Protein 8WKC (pdb70)

Solvent-accessible surface area: 21113 Å² total; per-residue (Å²): 97,186,12,74,53,53,146,8,37,0,0,0,10,10,0,11,17,5,2,0,5,0,1,12,30,0,64,63,82,39,64,26,80,2,34,1,1,12,68,0,58,20,1,0,13,66,16,17,70,11,62,17,22,34,10,45,8,14,6,22,2,6,0,28,4,3,3,41,13,53,77,11,10,35,74,76,155,17,80,27,21,0,1,105,12,124,40,1,14,37,4,3,41,27,0,0,90,110,39,37,0,75,153,4,15,27,48,105,18,95,5,34,81,0,57,14,56,58,169,54,72,64,0,100,0,36,4,112,89,52,29,38,0,25,0,52,1,0,0,0,12,21,31,6,62,30,4,32,50,30,38,175,37,76,47,108,130,110,10,85,18,94,47,16,49,0,7,74,11,37,162,116,118,23,98,19,69,59,66,131,0,0,0,13,14,8,23,40,26,0,1,18,0,0,46,33,4,4,99,136,8,37,48,0,26,0,1,3,149,29,22,39,19,3,2,30,4,22,66,22,116,36,34,59,142,39,32,102,126,2,100,197,78,23,99,26,20,63,71,77,0,9,65,7,39,3,0,7,24,14,87,39,21,128,61,28,0,73,119,35,71,96,75,54,38,80,130,16,0,55,104,14,29,136,124,1,2,2,9,6,0,4,41,80,10,2,52,18,0,12,63,50,56,114,0,2,100,29,0,12,87,14,0,53,62,45,0,74,90,39,6,86,73,87,98,22,4,146,64,2,28,10,197,61,72,6,1,28,56,4,5,3,9,29,138,9,7,81,10,16,72,96,144,17,16,48,11,20,41,10,121,74,62,65,22,80,93,6,14,115,70,0,0,24,2,34,58,99,76,8,92,9,56,3,0,0,6,9,29,28,25,40,0,1,9,6,33,1,38,99,10,48,1,17,2,65,157,43,38,87,0,71,87,58,7,84,97,5,5,53,0,7,0,0,0,1,1,0,50,2,2,1,2,1,0,4,3,0,0,1,0,0,41,13,5,49,2,1,0,14,9,45,0,0,101,10,0,0,47,0,0,85,58,3,67,146,61,116,7,19,3,52,10,30,132,94,15,16,101,95,12,8,118,46,0,74,94,30,6,62,50,24,12,17,68,99,6,82,17,55,2,5,0,39,33,26,110,86,32,49,96,34,12,1,9,10,58,46,7,0,22,26,0,29,109,83,0,72,85,11,84,88,82,131,26,119,15,18,72,60

Structure (mmCIF, N/CA/C/O backbone):
data_8WKC
#
_entry.id   8WKC
#
_cell.length_a   125.640
_cell.length_b   47.450
_cell.length_c   98.550
_cell.angle_alpha   90.000
_cell.angle_beta   99.340
_cell.angle_gamma   90.000
#
_symmetry.space_group_name_H-M   'C 1 2 1'
#
loop_
_entity.id
_entity.type
_entity.pdbx_description
1 polymer 'Putative monooxygenase'
2 non-polymer GLYCEROL
3 non-polymer 'FLAVIN-ADENINE DINUCLEOTIDE'
4 non-polymer 'NADP NICOTINAMIDE-ADENINE-DINUCLEOTIDE PHOSPHATE'
5 water water
#
loop_
_atom_site.group_PDB
_atom_site.id
_atom_site.type_symbol
_atom_site.label_atom_id
_atom_site.label_alt_id
_atom_site.label_comp_id
_atom_site.label_asym_id
_atom_site.label_entity_id
_atom_site.label_seq_id
_atom_site.pdbx_PDB_ins_code
_atom_site.Cartn_x
_atom_site.Cartn_y
_atom_site.Cartn_z
_atom_site.occupancy
_atom_site.B_iso_or_equiv
_atom_site.auth_seq_id
_atom_site.auth_comp_id
_atom_site.auth_asym_id
_atom_site.auth_atom_id
_atom_site.pdbx_PDB_model_num
ATOM 1 N N . SER A 1 7 ? -26.00001 24.22744 23.05390 1.000 40.75237 7 SER A N 1
ATOM 2 C CA . SER A 1 7 ? -24.81545 23.63817 22.44640 1.000 34.75668 7 SER A CA 1
ATOM 3 C C . SER A 1 7 ? -25.07749 23.24313 20.98960 1.000 35.00801 7 SER A C 1
ATOM 4 O O . SER A 1 7 ? -26.10408 22.63586 20.68490 1.000 35.05298 7 SER A O 1
ATOM 7 N N . LYS A 1 8 ? -24.15573 23.59431 20.08406 1.000 33.45769 8 LYS A N 1
ATOM 8 C CA . LYS A 1 8 ? -24.31715 23.17334 18.69474 1.000 35.07100 8 LYS A CA 1
ATOM 9 C C . LYS A 1 8 ? -24.09335 21.67198 18.54832 1.000 30.32954 8 LYS A C 1
ATOM 10 O O . LYS A 1 8 ? -24.66109 21.04636 17.64585 1.000 30.30671 8 LYS A O 1
ATOM 16 N N . LEU A 1 9 ? -23.30096 21.07918 19.44455 1.000 27.12375 9 LEU A N 1
ATOM 17 C CA . LEU A 1 9 ? -23.15292 19.62828 19.47453 1.000 24.15250 9 LEU A CA 1
ATOM 18 C C . LEU A 1 9 ? -24.43916 18.94227 19.92819 1.000 21.98054 9 LEU A C 1
ATOM 19 O O . LEU A 1 9 ? -24.77878 17.86202 19.43300 1.000 23.20161 9 LEU A O 1
ATOM 24 N N . ASP A 1 10 ? -25.15363 19.53379 20.88427 1.000 24.52192 10 ASP A N 1
ATOM 25 C CA . ASP A 1 10 ? -26.35803 18.89775 21.40574 1.000 24.67906 10 ASP A CA 1
ATOM 26 C C . ASP A 1 10 ? -27.35866 18.68218 20.28010 1.000 26.79509 10 ASP A C 1
ATOM 27 O O . ASP A 1 10 ? -27.69940 19.61793 19.55153 1.000 28.86014 10 ASP A O 1
ATOM 32 N N . GLY A 1 11 ? -27.81049 17.43510 20.12912 1.000 23.73702 11 GLY A N 1
ATOM 33 C CA . GLY A 1 11 ? -28.74354 17.06678 19.08833 1.000 24.22382 11 GLY A CA 1
ATOM 34 C C . GLY A 1 11 ? -28.10532 16.55306 17.81640 1.000 23.14192 11 GLY A C 1
ATOM 35 O O . GLY A 1 11 ? -28.83195 16.18863 16.88362 1.000 23.01935 11 GLY A O 1
ATOM 36 N N . ARG A 1 12 ? -26.77901 16.50711 17.75004 1.000 19.40189 12 ARG A N 1
ATOM 37 C CA . ARG A 1 12 ? -26.10465 16.09664 16.52982 1.000 20.04425 12 ARG A CA 1
ATOM 38 C C . ARG A 1 12 ? -26.37147 14.62780 16.24684 1.000 21.37613 12 ARG A C 1
ATOM 39 O O . ARG A 1 12 ? -26.43793 13.80276 17.16340 1.000 19.71628 12 ARG A O 1
ATOM 47 N N . LYS A 1 13 ? -26.52381 14.30829 14.96547 1.000 21.11045 13 LYS A N 1
ATOM 48 C CA . LYS A 1 13 ? -26.77253 12.95106 14.50740 1.000 18.38830 13 LYS A CA 1
ATOM 49 C C . LYS A 1 13 ? -25.63901 12.55257 13.57694 1.000 20.64323 13 LYS A C 1
ATOM 50 O O . LYS A 1 13 ? -25.39737 13.22016 12.56416 1.000 22.35722 13 LYS A O 1
ATOM 56 N N . LEU A 1 14 ? -24.94124 11.48190 13.92711 1.000 17.90446 14 LEU A N 1
ATOM 57 C CA . LEU A 1 14 ? -23.77619 11.03811 13.18338 1.000 19.10598 14 LEU A CA 1
ATOM 58 C C . LEU A 1 14 ? -24.00242 9.64092 12.62903 1.000 20.32349 14 LEU A C 1
ATOM 59 O O . LEU A 1 14 ? -24.82956 8.87799 13.13065 1.000 18.42029 14 LEU A O 1
ATOM 64 N N . ASP A 1 15 ? -23.23996 9.30358 11.58962 1.000 16.99018 15 ASP A N 1
ATOM 65 C CA . ASP A 1 15 ? -23.11903 7.89995 11.21116 1.000 18.00822 15 ASP A CA 1
ATOM 66 C C . ASP A 1 15 ? -22.25145 7.15128 12.21605 1.000 16.21195 15 ASP A C 1
ATOM 67 O O . ASP A 1 15 ? -22.60418 6.05680 12.67169 1.000 16.06466 15 ASP A O 1
ATOM 72 N N . VAL A 1 16 ? -21.09792 7.72342 12.55926 1.000 14.60562 16 VAL A N 1
ATOM 73 C CA . VAL A 1 16 ? -20.12486 7.07985 13.43329 1.000 13.39639 16 VAL A CA 1
ATOM 74 C C . VAL A 1 16 ? -19.62691 8.10357 14.43673 1.000 13.16418 16 VAL A C 1
ATOM 75 O O . VAL A 1 16 ? -19.25102 9.21889 14.05764 1.000 14.97033 16 VAL A O 1
ATOM 79 N N . ALA A 1 17 ? -19.60247 7.71943 15.71107 1.000 13.22524 17 ALA A N 1
ATOM 80 C CA . ALA A 1 17 ? -18.90048 8.46030 16.74859 1.000 12.27072 17 ALA A CA 1
ATOM 81 C C . ALA A 1 17 ? -17.63898 7.69974 17.12881 1.000 13.28345 17 ALA A C 1
ATOM 82 O O . ALA A 1 17 ? -17.70049 6.50721 17.44912 1.000 14.62081 17 ALA A O 1
ATOM 84 N N . VAL A 1 18 ? -16.50101 8.38360 17.08474 1.000 12.34750 18 VAL A N 1
ATOM 85 C CA . VAL A 1 18 ? -15.22142 7.81583 17.50395 1.000 11.35967 18 VAL A CA 1
ATOM 86 C C . VAL A 1 18 ? -14.88949 8.41170 18.85602 1.000 12.93392 18 VAL A C 1
ATOM 87 O O . VAL A 1 18 ? -14.79109 9.63355 18.98816 1.000 12.94316 18 VAL A O 1
ATOM 91 N N . ILE A 1 19 ? -14.73517 7.56678 19.86411 1.000 11.63000 19 ILE A N 1
ATOM 92 C CA . ILE A 1 19 ? -14.39229 8.02746 21.20714 1.000 10.97859 19 ILE A CA 1
ATOM 93 C C . ILE A 1 19 ? -12.88865 7.87641 21.38931 1.000 14.01734 19 ILE A C 1
ATOM 94 O O . ILE A 1 19 ? -12.38196 6.75337 21.46082 1.000 14.23405 19 ILE A O 1
ATOM 99 N N . GLY A 1 20 ? -12.18368 8.99485 21.49290 1.000 11.47372 20 GLY A N 1
ATOM 100 C CA . GLY A 1 20 ? -10.73267 9.02348 21.65794 1.000 10.72063 20 GLY A CA 1
ATOM 101 C C . GLY A 1 20 ? -10.07906 9.62351 20.42407 1.000 13.06223 20 GLY A C 1
ATOM 102 O O . GLY A 1 20 ? -10.49297 9.35893 19.29214 1.000 13.47533 20 GLY A O 1
ATOM 103 N N . ALA A 1 21 ? -9.04816 10.44519 20.64444 1.000 13.24759 21 ALA A N 1
ATOM 104 C CA . ALA A 1 21 ? -8.25067 11.03356 19.57132 1.000 12.42874 21 ALA A CA 1
ATOM 105 C C . ALA A 1 21 ? -6.77203 10.74596 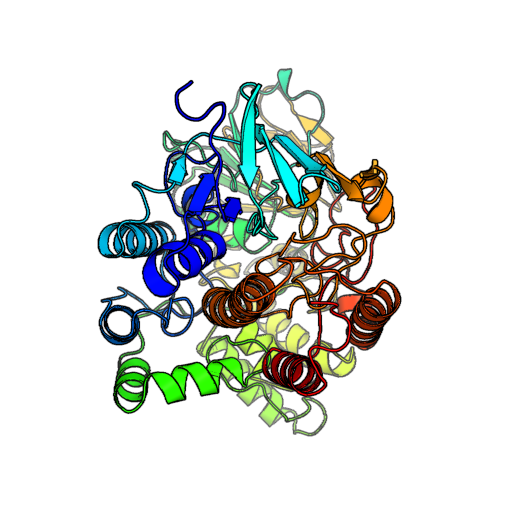19.80348 1.000 13.42338 21 ALA A C 1
ATOM 106 O O . ALA A 1 21 ? -5.90442 11.56650 19.47232 1.000 14.05928 21 ALA A O 1
ATOM 108 N N . GLY A 1 22 ? -6.47672 9.58021 20.37825 1.000 11.77565 22 GLY A N 1
ATOM 109 C CA . GLY A 1 22 ? -5.13138 9.04914 20.38196 1.000 11.72075 22 GLY A CA 1
ATOM 110 C C . GLY A 1 22 ? -4.86751 8.28901 19.09425 1.000 13.60034 22 GLY A C 1
ATOM 111 O O . GLY A 1 22 ? -5.60343 8.40437 18.11430 1.000 13.23467 22 GLY A O 1
ATOM 112 N N . VAL A 1 23 ? -3.79888 7.48496 19.11574 1.000 11.68977 23 VAL A N 1
ATOM 113 C CA . VAL A 1 23 ? -3.38951 6.70658 17.94199 1.000 12.72636 23 VAL A CA 1
ATOM 114 C C . VAL A 1 23 ? -4.57801 5.99336 17.31310 1.000 13.80539 23 VAL A C 1
ATOM 115 O O . VAL A 1 23 ? -4.78388 6.04952 16.09176 1.000 14.79544 23 VAL A O 1
ATOM 119 N N . GLY A 1 24 ? -5.37718 5.31488 18.13397 1.000 13.13159 24 GLY A N 1
ATOM 120 C CA . GLY A 1 24 ? -6.46753 4.52371 17.58471 1.000 13.94587 24 GLY A CA 1
ATOM 121 C C . GLY A 1 24 ? -7.59765 5.37051 17.03386 1.000 13.71832 24 GLY A C 1
ATOM 122 O O . GLY A 1 24 ? -8.07377 5.13919 15.92006 1.000 14.36899 24 GLY A O 1
ATOM 123 N N . GLY A 1 25 ? -8.04549 6.35786 17.80581 1.000 12.52259 25 GLY A N 1
ATOM 124 C CA . GLY A 1 25 ? -9.17465 7.16690 17.37370 1.000 12.85248 25 GLY A CA 1
ATOM 125 C C . GLY A 1 25 ? -8.87335 8.01400 16.15134 1.000 13.97982 25 GLY A C 1
ATOM 126 O O . GLY A 1 25 ? -9.75700 8.26313 15.32828 1.000 12.07799 25 GLY A O 1
ATOM 127 N N . LEU A 1 26 ? -7.63008 8.49279 16.02407 1.000 12.02934 26 LEU A N 1
ATOM 128 C CA . LEU A 1 26 ? -7.30129 9.32745 14.87234 1.000 13.16801 26 LEU A CA 1
ATOM 129 C C . LEU A 1 26 ? -7.41216 8.53004 13.57963 1.000 13.76400 26 LEU A C 1
ATOM 130 O O . LEU A 1 26 ? -8.00470 8.99267 12.59984 1.000 13.80440 26 LEU A O 1
ATOM 135 N N . TYR A 1 27 ? -6.85996 7.31471 13.55989 1.000 12.23203 27 TYR A N 1
ATOM 136 C CA . TYR A 1 27 ? -6.95903 6.52520 12.33940 1.000 13.81108 27 TYR A CA 1
ATOM 137 C C . TYR A 1 27 ? -8.38566 6.03863 12.11700 1.000 14.11574 27 TYR A C 1
ATOM 138 O O . TYR A 1 27 ? -8.87043 6.03551 10.98278 1.000 14.80674 27 TYR A O 1
ATOM 147 N N . ALA A 1 28 ? -9.07632 5.62141 13.18332 1.000 13.99578 28 ALA A N 1
ATOM 148 C CA . ALA A 1 28 ? -10.47580 5.23127 13.02875 1.000 12.92030 28 ALA A CA 1
ATOM 149 C C . ALA A 1 28 ? -11.28323 6.35189 12.39788 1.000 14.65856 28 ALA A C 1
ATOM 150 O O . ALA A 1 28 ? -12.07961 6.11375 11.48297 1.000 13.77305 28 ALA A O 1
ATOM 152 N N . LEU A 1 29 ? -11.08493 7.58880 12.86746 1.000 13.89761 29 LEU A N 1
ATOM 153 C CA . LEU A 1 29 ? -11.84246 8.70743 12.31810 1.000 13.55696 29 LEU A CA 1
ATOM 154 C C . LEU A 1 29 ? -11.43485 8.98902 10.87768 1.000 13.66607 29 LEU A C 1
ATOM 155 O O . LEU A 1 29 ? -12.29315 9.20072 10.01782 1.000 15.95854 29 LEU A O 1
ATOM 160 N N . HIS A 1 30 ? -10.13257 8.98598 10.59610 1.000 15.67095 30 HIS A N 1
ATOM 161 C CA . HIS A 1 30 ? -9.68057 9.16711 9.21976 1.000 14.94010 30 HIS A CA 1
ATOM 162 C C . HIS A 1 30 ? -10.31691 8.14047 8.29045 1.000 16.19929 30 HIS A C 1
ATOM 163 O O . HIS A 1 30 ? -10.79082 8.47968 7.19986 1.000 15.81285 30 HIS A O 1
ATOM 170 N N . ARG A 1 31 ? -10.33842 6.87432 8.70632 1.000 16.45166 31 ARG A N 1
ATOM 171 C CA . ARG A 1 31 ? -10.88158 5.83282 7.84186 1.000 16.75085 31 ARG A CA 1
ATOM 172 C C . ARG A 1 31 ? -12.37184 6.04541 7.57442 1.000 16.68737 31 ARG A C 1
ATOM 173 O O . ARG A 1 31 ? -12.81445 5.99839 6.42485 1.000 18.62122 31 ARG A O 1
ATOM 181 N N . VAL A 1 32 ? -13.17241 6.27532 8.62006 1.000 15.10872 32 VAL A N 1
ATOM 182 C CA . VAL A 1 32 ? -14.60981 6.35781 8.35625 1.000 16.95287 32 VAL A CA 1
ATOM 183 C C . VAL A 1 32 ? -14.98452 7.68503 7.71076 1.000 18.02526 32 VAL A C 1
ATOM 184 O O . VAL A 1 32 ? -15.90732 7.73232 6.89441 1.000 19.63276 32 VAL A O 1
ATOM 188 N N . LYS A 1 33 ? -14.29936 8.77565 8.05030 1.000 17.28427 33 LYS A N 1
ATOM 189 C CA . LYS A 1 33 ? -14.68551 10.07032 7.50289 1.000 18.47389 33 LYS A CA 1
ATOM 190 C C . LYS A 1 33 ? -14.04301 10.31726 6.14448 1.000 21.27481 33 LYS A C 1
ATOM 191 O O . LYS A 1 33 ? -14.72794 10.64616 5.17170 1.000 20.00423 33 LYS A O 1
ATOM 197 N N . ASN A 1 34 ? -12.72756 10.16673 6.06138 1.000 17.68337 34 ASN A N 1
ATOM 198 C CA . ASN A 1 34 ? -12.02198 10.54884 4.84398 1.000 19.77702 34 ASN A CA 1
ATOM 199 C C . ASN A 1 34 ? -12.00681 9.43054 3.81402 1.000 22.50748 34 ASN A C 1
ATOM 200 O O . ASN A 1 34 ? -12.20736 9.68355 2.62323 1.000 27.17172 34 ASN A O 1
ATOM 205 N N . GLU A 1 35 ? -11.73693 8.19854 4.23673 1.000 20.25598 35 GLU A N 1
ATOM 206 C CA . GLU A 1 35 ? -11.60761 7.11482 3.26867 1.000 24.47800 35 GLU A CA 1
ATOM 207 C C . GLU A 1 35 ? -12.95096 6.51451 2.87488 1.000 26.11282 35 GLU A C 1
ATOM 208 O O . GLU A 1 35 ? -13.14430 6.15594 1.70903 1.000 31.02785 35 GLU A O 1
ATOM 214 N N . LEU A 1 36 ? -13.89594 6.43064 3.80568 1.000 21.97070 36 LEU A N 1
ATOM 215 C CA . LEU A 1 36 ? -15.18575 5.80209 3.55704 1.000 21.95090 36 LEU A CA 1
ATOM 216 C C . LEU A 1 36 ? -16.31995 6.80283 3.36532 1.000 23.41369 36 LEU A C 1
ATOM 217 O O . LEU A 1 36 ? -17.42413 6.39833 2.97559 1.000 25.15387 36 LEU A O 1
ATOM 222 N N . GLY A 1 37 ? -16.07770 8.08674 3.62294 1.000 22.90566 37 GLY A N 1
ATOM 223 C CA . GLY A 1 37 ? -17.04861 9.12174 3.32008 1.000 22.38472 37 GLY A CA 1
ATOM 224 C C . GLY A 1 37 ? -18.24507 9.17438 4.23466 1.000 22.01237 37 GLY A C 1
ATOM 225 O O . GLY A 1 37 ? -19.30286 9.67344 3.83168 1.000 22.69614 37 GLY A O 1
ATOM 226 N N . MET A 1 38 ? -18.11789 8.66952 5.45402 1.000 21.14589 38 MET A N 1
ATOM 227 C CA . MET A 1 38 ? -19.23566 8.65098 6.38229 1.000 20.00582 38 MET A CA 1
ATOM 228 C C . MET A 1 38 ? -19.26485 9.93995 7.19677 1.000 20.95108 38 MET A C 1
ATOM 229 O O . MET A 1 38 ? -18.25974 10.63684 7.34539 1.000 20.83127 38 MET A O 1
ATOM 234 N N . ASN A 1 39 ? -20.44720 10.26253 7.71381 1.000 19.84060 39 ASN A N 1
ATOM 235 C CA . ASN A 1 39 ? -20.61640 11.42713 8.57960 1.000 18.42975 39 ASN A CA 1
ATOM 236 C C . ASN A 1 39 ? -20.11922 11.03450 9.96200 1.000 19.64006 39 ASN A C 1
ATOM 237 O O . ASN A 1 39 ? -20.83633 10.40738 10.73777 1.000 19.61822 39 ASN A O 1
ATOM 242 N N . ALA A 1 40 ? -18.87950 11.38176 10.27514 1.000 17.49958 40 ALA A N 1
ATOM 243 C CA . ALA A 1 40 ? -18.26399 10.89154 11.49818 1.000 17.49361 40 ALA A CA 1
ATOM 244 C C . ALA A 1 40 ? -17.53653 12.01628 12.20828 1.000 17.34513 40 ALA A C 1
ATOM 245 O O . ALA A 1 40 ? -16.96685 12.90411 11.56682 1.000 17.22468 40 ALA A O 1
ATOM 247 N N . GLN A 1 41 ? -17.56852 11.96719 13.53702 1.000 15.45760 41 GLN A N 1
ATOM 248 C CA . GLN A 1 41 ? -16.79889 12.87951 14.36355 1.000 16.56810 41 GLN A CA 1
ATOM 249 C C . GLN A 1 41 ? -16.19379 12.11957 15.52577 1.000 16.10094 41 GLN A C 1
ATOM 250 O O . GLN A 1 41 ? -16.71477 11.08847 15.96048 1.000 15.71133 41 GLN A O 1
ATOM 256 N N . GLY A 1 42 ? -15.07529 12.64690 16.01616 1.000 16.12142 42 GLY A N 1
ATOM 257 C CA . GLY A 1 42 ? -14.41194 12.10820 17.17745 1.000 15.33063 42 GLY A CA 1
ATOM 258 C C . GLY A 1 42 ? -14.71773 12.93867 18.41049 1.000 14.52300 42 GLY A C 1
ATOM 259 O O . GLY A 1 42 ? -15.23105 14.05367 18.32390 1.000 14.85000 42 GLY A O 1
ATOM 260 N N . PHE A 1 43 ? -14.39726 12.35505 19.57075 1.000 12.95684 43 PHE A N 1
ATOM 261 C CA . PHE A 1 43 ? -14.60884 12.97061 20.87552 1.000 13.21603 43 PHE A CA 1
ATOM 262 C C . PHE A 1 43 ? -13.40794 12.66214 21.74772 1.000 13.83400 43 PHE A C 1
ATOM 263 O O . PHE A 1 43 ? -12.92824 11.52884 21.75880 1.000 15.50031 43 PHE A O 1
ATOM 271 N N . ASP A 1 44 ? -12.91229 13.66539 22.46710 1.000 14.81592 44 ASP A N 1
ATOM 272 C CA . ASP A 1 44 ? -11.82388 13.39762 23.39880 1.000 13.31256 44 ASP A CA 1
ATOM 273 C C . ASP A 1 44 ? -11.93510 14.38059 24.54663 1.000 14.75022 44 ASP A C 1
ATOM 274 O O . ASP A 1 44 ? -12.21817 15.55948 24.33039 1.000 15.53344 44 ASP A O 1
ATOM 279 N N . ASP A 1 45 ? -11.71260 13.89584 25.76799 1.000 14.17215 45 ASP A N 1
ATOM 280 C CA . ASP A 1 45 ? -11.68877 14.82480 26.88778 1.000 15.81697 45 ASP A CA 1
ATOM 281 C C . ASP A 1 45 ? -10.43221 15.69875 26.88523 1.000 17.43905 45 ASP A C 1
ATOM 282 O O . ASP A 1 45 ? -10.42888 16.76563 27.51518 1.000 18.47872 45 ASP A O 1
ATOM 287 N N . ALA A 1 46 ? -9.39000 15.29335 26.16629 1.000 16.53066 46 ALA A N 1
ATOM 288 C CA . ALA A 1 46 ? -8.20394 16.11571 25.97947 1.000 15.37909 46 ALA A CA 1
ATOM 289 C C . ALA A 1 46 ? -8.52620 17.36629 25.16173 1.000 15.04456 46 ALA A C 1
ATOM 290 O O . ALA A 1 46 ? -9.49017 17.40497 24.39334 1.000 16.50382 46 ALA A O 1
ATOM 292 N N . SER A 1 47 ? -7.68267 18.39628 25.31660 1.000 15.71427 47 SER A N 1
ATOM 293 C CA . SER A 1 47 ? -7.83211 19.62588 24.54571 1.000 17.06856 47 SER A CA 1
ATOM 294 C C . SER A 1 47 ? -7.23082 19.53209 23.15111 1.000 18.46862 47 SER A C 1
ATOM 295 O O . SER A 1 47 ? -7.45554 20.43505 22.34050 1.000 19.37573 47 SER A O 1
ATOM 298 N N . GLY A 1 48 ? -6.47911 18.47606 22.85844 1.000 15.25049 48 GLY A N 1
ATOM 299 C CA . GLY A 1 48 ? -5.90032 18.26731 21.55084 1.000 16.24031 48 GLY A CA 1
ATOM 300 C C . GLY A 1 48 ? -5.71233 16.78275 21.33611 1.000 14.82004 48 GLY A C 1
ATOM 301 O O . GLY A 1 48 ? -6.04801 15.96688 22.19775 1.000 14.79134 48 GLY A O 1
ATOM 302 N N . VAL A 1 49 ? -5.16163 16.43410 20.17360 1.000 13.64543 49 VAL A N 1
ATOM 303 C CA . VAL A 1 49 ? -4.97666 15.02583 19.83164 1.000 11.36822 49 VAL A CA 1
ATOM 304 C C . VAL A 1 49 ? -3.78083 14.45599 20.57891 1.000 13.30823 49 VAL A C 1
ATOM 305 O O . VAL A 1 49 ? -2.94804 15.18439 21.12290 1.000 14.60826 49 VAL A O 1
ATOM 309 N N . GLY A 1 50 ? -3.70330 13.12650 20.59289 1.000 11.28429 50 GLY A N 1
ATOM 310 C CA . GLY A 1 50 ? -2.49293 12.45942 21.01830 1.000 10.83715 50 GLY A CA 1
ATOM 311 C C . GLY A 1 50 ? -2.69092 11.37135 22.04198 1.000 11.57383 50 GLY A C 1
ATOM 312 O O . GLY A 1 50 ? -1.83867 10.48386 22.17024 1.000 12.36621 50 GLY A O 1
ATOM 313 N N . GLY A 1 51 ? -3.79581 11.43907 22.77743 1.000 13.30269 51 GLY A N 1
ATOM 314 C CA . GLY A 1 51 ? -4.09026 10.45334 23.80585 1.000 10.39125 51 GLY A CA 1
ATOM 315 C C . GLY A 1 51 ? -2.93887 10.31802 24.77555 1.000 10.78783 51 GLY A C 1
ATOM 316 O O . GLY A 1 51 ? -2.55249 11.29971 25.41224 1.000 11.91415 51 GLY A O 1
ATOM 317 N N . THR A 1 52 ? -2.41551 9.09852 24.91719 1.000 10.63441 52 THR A N 1
ATOM 318 C CA . THR A 1 52 ? -1.20571 8.80678 25.68260 1.000 9.76557 52 THR A CA 1
ATOM 319 C C . THR A 1 52 ? -0.17195 9.92250 25.61588 1.000 11.55715 52 THR A C 1
ATOM 320 O O . THR A 1 52 ? 0.35504 10.36908 26.64386 1.000 12.71075 52 THR A O 1
ATOM 324 N N . TRP A 1 53 ? 0.13805 10.36434 24.39911 1.000 11.83679 53 TRP A N 1
ATOM 325 C CA . TRP A 1 53 ? 1.22390 11.30884 24.17889 1.000 12.55853 53 TRP A CA 1
ATOM 326 C C . TRP A 1 53 ? 0.82604 12.74247 24.48146 1.000 12.01956 53 TRP A C 1
ATOM 327 O O . TRP A 1 53 ? 1.70097 13.60601 24.55700 1.000 14.13013 53 TRP A O 1
ATOM 338 N N . TYR A 1 54 ? -0.46656 12.99700 24.66697 1.000 10.89510 54 TYR A N 1
ATOM 339 C CA . TYR A 1 54 ? -0.94353 14.28571 25.14938 1.000 13.24580 54 TYR A CA 1
ATOM 340 C C . TYR A 1 54 ? -0.86600 14.36660 26.67206 1.000 14.66145 54 TYR A C 1
ATOM 341 O O . TYR A 1 54 ? -0.49254 15.40634 27.22517 1.000 14.18851 54 TYR A O 1
ATOM 350 N N . TRP A 1 55 ? -1.19735 13.27301 27.35659 1.000 12.15221 55 TRP A N 1
ATOM 351 C CA . TRP A 1 55 ? -1.30333 13.24398 28.81331 1.000 12.18022 55 TRP A CA 1
ATOM 352 C C . TRP A 1 55 ? 0.02096 12.97273 29.51802 1.000 14.59755 55 TRP A C 1
ATOM 353 O O . TRP A 1 55 ? 0.31390 13.60267 30.54361 1.000 13.31903 55 TRP A O 1
ATOM 364 N N . ASN A 1 56 ? 0.81455 12.03009 29.00574 1.000 11.62703 56 ASN A N 1
ATOM 365 C CA . ASN A 1 56 ? 2.00811 11.54500 29.70712 1.000 11.04483 56 ASN A CA 1
ATOM 366 C C . ASN A 1 56 ? 3.19832 12.44124 29.37992 1.000 12.84619 56 ASN A C 1
ATOM 367 O O . ASN A 1 56 ? 4.08892 12.08389 28.60865 1.000 17.18464 56 ASN A O 1
ATOM 372 N N . ARG A 1 57 ? 3.21945 13.62975 29.98040 1.000 12.46390 57 ARG A N 1
ATOM 373 C CA . ARG A 1 57 ? 4.25966 14.60794 29.68222 1.000 15.64260 57 ARG A CA 1
ATOM 374 C C . ARG A 1 57 ? 5.37439 14.60239 30.71425 1.000 15.67140 57 ARG A C 1
ATOM 375 O O . ARG A 1 57 ? 6.10185 15.59545 30.84531 1.000 16.14686 57 ARG A O 1
ATOM 383 N N . TYR A 1 58 ? 5.52022 13.50416 31.44123 1.000 11.74658 58 TYR A N 1
ATOM 384 C CA . TYR A 1 58 ? 6.46112 13.43728 32.53952 1.000 12.04643 58 TYR A CA 1
ATOM 385 C C . TYR A 1 58 ? 7.90352 13.40959 32.03652 1.000 14.72484 58 TYR A C 1
ATOM 386 O O . TYR A 1 58 ? 8.16635 13.10542 30.86762 1.000 12.60659 58 TYR A O 1
ATOM 395 N N . PRO A 1 59 ? 8.86518 13.69950 32.91455 1.000 13.40486 59 PRO A N 1
ATOM 396 C CA . PRO A 1 59 ? 10.27308 13.74154 32.48738 1.000 12.73439 59 PRO A CA 1
ATOM 397 C C . PRO A 1 59 ? 10.74286 12.40319 31.94346 1.000 11.77942 59 PRO A C 1
ATOM 398 O O . PRO A 1 59 ? 10.57105 11.36249 32.57947 1.000 13.47664 59 PRO A O 1
ATOM 402 N N . GLY A 1 60 ? 11.35550 12.44414 30.76711 1.000 12.31631 60 GLY A N 1
ATOM 403 C CA . GLY A 1 60 ? 11.91932 11.24926 30.18496 1.000 14.36559 60 GLY A CA 1
ATOM 404 C C . GLY A 1 60 ? 10.95403 10.40718 29.38309 1.000 13.49859 60 GLY A C 1
ATOM 405 O O . GLY A 1 60 ? 11.36029 9.35680 28.86910 1.000 12.69050 60 GLY A O 1
ATOM 406 N N . CYS A 1 61 ? 9.69173 10.81361 29.26180 1.000 11.02301 61 CYS A N 1
ATOM 407 C CA . CYS A 1 61 ? 8.73141 9.95668 28.58892 1.000 10.71440 61 CYS A CA 1
ATOM 408 C C . CYS A 1 61 ? 9.15169 9.72580 27.14342 1.000 12.37093 61 CYS A C 1
ATOM 409 O O . CYS A 1 61 ? 9.48676 10.66589 26.41478 1.000 11.97620 61 CYS A O 1
ATOM 412 N N . ARG A 1 62 ? 9.11890 8.46109 26.74090 1.000 11.27289 62 ARG A N 1
ATOM 413 C CA . ARG A 1 62 ? 9.69486 8.03014 25.47924 1.000 12.65740 62 ARG A CA 1
ATOM 414 C C . ARG A 1 62 ? 9.11475 6.67056 25.12188 1.000 13.52507 62 ARG A C 1
ATOM 415 O O . ARG A 1 62 ? 8.82475 5.85196 25.99494 1.000 13.74498 62 ARG A O 1
ATOM 423 N N . VAL A 1 63 ? 8.98356 6.42929 23.82579 1.000 12.53056 63 VAL A N 1
ATOM 424 C CA . VAL A 1 63 ? 8.51447 5.13936 23.35553 1.000 12.90107 63 VAL A CA 1
ATOM 425 C C . VAL A 1 63 ? 9.63069 4.09737 23.49470 1.000 15.14959 63 VAL A C 1
ATOM 426 O O . VAL A 1 63 ? 10.82252 4.42340 23.45466 1.000 15.82992 63 VAL A O 1
ATOM 430 N N . ASP A 1 64 ? 9.24468 2.83380 23.72690 1.000 14.70699 64 ASP A N 1
ATOM 431 C CA . ASP A 1 64 ? 10.16840 1.70402 23.75292 1.000 17.82974 64 ASP A CA 1
ATOM 432 C C . ASP A 1 64 ? 10.14243 0.90494 22.46460 1.000 18.25199 64 ASP A C 1
ATOM 433 O O . ASP A 1 64 ? 10.87581 -0.07968 22.33833 1.000 21.44306 64 ASP A O 1
ATOM 438 N N . THR A 1 65 ? 9.26669 1.27211 21.54118 1.000 20.44427 65 THR A N 1
ATOM 439 C CA . THR A 1 65 ? 9.17250 0.66999 20.22409 1.000 19.77458 65 THR A CA 1
ATOM 440 C C . THR A 1 65 ? 9.90630 1.57289 19.24277 1.000 18.43811 65 THR A C 1
ATOM 441 O O . THR A 1 65 ? 9.70070 2.78606 19.25474 1.000 19.26939 65 THR A O 1
ATOM 445 N N . GLU A 1 66 ? 10.76346 0.99104 18.40485 1.000 19.13013 66 GLU A N 1
ATOM 446 C CA . GLU A 1 66 ? 11.53536 1.78170 17.45292 1.000 21.18506 66 GLU A CA 1
ATOM 447 C C . GLU A 1 66 ? 10.61773 2.59876 16.54269 1.000 19.71854 66 GLU A C 1
ATOM 448 O O . GLU A 1 66 ? 9.51405 2.16726 16.19300 1.000 19.54522 66 GLU A O 1
ATOM 454 N N . SER A 1 67 ? 11.07305 3.80018 16.16577 1.000 20.76897 67 SER A N 1
ATOM 455 C CA . SER A 1 67 ? 10.28999 4.68867 15.30487 1.000 21.57747 67 SER A CA 1
ATOM 456 C C . SER A 1 67 ? 10.15207 4.17553 13.87281 1.000 21.51715 67 SER A C 1
ATOM 457 O O . SER A 1 67 ? 9.46995 4.82317 13.06463 1.000 22.54590 67 SER A O 1
ATOM 460 N N . THR A 1 68 ? 10.79033 3.05017 13.54629 1.000 21.85136 68 THR A N 1
ATOM 461 C CA . THR A 1 68 ? 10.49882 2.35368 12.30423 1.000 22.01409 68 THR A CA 1
ATOM 462 C C . THR A 1 68 ? 9.13848 1.66742 12.34704 1.000 18.90060 68 THR A C 1
ATOM 463 O O . THR A 1 68 ? 8.52766 1.45093 11.29316 1.000 19.01671 68 THR A O 1
ATOM 467 N N . VAL A 1 69 ? 8.65786 1.30044 13.53937 1.000 16.61797 69 VAL A N 1
ATOM 468 C CA . VAL A 1 69 ? 7.40265 0.55925 13.64367 1.000 17.20751 69 VAL A CA 1
ATOM 469 C C . VAL A 1 69 ? 6.37411 1.30443 14.48539 1.000 15.61165 69 VAL A C 1
ATOM 470 O O . VAL A 1 69 ? 5.17133 1.09044 14.30584 1.000 16.33820 69 VAL A O 1
ATOM 474 N N . TYR A 1 70 ? 6.80865 2.18180 15.40649 1.000 13.80160 70 TYR A N 1
ATOM 475 C CA . TYR A 1 70 ? 5.83857 2.99541 16.15553 1.000 14.14300 70 TYR A CA 1
ATOM 476 C C . TYR A 1 70 ? 5.49271 4.22309 15.31952 1.000 13.75709 70 TYR A C 1
ATOM 477 O O . TYR A 1 70 ? 5.99850 5.32944 15.52236 1.000 14.75120 70 TYR A O 1
ATOM 486 N N . THR A 1 71 ? 4.59544 4.00561 14.36238 1.000 13.74840 71 THR A N 1
ATOM 487 C CA . THR A 1 71 ? 4.30401 4.97758 13.32293 1.000 14.02350 71 THR A CA 1
ATOM 488 C C . THR A 1 71 ? 3.09478 4.45391 12.57218 1.000 16.32952 71 THR A C 1
ATOM 489 O O . THR A 1 71 ? 2.79682 3.25827 12.61975 1.000 19.22328 71 THR A O 1
ATOM 493 N N . TYR A 1 72 ? 2.37826 5.35328 11.90704 1.000 15.25915 72 TYR A N 1
ATOM 494 C CA . TYR A 1 72 ? 1.34439 4.88471 10.99880 1.000 13.95123 72 TYR A CA 1
ATOM 495 C C . TYR A 1 72 ? 1.95074 4.44747 9.67350 1.000 19.37244 72 TYR A C 1
ATOM 496 O O . TYR A 1 72 ? 2.93932 5.01927 9.20198 1.000 19.71323 72 TYR A O 1
ATOM 505 N N . SER A 1 73 ? 1.32408 3.44384 9.05443 1.000 15.21013 73 SER A N 1
ATOM 506 C CA . SER A 1 73 ? 1.62347 3.07865 7.68096 1.000 16.22251 73 SER A CA 1
ATOM 507 C C . SER A 1 73 ? 0.54265 3.50838 6.69928 1.000 18.90120 73 SER A C 1
ATOM 508 O O . SER A 1 73 ? 0.77031 3.42471 5.49122 1.000 18.93314 73 SER A O 1
ATOM 511 N N . PHE A 1 74 ? -0.62107 3.96885 7.17722 1.000 17.46445 74 PHE A N 1
ATOM 512 C CA . PHE A 1 74 ? -1.72489 4.23068 6.25655 1.000 19.06015 74 PHE A CA 1
ATOM 513 C C . PHE A 1 74 ? -1.42239 5.39417 5.32698 1.000 22.59849 74 PHE A C 1
ATOM 514 O O . PHE A 1 74 ? -1.97412 5.46329 4.22354 1.000 23.96525 74 PHE A O 1
ATOM 522 N N . ASP A 1 75 ? -0.57928 6.32163 5.75829 1.000 20.96417 75 ASP A N 1
ATOM 523 C CA . ASP A 1 75 ? -0.09067 7.40071 4.90865 1.000 24.05728 75 ASP A CA 1
ATOM 524 C C . ASP A 1 75 ? 1.32582 7.01511 4.50179 1.000 23.77080 75 ASP A C 1
ATOM 525 O O . ASP A 1 75 ? 2.27648 7.21965 5.26073 1.000 22.50860 75 ASP A O 1
ATOM 530 N N . MET A 1 76 ? 1.45933 6.45154 3.29582 1.000 24.57796 76 MET A N 1
ATOM 531 C CA . MET A 1 76 ? 2.73438 5.87017 2.89161 1.000 25.76573 76 MET A CA 1
ATOM 532 C C . MET A 1 76 ? 3.82081 6.92643 2.75756 1.000 28.37115 76 MET A C 1
ATOM 533 O O . MET A 1 76 ? 5.00948 6.61836 2.91860 1.000 28.46881 76 MET A O 1
ATOM 538 N N . ASP A 1 77 ? 3.43983 8.17363 2.48244 1.000 28.35564 77 ASP A N 1
ATOM 539 C CA . ASP A 1 77 ? 4.43105 9.24094 2.42600 1.000 31.54250 77 ASP A CA 1
ATOM 540 C C . ASP A 1 77 ? 5.05753 9.46891 3.79540 1.000 30.52499 77 ASP A C 1
ATOM 541 O O . ASP A 1 77 ? 6.28571 9.44655 3.93877 1.000 32.16648 77 ASP A O 1
ATOM 546 N N . MET A 1 78 ? 4.22305 9.65821 4.82509 1.000 25.92919 78 MET A N 1
ATOM 547 C CA . MET A 1 78 ? 4.75125 9.85502 6.17132 1.000 26.98844 78 MET A CA 1
ATOM 548 C C . MET A 1 78 ? 5.46992 8.60619 6.67636 1.000 27.89903 78 MET A C 1
ATOM 549 O O . MET A 1 78 ? 6.47206 8.70557 7.39398 1.000 26.12551 78 MET A O 1
ATOM 554 N N . PHE A 1 79 ? 4.98416 7.42359 6.29895 1.000 23.35421 79 PHE A N 1
ATOM 555 C CA . PHE A 1 79 ? 5.61022 6.17936 6.73952 1.000 22.44902 79 PHE A CA 1
ATOM 556 C C . PHE A 1 79 ? 7.04587 6.07640 6.24176 1.000 28.05132 79 PHE A C 1
ATOM 557 O O . PHE A 1 79 ? 7.93244 5.59064 6.95546 1.000 27.51545 79 PHE A O 1
ATOM 565 N N . GLN A 1 80 ? 7.29986 6.54390 5.02814 1.000 24.94740 80 GLN A N 1
ATOM 566 C CA . GLN A 1 80 ? 8.63182 6.43270 4.45493 1.000 31.86587 80 GLN A CA 1
ATOM 567 C C . GLN A 1 80 ? 9.48145 7.67558 4.65100 1.000 30.90505 80 GLN A C 1
ATOM 568 O O . GLN A 1 80 ? 10.71176 7.57099 4.63415 1.000 32.28345 80 GLN A O 1
ATOM 574 N N . ASN A 1 81 ? 8.86543 8.83305 4.87724 1.000 29.38347 81 ASN A N 1
ATOM 575 C CA . ASN A 1 81 ? 9.57923 10.09131 4.79126 1.000 28.05470 81 ASN A CA 1
ATOM 576 C C . ASN A 1 81 ? 9.50646 10.96058 6.03125 1.000 28.94058 81 ASN A C 1
ATOM 577 O O . ASN A 1 81 ? 10.21969 11.96953 6.08673 1.000 30.19165 81 ASN A O 1
ATOM 582 N N . TRP A 1 82 ? 8.68236 10.62425 7.01873 1.000 26.42287 82 TRP A N 1
ATOM 583 C CA . TRP A 1 82 ? 8.68869 11.42467 8.23124 1.000 21.84908 82 TRP A CA 1
ATOM 584 C C . TRP A 1 82 ? 10.06096 11.32834 8.87592 1.000 22.48044 82 TRP A C 1
ATOM 585 O O . TRP A 1 82 ? 10.60049 10.23497 9.05415 1.000 27.19076 82 TRP A O 1
ATOM 596 N N . GLU A 1 83 ? 10.64665 12.48250 9.18300 1.000 23.12045 83 GLU A N 1
ATOM 597 C CA . GLU A 1 83 ? 12.03034 12.53451 9.64598 1.000 23.47938 83 GLU A CA 1
ATOM 598 C C . GLU A 1 83 ? 12.05245 12.37338 11.16212 1.000 21.39339 83 GLU A C 1
ATOM 599 O O . GLU A 1 83 ? 12.25607 13.32592 11.91868 1.000 26.15913 83 GLU A O 1
ATOM 605 N N . TRP A 1 84 ? 11.83662 11.13650 11.60810 1.000 22.33850 84 TRP A N 1
ATOM 606 C CA . TRP A 1 84 ? 12.00487 10.82146 13.02599 1.000 22.48646 84 TRP A CA 1
ATOM 607 C C . TRP A 1 84 ? 13.43376 11.13638 13.44810 1.000 21.99279 84 TRP A C 1
ATOM 608 O O . TRP A 1 84 ? 14.38709 10.79892 12.74315 1.000 24.31642 84 TRP A O 1
ATOM 619 N N . SER A 1 85 ? 13.58391 11.80131 14.59366 1.000 18.98205 85 SER A N 1
ATOM 620 C CA . SER A 1 85 ? 14.89683 12.31522 14.97368 1.000 17.34425 85 SER A CA 1
ATOM 621 C C . SER A 1 85 ? 15.82036 11.25527 15.56593 1.000 21.23517 85 SER A C 1
ATOM 622 O O . SER A 1 85 ? 17.02884 11.50663 15.66439 1.000 21.65341 85 SER A O 1
ATOM 625 N N . GLU A 1 86 ? 15.29379 10.10280 15.98520 1.000 20.08844 86 GLU A N 1
ATOM 626 C CA . GLU A 1 86 ? 16.10629 9.10465 16.67987 1.000 17.40177 86 GLU A CA 1
ATOM 627 C C . GLU A 1 86 ? 15.38147 7.76345 16.65623 1.000 15.90696 86 GLU A C 1
ATOM 628 O O . GLU A 1 86 ? 14.25453 7.64987 16.16177 1.000 16.54282 86 GLU A O 1
ATOM 634 N N . ARG A 1 87 ? 16.04346 6.74072 17.20497 1.000 14.94787 87 ARG A N 1
ATOM 635 C CA . ARG A 1 87 ? 15.48114 5.39128 17.17194 1.000 14.82448 87 ARG A CA 1
ATOM 636 C C . ARG A 1 87 ? 14.22313 5.28831 18.02302 1.000 15.65366 87 ARG A C 1
ATOM 637 O O . ARG A 1 87 ? 13.23066 4.67791 17.60316 1.000 16.10230 87 ARG A O 1
ATOM 645 N N . TYR A 1 88 ? 14.23790 5.88877 19.21112 1.000 13.70611 88 TYR A N 1
ATOM 646 C CA . TYR A 1 88 ? 13.12290 5.81510 20.14789 1.000 12.93793 88 TYR A CA 1
ATOM 647 C C . TYR A 1 88 ? 12.63990 7.23489 20.41871 1.000 13.90375 88 TYR A C 1
ATOM 648 O O . TYR A 1 88 ? 13.26743 7.96157 21.18766 1.000 14.26712 88 TYR A O 1
ATOM 657 N N . ALA A 1 89 ? 11.52697 7.62180 19.79625 1.000 13.49106 89 ALA A N 1
ATOM 658 C CA . ALA A 1 89 ? 11.05505 9.00131 19.87007 1.000 12.58450 89 ALA A CA 1
ATOM 659 C C . ALA A 1 89 ? 10.57243 9.37176 21.26586 1.000 13.19855 89 ALA A C 1
ATOM 660 O O . ALA A 1 89 ? 9.88935 8.58977 21.92924 1.000 13.00679 89 ALA A O 1
ATOM 662 N N . LYS A 1 90 ? 10.91278 10.58689 21.69821 1.000 13.61847 90 LYS A N 1
ATOM 663 C CA . LYS A 1 90 ? 10.39238 11.12804 22.94456 1.000 12.64805 90 LYS A CA 1
ATOM 664 C C . LYS A 1 90 ? 8.94274 11.57514 22.78619 1.000 12.63029 90 LYS A C 1
ATOM 665 O O . LYS A 1 90 ? 8.45111 11.81532 21.68249 1.000 12.38954 90 LYS A O 1
ATOM 671 N N . GLN A 1 91 ? 8.27309 11.72319 23.93445 1.000 11.72216 91 GLN A N 1
ATOM 672 C CA . GLN A 1 91 ? 6.85838 12.07922 23.96743 1.000 11.78075 91 GLN A CA 1
ATOM 673 C C . GLN A 1 91 ? 6.54463 13.29524 23.10245 1.000 12.84838 91 GLN A C 1
ATOM 674 O O . GLN A 1 91 ? 5.54651 13.30113 22.36910 1.000 13.49601 91 GLN A O 1
ATOM 680 N N . GLU A 1 92 ? 7.36622 14.34330 23.18617 1.000 14.23105 92 GLU A N 1
ATOM 681 C CA . GLU A 1 92 ? 7.05136 15.56005 22.43880 1.000 16.85056 92 GLU A CA 1
ATOM 682 C C . GLU A 1 92 ? 7.09310 15.30273 20.93929 1.000 14.87089 92 GLU A C 1
ATOM 683 O O . GLU A 1 92 ? 6.29861 15.87199 20.17696 1.000 16.08374 92 GLU A O 1
ATOM 689 N N . GLU A 1 93 ? 8.00056 14.42707 20.50240 1.000 15.30286 93 GLU A N 1
ATOM 690 C CA . GLU A 1 93 ? 8.12825 14.14541 19.07734 1.000 13.52170 93 GLU A CA 1
ATOM 691 C C . GLU A 1 93 ? 6.97138 13.28600 18.58295 1.000 14.38565 93 GLU A C 1
ATOM 692 O O . GLU A 1 93 ? 6.43499 13.53016 17.49737 1.000 15.95398 93 GLU A O 1
ATOM 698 N N . VAL A 1 94 ? 6.57441 12.27141 19.36092 1.000 13.28139 94 VAL A N 1
ATOM 699 C CA . VAL A 1 94 ? 5.39300 11.48853 18.99529 1.000 12.97146 94 VAL A CA 1
ATOM 700 C C . VAL A 1 94 ? 4.16112 12.38417 18.93427 1.000 12.83093 94 VAL A C 1
ATOM 701 O O . VAL A 1 94 ? 3.34165 12.28712 18.00913 1.000 13.63104 94 VAL A O 1
ATOM 705 N N . LEU A 1 95 ? 3.99835 13.25604 19.92835 1.000 14.97164 95 LEU A N 1
ATOM 706 C CA . LEU A 1 95 ? 2.85601 14.16303 19.93370 1.000 14.08678 95 LEU A CA 1
ATOM 707 C C . LEU A 1 95 ? 2.88995 15.07877 18.71817 1.000 13.01162 95 LEU A C 1
ATOM 708 O O . LEU A 1 95 ? 1.85141 15.34730 18.10018 1.000 14.57963 95 LEU A O 1
ATOM 713 N N . GLY A 1 96 ? 4.07353 15.58243 18.37228 1.000 14.31960 96 GLY A N 1
ATOM 714 C CA . GLY A 1 96 ? 4.18986 16.41771 17.18615 1.000 16.64255 96 GLY A CA 1
ATOM 715 C C . GLY A 1 96 ? 3.80852 15.67197 15.92360 1.000 15.46556 96 GLY A C 1
ATOM 716 O O . GLY A 1 96 ? 3.15431 16.22429 15.03218 1.000 16.55734 96 GLY A O 1
ATOM 717 N N . TYR A 1 97 ? 4.20068 14.40245 15.84063 1.000 15.12767 97 TYR A N 1
ATOM 718 C CA . TYR A 1 97 ? 3.85279 13.57676 14.69042 1.000 14.05201 97 TYR A CA 1
ATOM 719 C C . TYR A 1 97 ? 2.34302 13.36960 14.59847 1.000 13.91236 97 TYR A C 1
ATOM 720 O O . TYR A 1 97 ? 1.74612 13.49728 13.52455 1.000 15.16358 97 TYR A O 1
ATOM 729 N N . LEU A 1 98 ? 1.70282 13.04807 15.72239 1.000 14.35288 98 LEU A N 1
ATOM 730 C CA . LEU A 1 98 ? 0.26108 12.83901 15.67833 1.000 14.16717 98 LEU A CA 1
ATOM 731 C C . LEU A 1 98 ? -0.47427 14.12309 15.31257 1.000 13.62956 98 LEU A C 1
ATOM 732 O O . LEU A 1 98 ? -1.48747 14.07864 14.60545 1.000 17.19690 98 LEU A O 1
ATOM 737 N N . ASN A 1 99 ? 0.01445 15.27248 15.77769 1.000 13.57736 99 ASN A N 1
ATOM 738 C CA . ASN A 1 99 ? -0.58361 16.53379 15.35342 1.000 16.25056 99 ASN A CA 1
ATOM 739 C C . ASN A 1 99 ? -0.39625 16.75973 13.85963 1.000 19.38327 99 ASN A C 1
ATOM 740 O O . ASN A 1 99 ? -1.30291 17.26662 13.18627 1.000 18.64121 99 ASN A O 1
ATOM 745 N N . ALA A 1 100 ? 0.76268 16.37540 13.31906 1.000 15.71828 100 ALA A N 1
ATOM 746 C CA . ALA A 1 100 ? 0.99274 16.54654 11.88742 1.000 18.18000 100 ALA A CA 1
ATOM 747 C C . ALA A 1 100 ? 0.09011 15.63537 11.06283 1.000 15.60107 100 ALA A C 1
ATOM 748 O O . ALA A 1 100 ? -0.40091 16.03691 10.00302 1.000 18.90579 100 ALA A O 1
ATOM 750 N N . VAL A 1 101 ? -0.11942 14.39747 11.51667 1.000 14.85708 101 VAL A N 1
ATOM 751 C CA . VAL A 1 101 ? -1.07071 13.50735 10.84944 1.000 17.58868 101 VAL A CA 1
ATOM 752 C C . VAL A 1 101 ? -2.46667 14.11601 10.85771 1.000 17.82351 101 VAL A C 1
ATOM 753 O O . VAL A 1 101 ? -3.16693 14.13862 9.83430 1.000 17.91908 101 VAL A O 1
ATOM 757 N N . ALA A 1 102 ? -2.90686 14.58103 12.02975 1.000 16.23192 102 ALA A N 1
ATOM 758 C CA . ALA A 1 102 ? -4.24420 15.15081 12.14807 1.000 15.70143 102 ALA A CA 1
ATOM 759 C C . ALA A 1 102 ? -4.37536 16.41739 11.31903 1.000 19.19377 102 ALA A C 1
ATOM 760 O O . ALA A 1 102 ? -5.42403 16.65977 10.71073 1.000 19.82005 102 ALA A O 1
ATOM 762 N N . ASP A 1 103 ? -3.32589 17.24066 11.29154 1.000 16.90351 103 ASP A N 1
ATOM 763 C CA . ASP A 1 103 ? -3.32682 18.42449 10.43247 1.000 19.73687 103 ASP A CA 1
ATOM 764 C C . ASP A 1 103 ? -3.46102 18.03747 8.96405 1.000 21.05397 103 ASP A C 1
ATOM 765 O O . ASP A 1 103 ? -4.28731 18.59703 8.22774 1.000 23.46614 103 ASP A O 1
ATOM 770 N N . LYS A 1 104 ? -2.64319 17.08245 8.51684 1.000 20.63580 104 LYS A N 1
ATOM 771 C CA . LYS A 1 104 ? -2.61059 16.74390 7.10100 1.000 20.82989 104 LYS A CA 1
ATOM 772 C C . LYS A 1 104 ? -3.94434 16.19984 6.62053 1.000 21.41490 104 LYS A C 1
ATOM 773 O O . LYS A 1 104 ? -4.34687 16.46265 5.48027 1.000 23.96045 104 LYS A O 1
ATOM 779 N N . HIS A 1 105 ? -4.64987 15.45695 7.47049 1.000 21.26116 105 HIS A N 1
ATOM 780 C CA . HIS A 1 105 ? -5.85475 14.76032 7.04967 1.000 22.51126 105 HIS A CA 1
ATOM 781 C C . HIS A 1 105 ? -7.12114 15.42818 7.57201 1.000 22.83666 105 HIS A C 1
ATOM 782 O O . HIS A 1 105 ? -8.20662 14.84937 7.48295 1.000 22.70084 105 HIS A O 1
ATOM 789 N N . GLY A 1 106 ? -7.00618 16.65900 8.06302 1.000 22.24454 106 GLY A N 1
ATOM 790 C CA . GLY A 1 106 ? -8.17415 17.45094 8.40975 1.000 23.37771 106 GLY A CA 1
ATOM 791 C C . GLY A 1 106 ? -9.00231 16.84368 9.51928 1.000 23.37745 106 GLY A C 1
ATOM 792 O O . GLY A 1 106 ? -10.23680 16.92665 9.48653 1.000 23.66079 106 GLY A O 1
ATOM 793 N N . LEU A 1 107 ? -8.35306 16.22487 10.50273 1.000 19.04894 107 LEU A N 1
ATOM 794 C CA . LEU A 1 107 ? -9.11397 15.52577 11.52777 1.000 19.85370 107 LEU A CA 1
ATOM 795 C C . LEU A 1 107 ? -9.56783 16.45435 12.64501 1.000 19.77327 107 LEU A C 1
ATOM 796 O O . LEU A 1 107 ? -10.61467 16.21061 13.24857 1.000 21.41692 107 LEU A O 1
ATOM 801 N N . LYS A 1 108 ? -8.81751 17.52092 12.93503 1.000 22.21992 108 LYS A N 1
ATOM 802 C CA . LYS A 1 108 ? -9.13774 18.32648 14.11040 1.000 21.42316 108 LYS A CA 1
ATOM 803 C C . LYS A 1 108 ? -10.48904 19.00774 13.96641 1.000 21.79086 108 LYS A C 1
ATOM 804 O O . LYS A 1 108 ? -11.22480 19.15720 14.95032 1.000 20.36358 108 LYS A O 1
ATOM 810 N N . GLU A 1 109 ? -10.84089 19.41806 12.75050 1.000 20.57298 109 GLU A N 1
ATOM 811 C CA . GLU A 1 109 ? -12.14583 20.02991 12.55890 1.000 25.37972 109 GLU A CA 1
ATOM 812 C C . GLU A 1 109 ? -13.28472 19.03954 12.76085 1.000 24.59975 109 GLU A C 1
ATOM 813 O O . GLU A 1 109 ? -14.43503 19.46420 12.90650 1.000 25.81439 109 GLU A O 1
ATOM 819 N N . ALA A 1 110 ? -12.99606 17.74217 12.78633 1.000 21.60442 110 ALA A N 1
ATOM 820 C CA . ALA A 1 110 ? -14.01601 16.72537 12.99074 1.000 19.29929 110 ALA A CA 1
ATOM 821 C C . ALA A 1 110 ? -13.96860 16.11454 14.38097 1.000 18.17702 110 ALA A C 1
ATOM 822 O O . ALA A 1 110 ? -14.60079 15.08261 14.60818 1.000 16.53812 110 ALA A O 1
ATOM 824 N N . ILE A 1 111 ? -13.22013 16.70112 15.30866 1.000 16.94800 111 ILE A N 1
ATOM 825 C CA . ILE A 1 111 ? -13.10213 16.15585 16.65376 1.000 15.51472 111 ILE A CA 1
ATOM 826 C C . ILE A 1 111 ? -13.63279 17.17892 17.63860 1.000 17.21067 111 ILE A C 1
ATOM 827 O O . ILE A 1 111 ? -13.33675 18.37562 17.53381 1.000 16.16756 111 ILE A O 1
ATOM 832 N N . ASN A 1 112 ? -14.42715 16.69896 18.58187 1.000 15.08646 112 ASN A N 1
ATOM 833 C CA . ASN A 1 112 ? -14.95855 17.50801 19.66687 1.000 16.54742 112 ASN A CA 1
ATOM 834 C C . ASN A 1 112 ? -14.02560 17.33076 20.84975 1.000 17.86092 112 ASN A C 1
ATOM 835 O O . ASN A 1 112 ? -14.11041 16.33879 21.57825 1.000 16.26279 112 ASN A O 1
ATOM 840 N N . PHE A 1 113 ? -13.10029 18.26898 21.00488 1.000 17.35748 113 PHE A N 1
ATOM 841 C CA . PHE A 1 113 ? -12.17662 18.20676 22.11266 1.000 14.79576 113 PHE A CA 1
ATOM 842 C C . PHE A 1 113 ? -12.85044 18.70493 23.38431 1.000 17.42254 113 PHE A C 1
ATOM 843 O O . PHE A 1 113 ? -13.92965 19.31081 23.35972 1.000 17.98516 113 PHE A O 1
ATOM 851 N N . ASN A 1 114 ? -12.19204 18.43274 24.50771 1.000 15.67842 114 ASN A N 1
ATOM 852 C CA . ASN A 1 114 ? -12.71008 18.79975 25.82293 1.000 17.08287 114 ASN A CA 1
ATOM 853 C C . ASN A 1 114 ? -14.13833 18.29219 26.01026 1.000 19.11361 114 ASN A C 1
ATOM 854 O O . ASN A 1 114 ? -14.97469 18.93421 26.64906 1.000 19.71223 114 ASN A O 1
ATOM 859 N N . THR A 1 115 ? -14.42909 17.13084 25.42574 1.000 15.67454 115 THR A N 1
ATOM 860 C CA . THR A 1 115 ? -15.77166 16.55239 25.45723 1.000 16.54475 115 THR A CA 1
ATOM 861 C C . THR A 1 115 ? -15.64293 15.11159 25.93898 1.000 15.97841 115 THR A C 1
ATOM 862 O O . THR A 1 115 ? -15.21263 14.23866 25.18501 1.000 19.05956 115 THR A O 1
ATOM 866 N N . ARG A 1 116 ? -15.99299 14.86248 27.19170 1.000 15.72708 116 ARG A N 1
ATOM 867 C CA . ARG A 1 116 ? -15.94400 13.51083 27.73115 1.000 15.53329 116 ARG A CA 1
ATOM 868 C C . ARG A 1 116 ? -17.29616 12.84118 27.53688 1.000 15.24601 116 ARG A C 1
ATOM 869 O O . ARG A 1 116 ? -18.33371 13.42715 27.85415 1.000 16.01640 116 ARG A O 1
ATOM 877 N N . ILE A 1 117 ? -17.28228 11.61937 27.01288 1.000 14.35598 117 ILE A N 1
ATOM 878 C CA . ILE A 1 117 ? -18.50746 10.83947 26.88953 1.000 12.58140 117 ILE A CA 1
ATOM 879 C C . ILE A 1 117 ? -18.77673 10.19562 28.24147 1.000 14.03399 117 ILE A C 1
ATOM 880 O O . ILE A 1 117 ? -17.94330 9.44466 28.75875 1.000 14.50291 117 ILE A O 1
ATOM 885 N N . ALA A 1 118 ? -19.92253 10.51707 28.83605 1.000 12.84664 118 ALA A N 1
ATOM 886 C CA . ALA A 1 118 ? -20.26690 9.95416 30.13546 1.000 14.26814 118 ALA A CA 1
ATOM 887 C C . ALA A 1 118 ? -21.08039 8.67765 30.02954 1.000 16.17639 118 ALA A C 1
ATOM 888 O O . ALA A 1 118 ? -20.97066 7.79949 30.89486 1.000 14.26989 118 ALA A O 1
ATOM 890 N N . LYS A 1 119 ? -21.90789 8.55723 28.99817 1.000 13.09852 119 LYS A N 1
ATOM 891 C CA . LYS A 1 119 ? -22.85548 7.45933 28.91598 1.000 15.82179 119 LYS A CA 1
ATOM 892 C C . LYS A 1 119 ? -23.14748 7.18880 27.45051 1.000 14.88724 119 LYS A C 1
ATOM 893 O O . LYS A 1 119 ? -23.15977 8.11290 26.63405 1.000 13.86538 119 LYS A O 1
ATOM 899 N N . MET A 1 120 ? -23.33922 5.91885 27.11377 1.000 12.71288 120 MET A N 1
ATOM 900 C CA . MET A 1 120 ? -23.89756 5.57827 25.81819 1.000 13.22222 120 MET A CA 1
ATOM 901 C C . MET A 1 120 ? -24.92543 4.48056 25.99349 1.000 15.23339 120 MET A C 1
ATOM 902 O O . MET A 1 120 ? -24.71670 3.53320 26.75216 1.000 14.14354 120 MET A O 1
ATOM 907 N N . GLU A 1 121 ? -26.03911 4.62148 25.28824 1.000 12.90434 121 GLU A N 1
ATOM 908 C CA . GLU A 1 121 ? -27.17646 3.73797 25.46659 1.000 13.29290 121 GLU A CA 1
ATOM 909 C C . GLU A 1 121 ? -27.68484 3.28803 24.10781 1.000 13.39521 121 GLU A C 1
ATOM 910 O O . GLU A 1 121 ? -27.90753 4.11398 23.21722 1.000 13.48281 121 GLU A O 1
ATOM 916 N N . TRP A 1 122 ? -27.87494 1.98211 23.95630 1.000 13.47847 122 TRP A N 1
ATOM 917 C CA . TRP A 1 122 ? -28.30720 1.43567 22.68348 1.000 13.64654 122 TRP A CA 1
ATOM 918 C C . TRP A 1 122 ? -29.81121 1.60329 22.53594 1.000 14.22295 122 TRP A C 1
ATOM 919 O O . TRP A 1 122 ? -30.57473 1.24475 23.43688 1.000 14.55833 122 TRP A O 1
ATOM 930 N N . GLN A 1 123 ? -30.22822 2.16545 21.41168 1.000 14.41142 123 GLN A N 1
ATOM 931 C CA . GLN A 1 123 ? -31.64413 2.33676 21.08237 1.000 15.01922 123 GLN A CA 1
ATOM 932 C C . GLN A 1 123 ? -31.98703 1.32837 19.99524 1.000 16.96430 123 GLN A C 1
ATOM 933 O O . GLN A 1 123 ? -31.68353 1.54317 18.81778 1.000 16.71039 123 GLN A O 1
ATOM 939 N N . GLU A 1 124 ? -32.63123 0.23398 20.39580 1.000 15.55990 124 GLU A N 1
ATOM 940 C CA . GLU A 1 124 ? -32.84833 -0.87949 19.47961 1.000 16.30197 124 GLU A CA 1
ATOM 941 C C . GLU A 1 124 ? -33.80143 -0.49576 18.35249 1.000 18.54337 124 GLU A C 1
ATOM 942 O O . GLU A 1 124 ? -33.53824 -0.79300 17.17823 1.000 19.78176 124 GLU A O 1
ATOM 948 N N . GLU A 1 125 ? -34.89905 0.18638 18.68452 1.000 17.55087 125 GLU A N 1
ATOM 949 C CA . GLU A 1 125 ? -35.87421 0.55912 17.66329 1.000 18.65882 125 GLU A CA 1
ATOM 950 C C . GLU A 1 125 ? -35.30880 1.60032 16.70343 1.000 21.76569 125 GLU A C 1
ATOM 951 O O . GLU A 1 125 ? -35.53212 1.52278 15.48593 1.000 25.74541 125 GLU A O 1
ATOM 957 N N . ALA A 1 126 ? -34.56552 2.57403 17.22619 1.000 20.73668 126 ALA A N 1
ATOM 958 C CA . ALA A 1 126 ? -33.95202 3.58394 16.37728 1.000 18.99306 126 ALA A CA 1
ATOM 959 C C . ALA A 1 126 ? -32.69675 3.07714 15.68414 1.000 20.60949 126 ALA A C 1
ATOM 960 O O . ALA A 1 126 ? -32.24609 3.71483 14.72470 1.000 18.78219 126 ALA A O 1
ATOM 962 N N . ARG A 1 127 ? -32.14644 1.94877 16.13745 1.000 16.97522 127 ARG A N 1
ATOM 963 C CA . ARG A 1 127 ? -30.87708 1.42056 15.64219 1.000 17.62572 127 ARG A CA 1
ATOM 964 C C . ARG A 1 127 ? -29.78656 2.48385 15.73147 1.000 18.21306 127 ARG A C 1
ATOM 965 O O . ARG A 1 127 ? -29.04658 2.74700 14.77581 1.000 18.44233 127 ARG A O 1
ATOM 973 N N . ARG A 1 128 ? -29.69359 3.10673 16.90660 1.000 16.79240 128 ARG A N 1
ATOM 974 C CA . ARG A 1 128 ? -28.70248 4.14512 17.16048 1.000 14.45475 128 ARG A CA 1
ATOM 975 C C . ARG A 1 128 ? -28.15707 4.00141 18.56987 1.000 15.09595 128 ARG A C 1
ATOM 976 O O . ARG A 1 128 ? -28.83832 3.49235 19.46472 1.000 14.35386 128 ARG A O 1
ATOM 984 N N . TRP A 1 129 ? -26.92221 4.47131 18.75678 1.000 13.52085 129 TRP A N 1
ATOM 985 C CA . TRP A 1 129 ? -26.37429 4.72138 20.08109 1.000 13.47669 129 TRP A CA 1
ATOM 986 C C . TRP A 1 129 ? -26.68486 6.15170 20.47326 1.000 13.36981 129 TRP A C 1
ATOM 987 O O . TRP A 1 129 ? -26.47979 7.06760 19.67680 1.000 14.20527 129 TRP A O 1
ATOM 998 N N . ARG A 1 130 ? -27.18400 6.34176 21.69349 1.000 13.43710 130 ARG A N 1
ATOM 999 C CA . ARG A 1 130 ? -27.38944 7.67463 22.25007 1.000 13.67340 130 ARG A CA 1
ATOM 1000 C C . ARG A 1 130 ? -26.25493 7.94512 23.22949 1.000 14.47544 130 ARG A C 1
ATOM 1001 O O . ARG A 1 130 ? -26.12169 7.25185 24.24475 1.000 14.23946 130 ARG A O 1
ATOM 1009 N N . LEU A 1 131 ? -25.42304 8.93000 22.90290 1.000 13.99005 131 LEU A N 1
ATOM 1010 C CA . LEU A 1 131 ? -24.29655 9.32747 23.73618 1.000 12.85178 131 LEU A CA 1
ATOM 1011 C C . LEU A 1 131 ? -24.64761 10.57928 24.52988 1.000 14.27561 131 LEU A C 1
ATOM 1012 O O . LEU A 1 131 ? -25.24555 11.51669 23.99523 1.000 16.79635 131 LEU A O 1
ATOM 1017 N N . THR A 1 132 ? -24.24983 10.60217 25.79968 1.000 14.63189 132 THR A N 1
ATOM 1018 C CA . THR A 1 132 ? -24.41932 11.76966 26.65431 1.000 13.58771 132 THR A CA 1
ATOM 1019 C C . THR A 1 132 ? -23.03540 12.24679 27.07425 1.000 15.08085 132 THR A C 1
ATOM 1020 O O . THR A 1 132 ? -22.22553 11.45049 27.56241 1.000 15.27984 132 THR A O 1
ATOM 1024 N N . THR A 1 133 ? -22.74262 13.52515 26.84429 1.000 15.10816 133 THR A N 1
ATOM 1025 C CA . THR A 1 133 ? -21.45874 14.05075 27.29302 1.000 15.37255 133 THR A CA 1
ATOM 1026 C C . THR A 1 133 ? -21.53413 14.42851 28.77111 1.000 16.47468 133 THR A C 1
ATOM 1027 O O . THR A 1 133 ? -22.61100 14.52147 29.35824 1.000 18.08278 133 THR A O 1
ATOM 1031 N N . GLU A 1 134 ? -20.36100 14.63905 29.38534 1.000 20.47325 134 GLU A N 1
ATOM 1032 C CA . GLU A 1 134 ? -20.34165 15.09287 30.77178 1.000 20.66487 134 GLU A CA 1
ATOM 1033 C C . GLU A 1 134 ? -21.09499 16.40046 30.94372 1.000 21.99444 134 GLU A C 1
ATOM 1034 O O . GLU A 1 134 ? -21.66567 16.65246 32.01257 1.000 24.14137 134 GLU A O 1
ATOM 1040 N N . ALA A 1 135 ? -21.11337 17.24239 29.91335 1.000 21.35906 135 ALA A N 1
ATOM 1041 C CA . ALA A 1 135 ? -21.86319 18.49323 29.95898 1.000 23.05093 135 ALA A CA 1
ATOM 1042 C C . ALA A 1 135 ? -23.35510 18.32100 29.68586 1.000 24.39089 135 ALA A C 1
ATOM 1043 O O . ALA A 1 135 ? -24.07583 19.32477 29.64421 1.000 27.53590 135 ALA A O 1
ATOM 1045 N N . GLY A 1 136 ? -23.83666 17.09699 29.49090 1.000 22.00194 136 GLY A N 1
ATOM 1046 C CA . GLY A 1 136 ? -25.24900 16.85396 29.28067 1.000 22.60267 136 GLY A CA 1
ATOM 1047 C C . GLY A 1 136 ? -25.73532 16.94443 27.85267 1.000 22.83534 136 GLY A C 1
ATOM 1048 O O . GLY A 1 136 ? -26.95363 16.97291 27.63357 1.000 24.64137 136 GLY A O 1
ATOM 1049 N N . GLU A 1 137 ? -24.83831 16.98139 26.87337 1.000 20.87742 137 GLU A N 1
ATOM 1050 C CA . GLU A 1 137 ? -25.25997 17.03734 25.48225 1.000 21.13946 137 GLU A CA 1
ATOM 1051 C C . GLU A 1 137 ? -25.56374 15.64130 24.96547 1.000 20.00682 137 GLU A C 1
ATOM 1052 O O . GLU A 1 137 ? -24.96244 14.65664 25.39386 1.000 20.24433 137 GLU A O 1
ATOM 1058 N N . THR A 1 138 ? -26.50320 15.56411 24.03182 1.000 18.98284 138 THR A N 1
ATOM 1059 C CA . THR A 1 138 ? -26.90474 14.30122 23.42996 1.000 17.74230 138 THR A CA 1
ATOM 1060 C C . THR A 1 138 ? -26.42992 14.24319 21.98741 1.000 20.50243 138 THR A C 1
ATOM 1061 O O . THR A 1 138 ? -26.70914 15.15007 21.19769 1.000 21.35186 138 THR A O 1
ATOM 1065 N N . VAL A 1 139 ? -25.74766 13.16085 21.64450 1.000 17.12299 139 VAL A N 1
ATOM 1066 C CA . VAL A 1 139 ? -25.30574 12.88939 20.28486 1.000 17.04456 139 VAL A CA 1
ATOM 1067 C C . VAL A 1 139 ? -25.74138 11.46998 19.97257 1.000 16.25760 139 VAL A C 1
ATOM 1068 O O . VAL A 1 139 ? -25.67846 10.59882 20.84527 1.000 18.65220 139 VAL A O 1
ATOM 1072 N N . THR A 1 140 ? -26.20935 11.23280 18.75000 1.000 15.56969 140 THR A N 1
ATOM 1073 C CA . THR A 1 140 ? -26.54115 9.87896 18.34350 1.000 14.54710 140 THR A CA 1
ATOM 1074 C C . THR A 1 140 ? -25.64796 9.44769 17.19091 1.000 16.60224 140 THR A C 1
ATOM 1075 O O . THR A 1 140 ? -25.14999 10.26845 16.41781 1.000 16.81068 140 THR A O 1
ATOM 1079 N N . ALA A 1 141 ? -25.42730 8.14497 17.10848 1.000 14.19253 141 ALA A N 1
ATOM 1080 C CA . ALA A 1 141 ? -24.58799 7.58872 16.06116 1.000 13.68221 141 ALA A CA 1
ATOM 1081 C C . ALA A 1 141 ? -25.07717 6.18269 15.75728 1.000 15.60643 141 ALA A C 1
ATOM 1082 O O . ALA A 1 141 ? -25.48777 5.45279 16.66361 1.000 16.12036 141 ALA A O 1
ATOM 1084 N N . LYS A 1 142 ? -25.03039 5.80357 14.48148 1.000 15.04725 142 LYS A N 1
ATOM 1085 C CA . LYS A 1 142 ? -25.36740 4.42892 14.13653 1.000 14.85194 142 LYS A CA 1
ATOM 1086 C C . LYS A 1 142 ? -24.34916 3.46080 14.72152 1.000 12.97688 142 LYS A C 1
ATOM 1087 O O . LYS A 1 142 ? -24.71275 2.39972 15.23813 1.000 15.04656 142 LYS A O 1
ATOM 1093 N N . TYR A 1 143 ? -23.06509 3.80968 14.63849 1.000 12.54527 143 TYR A N 1
ATOM 1094 C CA . TYR A 1 143 ? -21.98603 2.99126 15.16747 1.000 13.93955 143 TYR A CA 1
ATOM 1095 C C . TYR A 1 143 ? -21.11590 3.83721 16.06922 1.000 11.89606 143 TYR A C 1
ATOM 1096 O O . TYR A 1 143 ? -20.90248 5.02441 15.81231 1.000 13.34671 143 TYR A O 1
ATOM 1105 N N . VAL A 1 144 ? -20.58869 3.21347 17.11404 1.000 12.64565 144 VAL A N 1
ATOM 1106 C CA A VAL A 1 144 ? -19.59587 3.85660 17.95668 0.048 12.56338 144 VAL A CA 1
ATOM 1107 C CA B VAL A 1 144 ? -19.60323 3.83351 17.99315 0.952 14.36563 144 VAL A CA 1
ATOM 1108 C C . VAL A 1 144 ? -18.31620 3.03809 17.87845 1.000 11.80159 144 VAL A C 1
ATOM 1109 O O . VAL A 1 144 ? -18.33584 1.81134 18.02809 1.000 13.14836 144 VAL A O 1
ATOM 1116 N N . ILE A 1 145 ? -17.21606 3.72161 17.58733 1.000 12.01687 145 ILE A N 1
ATOM 1117 C CA . ILE A 1 145 ? -15.89337 3.11540 17.58782 1.000 12.39631 145 ILE A CA 1
ATOM 1118 C C . ILE A 1 145 ? -15.20238 3.64126 18.83156 1.000 12.31634 145 ILE A C 1
ATOM 1119 O O . ILE A 1 145 ? -14.92535 4.84146 18.94198 1.000 13.09156 145 ILE A O 1
ATOM 1124 N N . GLU A 1 146 ? -14.97205 2.75583 19.78921 1.000 11.81975 146 GLU A N 1
ATOM 1125 C CA . GLU A 1 146 ? -14.46362 3.13137 21.09697 1.000 12.30989 146 GLU A CA 1
ATOM 1126 C C . GLU A 1 146 ? -12.95420 2.92169 21.09331 1.000 12.64722 146 GLU A C 1
ATOM 1127 O O . GLU A 1 146 ? -12.48296 1.78596 21.00203 1.000 13.54852 146 GLU A O 1
ATOM 1133 N N . ALA A 1 147 ? -12.19920 4.01333 21.18302 1.000 11.20734 147 ALA A N 1
ATOM 1134 C CA . ALA A 1 147 ? -10.74220 3.96230 21.16034 1.000 12.08046 147 ALA A CA 1
ATOM 1135 C C . ALA A 1 147 ? -10.21279 4.70197 22.38660 1.000 12.29266 147 ALA A C 1
ATOM 1136 O O . ALA A 1 147 ? -9.44362 5.65706 22.28981 1.000 12.12499 147 ALA A O 1
ATOM 1138 N N . VAL A 1 148 ? -10.63836 4.23481 23.56697 1.000 10.94170 148 VAL A N 1
ATOM 1139 C CA . VAL A 1 148 ? -10.36822 4.94950 24.80946 1.000 11.50017 148 VAL A CA 1
ATOM 1140 C C . VAL A 1 148 ? -9.07641 4.50529 25.47150 1.000 12.11307 148 VAL A C 1
ATOM 1141 O O . VAL A 1 148 ? -8.73325 5.03460 26.53482 1.000 13.56566 148 VAL A O 1
ATOM 1145 N N . GLY A 1 149 ? -8.35112 3.55800 24.87822 1.000 11.00883 149 GLY A N 1
ATOM 1146 C CA . GLY A 1 149 ? -7.05016 3.16652 25.38935 1.000 13.18737 149 GLY A CA 1
ATOM 1147 C C . GLY A 1 149 ? -7.08051 2.10356 26.46972 1.000 11.68784 149 GLY A C 1
ATOM 1148 O O . GLY A 1 149 ? -7.98783 2.08850 27.31591 1.000 13.92132 149 GLY A O 1
ATOM 1149 N N . LEU A 1 150 ? -6.07103 1.22112 26.45675 1.000 11.26649 150 LEU A N 1
ATOM 1150 C CA . LEU A 1 150 ? -5.89735 0.20865 27.49431 1.000 11.14674 150 LEU A CA 1
ATOM 1151 C C . LEU A 1 150 ? -5.06727 0.69725 28.67294 1.000 12.46985 150 LEU A C 1
ATOM 1152 O O . LEU A 1 150 ? -5.07068 0.05607 29.73584 1.000 12.68265 150 LEU A O 1
ATOM 1157 N N . LEU A 1 151 ? -4.34260 1.80076 28.49649 1.000 10.46519 151 LEU A N 1
ATOM 1158 C CA . LEU A 1 151 ? -3.40843 2.31806 29.49305 1.000 12.01608 151 LEU A CA 1
ATOM 1159 C C . LEU A 1 151 ? -3.67887 3.80791 29.64127 1.000 14.82646 151 LEU A C 1
ATOM 1160 O O . LEU A 1 151 ? -2.81787 4.66372 29.44315 1.000 13.96568 151 LEU A O 1
ATOM 1165 N N . SER A 1 152 ? -4.92806 4.11206 29.98105 1.000 12.68874 152 SER A N 1
ATOM 1166 C CA . SER A 1 152 ? -5.42124 5.48117 29.96536 1.000 12.92703 152 SER A CA 1
ATOM 1167 C C . SER A 1 152 ? -6.10112 5.89777 31.25157 1.000 13.30253 152 SER A C 1
ATOM 1168 O O . SER A 1 152 ? -6.18784 7.10426 31.51310 1.000 14.84419 152 SER A O 1
ATOM 1171 N N . SER A 1 153 ? -6.58859 4.96060 32.05893 1.000 11.63150 153 SER A N 1
ATOM 1172 C CA . SER A 1 153 ? -7.23285 5.28901 33.32433 1.000 13.55168 153 SER A CA 1
ATOM 1173 C C . SER A 1 153 ? -6.16798 5.26292 34.41156 1.000 12.08118 153 SER A C 1
ATOM 1174 O O . SER A 1 153 ? -5.72225 4.19652 34.83598 1.000 11.93209 153 SER A O 1
ATOM 1177 N N . SER A 1 154 ? -5.75646 6.44286 34.86632 1.000 12.09642 154 SER A N 1
ATOM 1178 C CA . SER A 1 154 ? -4.64362 6.52348 35.80360 1.000 11.58602 154 SER A CA 1
ATOM 1179 C C . SER A 1 154 ? -5.00752 5.90169 37.15044 1.000 12.76480 154 SER A C 1
ATOM 1180 O O . SER A 1 154 ? -6.14952 5.98198 37.61416 1.000 14.90237 154 SER A O 1
ATOM 1183 N N . TYR A 1 155 ? -4.01388 5.28963 37.79253 1.000 12.47019 155 TYR A N 1
ATOM 1184 C CA . TYR A 1 155 ? -4.17102 4.79768 39.15330 1.000 13.96184 155 TYR A CA 1
ATOM 1185 C C . TYR A 1 155 ? -3.09870 5.41795 40.04526 1.000 14.07977 155 TYR A C 1
ATOM 1186 O O . TYR A 1 155 ? -1.93360 5.52538 39.65112 1.000 14.12222 155 TYR A O 1
ATOM 1195 N N . ALA A 1 156 ? -3.49136 5.83269 41.24977 1.000 14.17186 156 ALA A N 1
ATOM 1196 C CA . ALA A 1 156 ? -2.47990 6.22128 42.22182 1.000 15.94411 156 ALA A CA 1
ATOM 1197 C C . ALA A 1 156 ? -3.03983 5.94153 43.60867 1.000 17.06928 156 ALA A C 1
ATOM 1198 O O . ALA A 1 156 ? -4.20707 6.26707 43.86631 1.000 18.92601 156 ALA A O 1
ATOM 1200 N N . PRO A 1 157 ? -2.26202 5.33693 44.50036 1.000 18.86989 157 PRO A N 1
ATOM 1201 C CA . PRO A 1 157 ? -2.7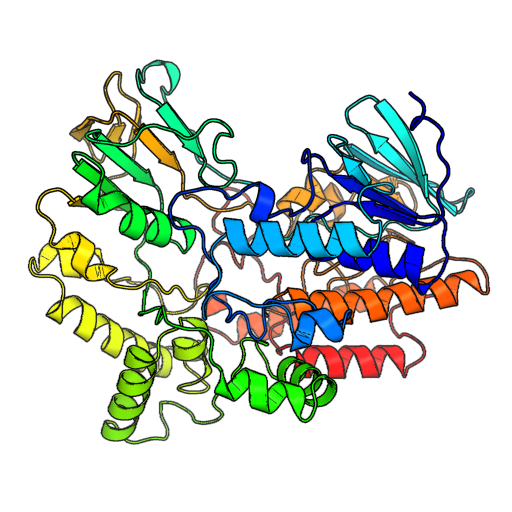1993 5.18938 45.88077 1.000 18.86418 157 PRO A CA 1
ATOM 1202 C C . PRO A 1 157 ? -2.90388 6.54624 46.53139 1.000 21.11265 157 PRO A C 1
ATOM 1203 O O . PRO A 1 157 ? -2.26080 7.53056 46.16284 1.000 18.17283 157 PRO A O 1
ATOM 1207 N N . GLN A 1 158 ? -3.78653 6.58543 47.52401 1.000 20.48961 158 GLN A N 1
ATOM 1208 C CA . GLN A 1 158 ? -4.05097 7.79499 48.29382 1.000 21.25719 158 GLN A CA 1
ATOM 1209 C C . GLN A 1 158 ? -3.63361 7.49533 49.72908 1.000 25.30603 158 GLN A C 1
ATOM 1210 O O . GLN A 1 158 ? -4.36910 6.84482 50.47781 1.000 29.02164 158 GLN A O 1
ATOM 1216 N N . PHE A 1 159 ? -2.45418 7.94801 50.10037 1.000 21.87647 159 PHE A N 1
ATOM 1217 C CA . PHE A 1 159 ? -1.95415 7.64840 51.42812 1.000 26.21818 159 PHE A CA 1
ATOM 1218 C C . PHE A 1 159 ? -2.60950 8.55529 52.46893 1.000 25.77048 159 PHE A C 1
ATOM 1219 O O . PHE A 1 159 ? -3.02785 9.67271 52.15849 1.000 30.64975 159 PHE A O 1
ATOM 1227 N N . PRO A 1 160 ? -2.72035 8.08600 53.70871 1.000 28.91133 160 PRO A N 1
ATOM 1228 C CA . PRO A 1 160 ? -3.34996 8.89853 54.75799 1.000 30.49611 160 PRO A CA 1
ATOM 1229 C C . PRO A 1 160 ? -2.66257 10.24122 54.96123 1.000 32.49242 160 PRO A C 1
ATOM 1230 O O . PRO A 1 160 ? -1.45533 10.38583 54.75866 1.000 30.35932 160 PRO A O 1
ATOM 1234 N N . ASP A 1 161 ? -3.46855 11.23106 55.35780 1.000 37.13821 161 ASP A N 1
ATOM 1235 C CA . ASP A 1 161 ? -3.00588 12.51860 55.88107 1.000 35.16698 161 ASP A CA 1
ATOM 1236 C C . ASP A 1 161 ? -2.37543 13.40575 54.81085 1.000 35.31475 161 ASP A C 1
ATOM 1237 O O . ASP A 1 161 ? -1.53972 14.25693 55.12616 1.000 31.67991 161 ASP A O 1
ATOM 1242 N N . ARG A 1 162 ? -2.78690 13.22491 53.54996 1.000 32.83164 162 ARG A N 1
ATOM 1243 C CA . ARG A 1 162 ? -2.35876 14.11073 52.46857 1.000 34.21907 162 ARG A CA 1
ATOM 1244 C C . ARG A 1 162 ? -2.58352 15.57820 52.81590 1.000 33.92159 162 ARG A C 1
ATOM 1245 O O . ARG A 1 162 ? -1.81807 16.44574 52.37857 1.000 34.28156 162 ARG A O 1
ATOM 1253 N N . ASP A 1 163 ? -3.61352 15.87106 53.61902 1.000 34.30911 163 ASP A N 1
ATOM 1254 C CA . ASP A 1 163 ? -3.87578 17.24255 54.04311 1.000 38.88552 163 ASP A CA 1
ATOM 1255 C C . ASP A 1 163 ? -2.70257 17.84309 54.80527 1.000 35.98722 163 ASP A C 1
ATOM 1256 O O . ASP A 1 163 ? -2.50742 19.06392 54.77985 1.000 38.34471 163 ASP A O 1
ATOM 1261 N N . LYS A 1 164 ? -1.92412 17.01217 55.50041 1.000 34.33102 164 LYS A N 1
ATOM 1262 C CA . LYS A 1 164 ? -0.83048 17.53676 56.30869 1.000 33.62369 164 LYS A CA 1
ATOM 1263 C C . LYS A 1 164 ? 0.35005 17.96734 55.45303 1.000 32.00963 164 LYS A C 1
ATOM 1264 O O . LYS A 1 164 ? 1.11892 18.84362 55.86038 1.000 30.99498 164 LYS A O 1
ATOM 1270 N N . PHE A 1 165 ? 0.50978 17.36551 54.27602 1.000 30.11300 165 PHE A N 1
ATOM 1271 C CA . PHE A 1 165 ? 1.73876 17.50771 53.50231 1.000 28.99404 165 PHE A CA 1
ATOM 1272 C C . PHE A 1 165 ? 1.80873 18.88676 52.85555 1.000 24.89328 165 PHE A C 1
ATOM 1273 O O . PHE A 1 165 ? 0.90586 19.27994 52.11051 1.000 30.56457 165 PHE A O 1
ATOM 1281 N N . LYS A 1 166 ? 2.89129 19.61208 53.13065 1.000 27.45623 166 LYS A N 1
ATOM 1282 C CA . LYS A 1 166 ? 3.07475 20.95142 52.58994 1.000 26.41207 166 LYS A CA 1
ATOM 1283 C C . LYS A 1 166 ? 3.54681 20.95022 51.14126 1.000 27.34319 166 LYS A C 1
ATOM 1284 O O . LYS A 1 166 ? 3.49816 21.99777 50.48879 1.000 27.78394 166 LYS A O 1
ATOM 1286 N N . GLY A 1 167 ? 4.00075 19.81674 50.62271 1.000 23.73951 167 GLY A N 1
ATOM 1287 C CA . GLY A 1 167 ? 4.62091 19.76388 49.31721 1.000 22.05834 167 GLY A CA 1
ATOM 1288 C C . GLY A 1 167 ? 3.63474 19.45864 48.21156 1.000 25.02786 167 GLY A C 1
ATOM 1289 O O . GLY A 1 167 ? 2.41852 19.58533 48.36720 1.000 27.73228 167 GLY A O 1
ATOM 1290 N N . GLU A 1 168 ? 4.17375 19.04960 47.07048 1.000 21.49777 168 GLU A N 1
ATOM 1291 C CA . GLU A 1 168 ? 3.36461 18.75161 45.90043 1.000 21.99675 168 GLU A CA 1
ATOM 1292 C C . GLU A 1 168 ? 3.31848 17.25245 45.66389 1.000 21.56659 168 GLU A C 1
ATOM 1293 O O . GLU A 1 168 ? 4.29988 16.54671 45.90153 1.000 17.45529 168 GLU A O 1
ATOM 1299 N N . VAL A 1 169 ? 2.17996 16.77924 45.18312 1.000 18.34900 169 VAL A N 1
ATOM 1300 C CA . VAL A 1 169 ? 2.01321 15.39253 44.77218 1.000 18.20723 169 VAL A CA 1
ATOM 1301 C C . VAL A 1 169 ? 1.59111 15.41582 43.31330 1.000 18.76357 169 VAL A C 1
ATOM 1302 O O . VAL A 1 169 ? 0.50542 15.91296 42.98406 1.000 20.00454 169 VAL A O 1
ATOM 1306 N N . LEU A 1 170 ? 2.43782 14.87577 42.44131 1.000 14.40202 170 LEU A N 1
ATOM 1307 C CA . LEU A 1 170 ? 2.23387 14.91632 41.00329 1.000 15.97081 170 LEU A CA 1
ATOM 1308 C C . LEU A 1 170 ? 1.94613 13.51616 40.48071 1.000 18.02637 170 LEU A C 1
ATOM 1309 O O . LEU A 1 170 ? 2.49295 12.53163 40.98645 1.000 17.07775 170 LEU A O 1
ATOM 1314 N N . LEU A 1 171 ? 1.08910 13.43683 39.46430 1.000 13.75827 171 LEU A N 1
ATOM 1315 C CA . LEU A 1 171 ? 0.74010 12.18077 38.80439 1.000 14.90066 171 LEU A CA 1
ATOM 1316 C C . LEU A 1 171 ? 1.44704 12.14310 37.45389 1.000 13.99697 171 LEU A C 1
ATOM 1317 O O . LEU A 1 171 ? 1.13932 12.94691 36.56943 1.000 13.98029 171 LEU A O 1
ATOM 1322 N N . ALA A 1 172 ? 2.39036 11.20628 37.28852 1.000 12.29195 172 ALA A N 1
ATOM 1323 C CA . ALA A 1 172 ? 3.16592 11.16073 36.05069 1.000 12.24456 172 ALA A CA 1
ATOM 1324 C C . ALA A 1 172 ? 2.26620 11.03221 34.82854 1.000 13.54409 172 ALA A C 1
ATOM 1325 O O . ALA A 1 172 ? 2.50725 11.68098 33.80376 1.000 12.18641 172 ALA A O 1
ATOM 1327 N N . SER A 1 173 ? 1.21977 10.20965 34.91729 1.000 12.49022 173 SER A N 1
ATOM 1328 C CA . SER A 1 173 ? 0.40404 9.93258 33.74155 1.000 13.13275 173 SER A CA 1
ATOM 1329 C C . SER A 1 173 ? -0.54212 11.06977 33.39298 1.000 15.22514 173 SER A C 1
ATOM 1330 O O . SER A 1 173 ? -1.13503 11.04669 32.30934 1.000 16.39356 173 SER A O 1
ATOM 1333 N N . LYS A 1 174 ? -0.71545 12.04423 34.28637 1.000 13.11829 174 LYS A N 1
ATOM 1334 C CA . LYS A 1 174 ? -1.52033 13.24113 34.03917 1.000 16.19132 174 LYS A CA 1
ATOM 1335 C C . LYS A 1 174 ? -0.69397 14.44919 34.48038 1.000 16.41451 174 LYS A C 1
ATOM 1336 O O . LYS A 1 174 ? -1.06621 15.22000 35.36065 1.000 17.61249 174 LYS A O 1
ATOM 1342 N N . TRP A 1 175 ? 0.47790 14.56644 33.87655 1.000 16.56989 175 TRP A N 1
ATOM 1343 C CA . TRP A 1 175 ? 1.47966 15.52913 34.30867 1.000 18.72178 175 TRP A CA 1
ATOM 1344 C C . TRP A 1 175 ? 0.93900 16.94930 34.14312 1.000 17.40895 175 TRP A C 1
ATOM 1345 O O . TRP A 1 175 ? 0.16451 17.21298 33.21537 1.000 21.46271 175 TRP A O 1
ATOM 1356 N N . PRO A 1 176 ? 1.27934 17.87312 35.04435 1.000 16.60537 176 PRO A N 1
ATOM 1357 C CA . PRO A 1 176 ? 0.68895 19.21860 34.97689 1.000 18.81836 176 PRO A CA 1
ATOM 1358 C C . PRO A 1 176 ? 1.03960 19.93252 33.68206 1.000 21.93624 176 PRO A C 1
ATOM 1359 O O . PRO A 1 176 ? 2.12802 19.76733 33.13128 1.000 22.67388 176 PRO A O 1
ATOM 1363 N N . ARG A 1 177 ? 0.10930 20.76864 33.22464 1.000 24.75038 177 ARG A N 1
ATOM 1364 C CA . ARG A 1 177 ? 0.35001 21.53870 32.00995 1.000 27.30123 177 ARG A CA 1
ATOM 1365 C C . ARG A 1 177 ? 1.37084 22.64667 32.24535 1.000 25.17376 177 ARG A C 1
ATOM 1366 O O . ARG A 1 177 ? 2.07969 23.04587 31.31092 1.000 27.60992 177 ARG A O 1
ATOM 1374 N N . ASP A 1 178 ? 1.47564 23.14865 33.47318 1.000 21.98886 178 ASP A N 1
ATOM 1375 C CA . ASP A 1 178 ? 2.57773 24.02994 33.84140 1.000 21.87244 178 ASP A CA 1
ATOM 1376 C C . ASP A 1 178 ? 3.68566 23.17245 34.43999 1.000 23.49548 178 ASP A C 1
ATOM 1377 O O . ASP A 1 178 ? 3.47700 22.49448 35.45404 1.000 22.47486 178 ASP A O 1
ATOM 1382 N N . GLU A 1 179 ? 4.84434 23.18018 33.79150 1.000 21.65703 179 GLU A N 1
ATOM 1383 C CA . GLU A 1 179 ? 5.89697 22.23119 34.12599 1.000 21.14233 179 GLU A CA 1
ATOM 1384 C C . GLU A 1 179 ? 6.38906 22.46856 35.54682 1.000 18.64184 179 GLU A C 1
ATOM 1385 O O . GLU A 1 179 ? 6.72166 23.60746 35.90084 1.000 18.36347 179 GLU A O 1
ATOM 1391 N N . PRO A 1 180 ? 6.45088 21.43627 36.38121 1.000 18.13437 180 PRO A N 1
ATOM 1392 C CA . PRO A 1 180 ? 6.95693 21.61062 37.74832 1.000 18.58384 180 PRO A CA 1
ATOM 1393 C C . PRO A 1 180 ? 8.44429 21.93972 37.78571 1.000 20.02707 180 PRO A C 1
ATOM 1394 O O . PRO A 1 180 ? 9.21460 21.55596 36.90205 1.000 18.06349 180 PRO A O 1
ATOM 1398 N N . ASP A 1 181 ? 8.84127 22.64958 38.84076 1.000 18.33786 181 ASP A N 1
ATOM 1399 C CA . ASP A 1 181 ? 10.24400 22.94602 39.12502 1.000 17.31635 181 ASP A CA 1
ATOM 1400 C C . ASP A 1 181 ? 10.76898 21.87089 40.06816 1.000 18.27071 181 ASP A C 1
ATOM 1401 O O . ASP A 1 181 ? 10.31138 21.76385 41.21117 1.000 17.54434 181 ASP A O 1
ATOM 1406 N N . LEU A 1 182 ? 11.71504 21.06752 39.58903 1.000 17.00579 182 LEU A N 1
ATOM 1407 C CA . LEU A 1 182 ? 12.31606 20.00728 40.39047 1.000 16.10129 182 LEU A CA 1
ATOM 1408 C C . LEU A 1 182 ? 13.73662 20.32607 40.82914 1.000 16.78112 182 LEU A C 1
ATOM 1409 O O . LEU A 1 182 ? 14.30140 19.58117 41.63927 1.000 15.63474 182 LEU A O 1
ATOM 1414 N N . ALA A 1 183 ? 14.33156 21.39144 40.30434 1.000 16.53184 183 ALA A N 1
ATOM 1415 C CA . ALA A 1 183 ? 15.74546 21.65274 40.54294 1.000 19.11017 183 ALA A CA 1
ATOM 1416 C C . ALA A 1 183 ? 16.03441 21.85280 42.02444 1.000 18.14888 183 ALA A C 1
ATOM 1417 O O . ALA A 1 183 ? 15.40759 22.68527 42.69135 1.000 17.30040 183 ALA A O 1
ATOM 1419 N N . GLY A 1 184 ? 17.01884 21.10419 42.52805 1.000 17.25061 184 GLY A N 1
ATOM 1420 C CA . GLY A 1 184 ? 17.48334 21.24661 43.89066 1.000 16.87501 184 GLY A CA 1
ATOM 1421 C C . GLY A 1 184 ? 16.53575 20.72136 44.93763 1.000 18.55448 184 GLY A C 1
ATOM 1422 O O . GLY A 1 184 ? 16.81501 20.86195 46.13541 1.000 20.09690 184 GLY A O 1
ATOM 1423 N N . LYS A 1 185 ? 15.42458 20.12635 44.53322 1.000 14.71524 185 LYS A N 1
ATOM 1424 C CA . LYS A 1 185 ? 14.41866 19.72555 45.49612 1.000 15.01950 185 LYS A CA 1
ATOM 1425 C C . LYS A 1 185 ? 14.65926 18.29857 45.96329 1.000 12.93180 185 LYS A C 1
ATOM 1426 O O . LYS A 1 185 ? 15.41159 17.53213 45.35813 1.000 13.11866 185 LYS A O 1
ATOM 1432 N N . ARG A 1 186 ? 14.02373 17.96667 47.07801 1.000 13.63005 186 ARG A N 1
ATOM 1433 C CA . ARG A 1 186 ? 13.93211 16.59457 47.55877 1.000 12.53932 186 ARG A CA 1
ATOM 1434 C C . ARG A 1 186 ? 12.69793 15.98298 46.91338 1.000 12.53659 186 ARG A C 1
ATOM 1435 O O . ARG A 1 186 ? 11.57520 16.44260 47.14882 1.000 14.37041 186 ARG A O 1
ATOM 1443 N N . VAL A 1 187 ? 12.91101 14.97756 46.06891 1.000 12.75221 187 VAL A N 1
ATOM 1444 C CA . VAL A 1 187 ? 11.86883 14.43877 45.20535 1.000 11.83405 187 VAL A CA 1
ATOM 1445 C C . VAL A 1 187 ? 11.77639 12.94498 45.43350 1.000 11.98336 187 VAL A C 1
ATOM 1446 O O . VAL A 1 187 ? 12.79045 12.23978 45.37236 1.000 13.45264 187 VAL A O 1
ATOM 1450 N N . GLY A 1 188 ? 10.56515 12.46367 45.66960 1.000 13.03141 188 GLY A N 1
ATOM 1451 C CA . GLY A 1 188 ? 10.28925 11.04006 45.76505 1.000 12.40347 188 GLY A CA 1
ATOM 1452 C C . GLY A 1 188 ? 9.56538 10.58323 44.51236 1.000 13.62390 188 GLY A C 1
ATOM 1453 O O . GLY A 1 188 ? 8.73945 11.32172 43.95913 1.000 14.44327 188 GLY A O 1
ATOM 1454 N N . VAL A 1 189 ? 9.89804 9.37738 44.05610 1.000 11.08897 189 VAL A N 1
ATOM 1455 C CA . VAL A 1 189 ? 9.21694 8.74701 42.92783 1.000 10.86455 189 VAL A CA 1
ATOM 1456 C C . VAL A 1 189 ? 8.65119 7.43438 43.42217 1.000 11.02330 189 VAL A C 1
ATOM 1457 O O . VAL A 1 189 ? 9.40076 6.58222 43.90908 1.000 11.39791 189 VAL A O 1
ATOM 1461 N N . VAL A 1 190 ? 7.33506 7.27017 43.31277 1.000 11.18431 190 VAL A N 1
ATOM 1462 C CA . VAL A 1 190 ? 6.68645 6.02216 43.69311 1.000 12.38339 190 VAL A CA 1
ATOM 1463 C C . VAL A 1 190 ? 6.51104 5.21018 42.42240 1.000 12.89024 190 VAL A C 1
ATOM 1464 O O . VAL A 1 190 ? 5.67937 5.53883 41.56765 1.000 12.37017 190 VAL A O 1
ATOM 1468 N N . GLY A 1 191 ? 7.28697 4.14502 42.29082 1.000 12.15080 191 GLY A N 1
ATOM 1469 C CA . GLY A 1 191 ? 7.07896 3.25322 41.16979 1.000 11.94236 191 GLY A CA 1
ATOM 1470 C C . GLY A 1 191 ? 8.33918 3.06687 40.36145 1.000 11.95342 191 GLY A C 1
ATOM 1471 O O . GLY A 1 191 ? 9.09490 4.02184 40.14318 1.000 12.33072 191 GLY A O 1
ATOM 1472 N N . THR A 1 192 ? 8.60273 1.83039 39.94887 1.000 13.30257 192 THR A N 1
ATOM 1473 C CA . THR A 1 192 ? 9.78456 1.52800 39.14926 1.000 12.76696 192 THR A CA 1
ATOM 1474 C C . THR A 1 192 ? 9.42403 0.66050 37.95077 1.000 11.33834 192 THR A C 1
ATOM 1475 O O . THR A 1 192 ? 10.22831 -0.16988 37.51422 1.000 13.74843 192 THR A O 1
ATOM 1479 N N . GLY A 1 193 ? 8.21682 0.83164 37.41411 1.000 10.89651 193 GLY A N 1
ATOM 1480 C CA . GLY A 1 193 ? 7.87925 0.30481 36.11317 1.000 12.55668 193 GLY A CA 1
ATOM 1481 C C . GLY A 1 193 ? 8.46140 1.19348 35.02740 1.000 11.92790 193 GLY A C 1
ATOM 1482 O O . GLY A 1 193 ? 9.34659 2.02016 35.26793 1.000 10.50507 193 GLY A O 1
ATOM 1483 N N . SER A 1 194 ? 7.96128 0.99751 33.80700 1.000 11.10315 194 SER A N 1
ATOM 1484 C CA . SER A 1 194 ? 8.43736 1.77710 32.66547 1.000 11.13277 194 SER A CA 1
ATOM 1485 C C . SER A 1 194 ? 8.40562 3.28591 32.92909 1.000 12.07134 194 SER A C 1
ATOM 1486 O O . SER A 1 194 ? 9.33586 4.00593 32.54587 1.000 12.66217 194 SER A O 1
ATOM 1489 N N . THR A 1 195 ? 7.33673 3.79790 33.55120 1.000 9.91364 195 THR A N 1
ATOM 1490 C CA . THR A 1 195 ? 7.28060 5.24105 33.80128 1.000 9.50146 195 THR A CA 1
ATOM 1491 C C . THR A 1 195 ? 8.34105 5.65934 34.80774 1.000 10.82141 195 THR A C 1
ATOM 1492 O O . THR A 1 195 ? 9.09241 6.61535 34.58129 1.000 10.50579 195 THR A O 1
ATOM 1496 N N . GLY A 1 196 ? 8.38972 4.96217 35.94216 1.000 10.63150 196 GLY A N 1
ATOM 1497 C CA . GLY A 1 196 ? 9.31182 5.33291 36.99818 1.000 11.17287 196 GLY A CA 1
ATOM 1498 C C . GLY A 1 196 ? 10.76166 5.32250 36.55112 1.000 9.89843 196 GLY A C 1
ATOM 1499 O O . GLY A 1 196 ? 11.52179 6.22107 36.89449 1.000 11.05436 196 GLY A O 1
ATOM 1500 N N . ILE A 1 197 ? 11.16057 4.32735 35.75616 1.000 10.76942 197 ILE A N 1
ATOM 1501 C CA . ILE A 1 197 ? 12.58142 4.26533 35.41053 1.000 11.11336 197 ILE A CA 1
ATOM 1502 C C . ILE A 1 197 ? 12.94259 5.37600 34.43723 1.000 9.28454 197 ILE A C 1
ATOM 1503 O O . ILE A 1 197 ? 14.08320 5.86459 34.44002 1.000 11.19045 197 ILE A O 1
ATOM 1508 N N . GLN A 1 198 ? 11.97853 5.83203 33.63708 1.000 9.29669 198 GLN A N 1
ATOM 1509 C CA . GLN A 1 198 ? 12.23115 6.96852 32.75934 1.000 9.33034 198 GLN A CA 1
ATOM 1510 C C . GLN A 1 198 ? 12.36365 8.25060 33.56183 1.000 10.78112 198 GLN A C 1
ATOM 1511 O O . GLN A 1 198 ? 13.22919 9.08587 33.27175 1.000 11.12059 198 GLN A O 1
ATOM 1517 N N . ILE A 1 199 ? 11.51750 8.42098 34.57853 1.000 9.47155 199 ILE A N 1
ATOM 1518 C CA . ILE A 1 199 ? 11.61419 9.61275 35.41049 1.000 9.62225 199 ILE A CA 1
ATOM 1519 C C . ILE A 1 199 ? 12.91244 9.58771 36.20381 1.000 10.38179 199 ILE A C 1
ATOM 1520 O O . ILE A 1 199 ? 13.63833 10.58427 36.26141 1.000 11.44365 199 ILE A O 1
ATOM 1525 N N . ILE A 1 200 ? 13.23730 8.43332 36.78697 1.000 11.03931 200 ILE A N 1
ATOM 1526 C CA . ILE A 1 200 ? 14.43997 8.30650 37.61070 1.000 11.05131 200 ILE A CA 1
ATOM 1527 C C . ILE A 1 200 ? 15.68149 8.64473 36.80315 1.000 12.43140 200 ILE A C 1
ATOM 1528 O O . ILE A 1 200 ? 16.53667 9.42141 37.24517 1.000 13.38070 200 ILE A O 1
ATOM 1533 N N . THR A 1 201 ? 15.80642 8.06926 35.60682 1.000 11.89393 201 THR A N 1
ATOM 1534 C CA . THR A 1 201 ? 17.00863 8.33921 34.82607 1.000 13.16820 201 THR A CA 1
ATOM 1535 C C . THR A 1 201 ? 17.01437 9.74799 34.24318 1.000 14.64770 201 THR A C 1
ATOM 1536 O O . THR A 1 201 ? 18.09289 10.26089 33.91652 1.000 16.52655 201 THR A O 1
ATOM 1540 N N . SER A 1 202 ? 15.84906 10.39510 34.12656 1.000 12.26471 202 SER A N 1
ATOM 1541 C CA . SER A 1 202 ? 15.80228 11.74987 33.59455 1.000 13.08054 202 SER A CA 1
ATOM 1542 C C . SER A 1 202 ? 16.11404 12.80675 34.65271 1.000 15.45072 202 SER A C 1
ATOM 1543 O O . SER A 1 202 ? 16.70327 13.84142 34.32769 1.000 15.32326 202 SER A O 1
ATOM 1546 N N . ILE A 1 203 ? 15.70599 12.60389 35.90673 1.000 13.18995 203 ILE A N 1
ATOM 1547 C CA . ILE A 1 203 ? 15.78302 13.68345 36.88775 1.000 12.86695 203 ILE A CA 1
ATOM 1548 C C . ILE A 1 203 ? 16.84773 13.47694 37.94557 1.000 14.67582 203 ILE A C 1
ATOM 1549 O O . ILE A 1 203 ? 17.05543 14.39398 38.74824 1.000 12.83719 203 ILE A O 1
ATOM 1554 N N . ALA A 1 204 ? 17.52535 12.32156 37.98830 1.000 15.63248 204 ALA A N 1
ATOM 1555 C CA . ALA A 1 204 ? 18.43732 12.06481 39.09929 1.000 14.00043 204 ALA A CA 1
ATOM 1556 C C . ALA A 1 204 ? 19.54078 13.11640 39.19181 1.000 16.00377 204 ALA A C 1
ATOM 1557 O O . ALA A 1 204 ? 19.97762 13.46919 40.29382 1.000 15.54816 204 ALA A O 1
ATOM 1559 N N . ASP A 1 205 ? 20.00208 13.64029 38.06164 1.000 15.25135 205 ASP A N 1
ATOM 1560 C CA . ASP A 1 205 ? 21.09199 14.60278 38.11785 1.000 19.25562 205 ASP A CA 1
ATOM 1561 C C . ASP A 1 205 ? 20.60212 16.03870 38.16855 1.000 20.19694 205 ASP A C 1
ATOM 1562 O O . ASP A 1 205 ? 21.42140 16.96193 38.12448 1.000 24.20538 205 ASP A O 1
ATOM 1567 N N . LYS A 1 206 ? 19.29350 16.24728 38.28076 1.000 15.11429 206 LYS A N 1
ATOM 1568 C CA . LYS A 1 206 ? 18.72086 17.58037 38.39377 1.000 15.58482 206 LYS A CA 1
ATOM 1569 C C . LYS A 1 206 ? 18.17377 17.89558 39.77786 1.000 16.95168 206 LYS A C 1
ATOM 1570 O O . LYS A 1 206 ? 18.21629 19.05586 40.19852 1.000 22.02806 206 LYS A O 1
ATOM 1576 N N . VAL A 1 207 ? 17.66665 16.89982 40.48767 1.000 15.53268 207 VAL A N 1
ATOM 1577 C CA . VAL A 1 207 ? 17.05912 17.13881 41.79309 1.000 13.17450 207 VAL A CA 1
ATOM 1578 C C . VAL A 1 207 ? 18.14993 17.25346 42.85366 1.000 13.38320 207 VAL A C 1
ATOM 1579 O O . VAL A 1 207 ? 19.28482 16.80273 42.67188 1.000 14.72849 207 VAL A O 1
ATOM 1583 N N . GLY A 1 208 ? 17.78923 17.86226 43.98927 1.000 13.67143 208 GLY A N 1
ATOM 1584 C CA . GLY A 1 208 ? 18.71177 17.88336 45.11082 1.000 13.88182 208 GLY A CA 1
ATOM 1585 C C . GLY A 1 208 ? 18.95416 16.49500 45.67077 1.000 13.42532 208 GLY A C 1
ATOM 1586 O O . GLY A 1 208 ? 20.09539 16.09684 45.92122 1.000 13.78592 208 GLY A O 1
ATOM 1587 N N . HIS A 1 209 ? 17.87968 15.75098 45.90485 1.000 13.06753 209 HIS A N 1
ATOM 1588 C CA . HIS A 1 209 ? 17.99499 14.36048 46.30609 1.000 12.64338 209 HIS A CA 1
ATOM 1589 C C . HIS A 1 209 ? 16.80450 13.60141 45.75577 1.000 12.34657 209 HIS A C 1
ATOM 1590 O O . HIS A 1 209 ? 15.68292 14.10386 45.78443 1.000 13.48563 209 HIS A O 1
ATOM 1597 N N . LEU A 1 210 ? 17.06161 12.39515 45.26325 1.000 11.80501 210 LEU A N 1
ATOM 1598 C CA . LEU A 1 210 ? 16.03016 11.55375 44.67168 1.000 11.41851 210 LEU A CA 1
ATOM 1599 C C . LEU A 1 210 ? 15.79300 10.38466 45.60743 1.000 12.21089 210 LEU A C 1
ATOM 1600 O O . LEU A 1 210 ? 16.73126 9.64693 45.92004 1.000 13.46398 210 LEU A O 1
ATOM 1605 N N . HIS A 1 211 ? 14.55226 10.22542 46.05862 1.000 11.62934 211 HIS A N 1
ATOM 1606 C CA . HIS A 1 211 ? 14.16253 9.08906 46.88434 1.000 11.00297 211 HIS A CA 1
ATOM 1607 C C . HIS A 1 211 ? 13.30982 8.18326 46.02577 1.000 11.96826 211 HIS A C 1
ATOM 1608 O O . HIS A 1 211 ? 12.18388 8.54410 45.67769 1.000 13.01077 211 HIS A O 1
ATOM 1615 N N . VAL A 1 212 ? 13.84310 7.01701 45.68057 1.000 10.97285 212 VAL A N 1
ATOM 1616 C CA . VAL A 1 212 ? 13.09652 6.05671 44.88167 1.000 10.61575 212 VAL A CA 1
ATOM 1617 C C . VAL A 1 212 ? 12.34224 5.15692 45.84459 1.000 12.09712 212 VAL A C 1
ATOM 1618 O O . VAL A 1 212 ? 12.95185 4.42305 46.62634 1.000 12.34607 212 VAL A O 1
ATOM 1622 N N . LEU A 1 213 ? 11.01978 5.20256 45.78189 1.000 11.85435 213 LEU A N 1
ATOM 1623 C CA . LEU A 1 213 ? 10.16572 4.42602 46.67739 1.000 11.26248 213 LEU A CA 1
ATOM 1624 C C . LEU A 1 213 ? 9.69636 3.22115 45.87458 1.000 11.86660 213 LEU A C 1
ATOM 1625 O O . LEU A 1 213 ? 8.73520 3.30169 45.10668 1.000 11.94479 213 LEU A O 1
ATOM 1630 N N . GLN A 1 214 ? 10.39592 2.10879 46.04250 1.000 10.14477 214 GLN A N 1
ATOM 1631 C CA . GLN A 1 214 ? 10.26130 0.94553 45.17332 1.000 10.47801 214 GLN A CA 1
ATOM 1632 C C . GLN A 1 214 ? 9.54681 -0.17153 45.91862 1.000 13.09150 214 GLN A C 1
ATOM 1633 O O . GLN A 1 214 ? 10.10857 -0.75399 46.85035 1.000 14.40351 214 GLN A O 1
ATOM 1639 N N . ARG A 1 215 ? 8.33101 -0.50682 45.48162 1.000 10.37248 215 ARG A N 1
ATOM 1640 C CA . ARG A 1 215 ? 7.65650 -1.63371 46.11414 1.000 12.75467 215 ARG A CA 1
ATOM 1641 C C . ARG A 1 215 ? 8.19476 -2.96233 45.59388 1.000 15.42167 215 ARG A C 1
ATOM 1642 O O . ARG A 1 215 ? 8.33234 -3.92223 46.36018 1.000 16.21133 215 ARG A O 1
ATOM 1650 N N . THR A 1 216 ? 8.51263 -3.03429 44.29702 1.000 11.78581 216 THR A N 1
ATOM 1651 C CA . THR A 1 216 ? 8.94942 -4.26569 43.65568 1.000 13.97878 216 THR A CA 1
ATOM 1652 C C . THR A 1 216 ? 9.91848 -3.92443 42.53010 1.000 13.54463 216 THR A C 1
ATOM 1653 O O . THR A 1 216 ? 9.51480 -3.28494 41.55077 1.000 14.65217 216 THR A O 1
ATOM 1657 N N . PRO A 1 217 ? 11.18681 -4.33043 42.60674 1.000 13.94401 217 PRO A N 1
ATOM 1658 C CA . PRO A 1 217 ? 12.08252 -4.11037 41.47008 1.000 11.50771 217 PRO A CA 1
ATOM 1659 C C . PRO A 1 217 ? 11.71001 -5.01970 40.31841 1.000 11.77588 217 PRO A C 1
ATOM 1660 O O . PRO A 1 217 ? 11.14124 -6.09562 40.51233 1.000 14.87043 217 PRO A O 1
ATOM 1664 N N . GLN A 1 218 ? 12.01571 -4.55844 39.10210 1.000 11.01081 218 GLN A N 1
ATOM 1665 C CA . GLN A 1 218 ? 11.84670 -5.35572 37.89762 1.000 10.91492 218 GLN A CA 1
ATOM 1666 C C . GLN A 1 218 ? 13.17496 -5.50988 37.16775 1.000 10.92243 218 GLN A C 1
ATOM 1667 O O . GLN A 1 218 ? 14.18189 -4.87413 37.49460 1.000 10.65795 218 GLN A O 1
ATOM 1673 N N . TRP A 1 219 ? 13.16806 -6.39296 36.17055 1.000 11.40823 219 TRP A N 1
ATOM 1674 C CA . TRP A 1 219 ? 14.38890 -6.79451 35.46701 1.000 9.92725 219 TRP A CA 1
ATOM 1675 C C . TRP A 1 219 ? 14.65051 -5.84948 34.29581 1.000 11.55251 219 TRP A C 1
ATOM 1676 O O . TRP A 1 219 ? 14.31444 -6.13392 33.14915 1.000 14.40534 219 TRP A O 1
ATOM 1687 N N . VAL A 1 220 ? 15.31067 -4.72798 34.58671 1.000 9.67852 220 VAL A N 1
ATOM 1688 C CA . VAL A 1 220 ? 15.57747 -3.69774 33.58297 1.000 10.83871 220 VAL A CA 1
ATOM 1689 C C . VAL A 1 220 ? 16.78960 -4.06465 32.73522 1.000 11.07216 220 VAL A C 1
ATOM 1690 O O . VAL A 1 220 ? 17.81599 -4.53119 33.25548 1.000 11.79592 220 VAL A O 1
ATOM 1694 N N . VAL A 1 221 ? 16.69622 -3.81263 31.42779 1.000 11.10980 221 VAL A N 1
ATOM 1695 C CA . VAL A 1 221 ? 17.82945 -3.96942 30.51508 1.000 10.53641 221 VAL A CA 1
ATOM 1696 C C . VAL A 1 221 ? 18.05473 -2.63925 29.80166 1.000 10.94558 221 VAL A C 1
ATOM 1697 O O . VAL A 1 221 ? 17.22257 -1.72590 29.92028 1.000 12.16960 221 VAL A O 1
ATOM 1701 N N . PRO A 1 222 ? 19.16437 -2.46807 29.08418 1.000 10.79840 222 PRO A N 1
ATOM 1702 C CA . PRO A 1 222 ? 19.38583 -1.21165 28.36420 1.000 10.93096 222 PRO A CA 1
ATOM 1703 C C . PRO A 1 222 ? 18.35815 -1.03099 27.26101 1.000 13.97198 222 PRO A C 1
ATOM 1704 O O . PRO A 1 222 ? 17.82883 -1.99393 26.71423 1.000 12.87329 222 PRO A O 1
ATOM 1708 N N . LEU A 1 223 ? 18.05268 0.22868 26.96204 1.000 13.12978 223 LEU A N 1
ATOM 1709 C CA . LEU A 1 223 ? 17.17178 0.53642 25.84343 1.000 12.71595 223 LEU A CA 1
ATOM 1710 C C . LEU A 1 223 ? 17.95227 0.66079 24.53904 1.000 15.46600 223 LEU A C 1
ATOM 1711 O O . LEU A 1 223 ? 17.47754 0.22974 23.48120 1.000 15.61135 223 LEU A O 1
ATOM 1716 N N . GLY A 1 224 ? 19.14615 1.24054 24.58868 1.000 16.73523 224 GLY A N 1
ATOM 1717 C CA . GLY A 1 224 ? 19.90993 1.43359 23.37242 1.000 17.26658 224 GLY A CA 1
ATOM 1718 C C . GLY A 1 224 ? 19.48101 2.67139 22.62011 1.000 16.89510 224 GLY A C 1
ATOM 1719 O O . GLY A 1 224 ? 19.29804 2.63623 21.39805 1.000 17.28083 224 GLY A O 1
ATOM 1720 N N . VAL A 1 225 ? 19.32842 3.77665 23.35133 1.000 14.02665 225 VAL A N 1
ATOM 1721 C CA . VAL A 1 225 ? 19.03207 5.06224 22.73009 1.000 15.96416 225 VAL A CA 1
ATOM 1722 C C . VAL A 1 225 ? 20.11389 5.39193 21.71156 1.000 19.79278 225 VAL A C 1
ATOM 1723 O O . VAL A 1 225 ? 21.31133 5.21352 21.96785 1.000 20.59509 225 VAL A O 1
ATOM 1727 N N . GLY A 1 226 ? 19.69727 5.85031 20.53101 1.000 17.21731 226 GLY A N 1
ATOM 1728 C CA . GLY A 1 226 ? 20.64041 6.13187 19.47793 1.000 19.86793 226 GLY A CA 1
ATOM 1729 C C . GLY A 1 226 ? 19.96431 6.71085 18.26078 1.000 20.04956 226 GLY A C 1
ATOM 1730 O O . GLY A 1 226 ? 18.77205 7.02941 18.27408 1.000 18.47873 226 GLY A O 1
ATOM 1731 N N . PRO A 1 227 ? 20.72021 6.85533 17.17851 1.000 22.14208 227 PRO A N 1
ATOM 1732 C CA . PRO A 1 227 ? 20.17930 7.49012 15.97498 1.000 20.12477 227 PRO A CA 1
ATOM 1733 C C . PRO A 1 227 ? 19.13328 6.61545 15.31245 1.000 19.35395 227 PRO A C 1
ATOM 1734 O O . PRO A 1 227 ? 19.05898 5.40496 15.53549 1.000 20.34018 227 PRO A O 1
ATOM 1738 N N . PHE A 1 228 ? 18.31871 7.26039 14.48474 1.000 21.42926 228 PHE A N 1
ATOM 1739 C CA . PHE A 1 228 ? 17.34625 6.53358 13.68442 1.000 25.21105 228 PHE A CA 1
ATOM 1740 C C . PHE A 1 228 ? 18.07493 5.52089 12.80462 1.000 28.21632 228 PHE A C 1
ATOM 1741 O O . PHE A 1 228 ? 19.11027 5.84949 12.21148 1.000 27.10601 228 PHE A O 1
ATOM 1749 N N . PRO A 1 229 ? 17.59820 4.27467 12.73048 1.000 28.84760 229 PRO A N 1
ATOM 1750 C CA . PRO A 1 229 ? 18.28558 3.27890 11.89232 1.000 29.44877 229 PRO A CA 1
ATOM 1751 C C . PRO A 1 229 ? 18.09695 3.53845 10.40235 1.000 30.83977 229 PRO A C 1
ATOM 1752 O O . PRO A 1 229 ? 17.13591 3.05402 9.79678 1.000 28.22548 229 PRO A O 1
ATOM 1756 N N . LYS A 1 230 ? 19.01492 4.30915 9.80730 1.000 30.65084 230 LYS A N 1
ATOM 1757 C CA . LYS A 1 230 ? 18.91945 4.64147 8.38790 1.000 33.44839 230 LYS A CA 1
ATOM 1758 C C . LYS A 1 230 ? 18.79276 3.39775 7.51509 1.000 31.56341 230 LYS A C 1
ATOM 1759 O O . LYS A 1 230 ? 18.07996 3.41743 6.50483 1.000 33.61599 230 LYS A O 1
ATOM 1761 N N . GLU A 1 231 ? 19.44103 2.30008 7.91074 1.000 29.24238 231 GLU A N 1
ATOM 1762 C CA . GLU A 1 231 ? 19.44545 1.09272 7.09073 1.000 34.17360 231 GLU A CA 1
ATOM 1763 C C . GLU A 1 231 ? 18.08286 0.40766 7.07732 1.000 31.26232 231 GLU A C 1
ATOM 1764 O O . GLU A 1 231 ? 17.67058 -0.14275 6.05004 1.000 32.87876 231 GLU A O 1
ATOM 1770 N N . THR A 1 232 ? 17.36978 0.42119 8.20118 1.000 27.98814 232 THR A N 1
ATOM 1771 C CA . THR A 1 232 ? 16.00691 -0.09799 8.18811 1.000 23.09559 232 THR A CA 1
ATOM 1772 C C . THR A 1 232 ? 15.11598 0.75508 7.29785 1.000 27.59040 232 THR A C 1
ATOM 1773 O O . THR A 1 232 ? 14.28538 0.22943 6.54826 1.000 27.33600 232 THR A O 1
ATOM 1777 N N . ARG A 1 233 ? 15.28669 2.07402 7.35255 1.000 26.52039 233 ARG A N 1
ATOM 1778 C CA . ARG A 1 233 ? 14.46997 2.94235 6.51750 1.000 29.61679 233 ARG A CA 1
ATOM 1779 C C . ARG A 1 233 ? 14.77240 2.73552 5.03412 1.000 27.88126 233 ARG A C 1
ATOM 1780 O O . ARG A 1 233 ? 13.87407 2.85608 4.19377 1.000 29.70510 233 ARG A O 1
ATOM 1788 N N . GLU A 1 234 ? 16.01374 2.39196 4.68936 1.000 26.74098 234 GLU A N 1
ATOM 1789 C CA . GLU A 1 234 ? 16.30196 2.05069 3.29992 1.000 26.87072 234 GLU A CA 1
ATOM 1790 C C . GLU A 1 234 ? 15.62194 0.74337 2.91206 1.000 27.35156 234 GLU A C 1
ATOM 1791 O O . GLU A 1 234 ? 15.08506 0.61907 1.80514 1.000 28.37975 234 GLU A O 1
ATOM 1797 N N . LYS A 1 235 ? 15.61568 -0.22985 3.82620 1.000 28.91095 235 LYS A N 1
ATOM 1798 C CA . LYS A 1 235 ? 14.89873 -1.48030 3.60363 1.000 31.84334 235 LYS A CA 1
ATOM 1799 C C . LYS A 1 235 ? 13.41275 -1.22523 3.40115 1.000 33.92809 235 LYS A C 1
ATOM 1800 O O . LYS A 1 235 ? 12.77560 -1.83898 2.53362 1.000 33.87339 235 LYS A O 1
ATOM 1806 N N . ILE A 1 236 ? 12.84709 -0.31008 4.18804 1.000 28.92682 236 ILE A N 1
ATOM 1807 C CA . ILE A 1 236 ? 11.42895 0.00536 4.06515 1.000 32.21065 236 ILE A CA 1
ATOM 1808 C C . ILE A 1 236 ? 11.13341 0.57352 2.68847 1.000 29.18575 236 ILE A C 1
ATOM 1809 O O . ILE A 1 236 ? 10.16756 0.17484 2.03183 1.000 33.79742 236 ILE A O 1
ATOM 1814 N N . LYS A 1 237 ? 11.96370 1.51220 2.22815 1.000 30.05569 237 LYS A N 1
ATOM 1815 C CA . LYS A 1 237 ? 11.66731 2.21086 0.97883 1.000 28.35423 237 LYS A CA 1
ATOM 1816 C C . LYS A 1 237 ? 11.70364 1.28460 -0.23331 1.000 31.09027 237 LYS A C 1
ATOM 1817 O O . LYS A 1 237 ? 11.03825 1.56604 -1.23810 1.000 34.83682 237 LYS A O 1
ATOM 1823 N N . ARG A 1 238 ? 12.45413 0.17856 -0.16916 1.000 33.84809 238 ARG A N 1
ATOM 1824 C CA . ARG A 1 238 ? 12.35282 -0.82186 -1.23100 1.000 35.47797 238 ARG A CA 1
ATOM 1825 C C . ARG A 1 238 ? 10.92748 -1.34012 -1.35131 1.000 32.25979 238 ARG A C 1
ATOM 1826 O O . ARG A 1 238 ? 10.44552 -1.60354 -2.45785 1.000 32.91750 238 ARG A O 1
ATOM 1834 N N . ASP A 1 239 ? 10.23828 -1.49713 -0.21112 1.000 31.52431 239 ASP A N 1
ATOM 1835 C CA . ASP A 1 239 ? 8.96340 -2.19380 -0.15200 1.000 30.41522 239 ASP A CA 1
ATOM 1836 C C . ASP A 1 239 ? 8.27203 -1.84867 1.16284 1.000 29.68586 239 ASP A C 1
ATOM 1837 O O . ASP A 1 239 ? 8.31826 -2.64015 2.11516 1.000 27.04329 239 ASP A O 1
ATOM 1842 N N . PRO A 1 240 ? 7.64907 -0.66822 1.26303 1.000 25.92236 240 PRO A N 1
ATOM 1843 C CA . PRO A 1 240 ? 7.04360 -0.27974 2.54662 1.000 23.73296 240 PRO A CA 1
ATOM 1844 C C . PRO A 1 240 ? 5.86854 -1.15020 2.93469 1.000 22.08566 240 PRO A C 1
ATOM 1845 O O . PRO A 1 240 ? 5.67907 -1.41315 4.12827 1.000 19.70967 240 PRO A O 1
ATOM 1849 N N . GLU A 1 241 ? 5.06758 -1.60060 1.96089 1.000 22.04979 241 GLU A N 1
ATOM 1850 C CA . GLU A 1 241 ? 3.99397 -2.53330 2.28082 1.000 24.83235 241 GLU A CA 1
ATOM 1851 C C . GLU A 1 241 ? 4.55753 -3.85737 2.76414 1.000 25.26864 241 GLU A C 1
ATOM 1852 O O . GLU A 1 241 ? 4.03636 -4.45000 3.71639 1.000 19.91917 241 GLU A O 1
ATOM 1858 N N . GLY A 1 242 ? 5.62354 -4.33652 2.11289 1.000 23.06873 242 GLY A N 1
ATOM 1859 C CA . GLY A 1 242 ? 6.25925 -5.56695 2.55161 1.000 23.13503 242 GLY A CA 1
ATOM 1860 C C . GLY A 1 242 ? 6.83559 -5.46542 3.95066 1.000 22.11070 242 GLY A C 1
ATOM 1861 O O . GLY A 1 242 ? 6.77089 -6.42075 4.72834 1.000 22.06924 242 GLY A O 1
ATOM 1862 N N . PHE A 1 243 ? 7.40400 -4.30567 4.29521 1.000 20.33963 243 PHE A N 1
ATOM 1863 C CA . PHE A 1 243 ? 7.90760 -4.12048 5.65064 1.000 18.51442 243 PHE A CA 1
ATOM 1864 C C . PHE A 1 243 ? 6.76818 -4.12330 6.66081 1.000 17.90794 243 PHE A C 1
ATOM 1865 O O . PHE A 1 243 ? 6.84688 -4.79129 7.69762 1.000 17.27051 243 PHE A O 1
ATOM 1873 N N . ARG A 1 244 ? 5.71355 -3.35417 6.38215 1.000 18.14141 244 ARG A N 1
ATOM 1874 C CA . ARG A 1 244 ? 4.53427 -3.35424 7.24345 1.000 17.80374 244 ARG A CA 1
ATOM 1875 C C . ARG A 1 244 ? 4.00958 -4.76957 7.43237 1.000 17.53833 244 ARG A C 1
ATOM 1876 O O . ARG A 1 244 ? 3.73849 -5.21361 8.55560 1.000 16.91089 244 ARG A O 1
ATOM 1884 N N . ASP A 1 245 ? 3.84356 -5.48720 6.32328 1.000 18.18484 245 ASP A N 1
ATOM 1885 C CA . ASP A 1 245 ? 3.30312 -6.83597 6.38482 1.000 20.29285 245 ASP A CA 1
ATOM 1886 C C . ASP A 1 245 ? 4.24181 -7.77374 7.12503 1.000 19.80056 245 ASP A C 1
ATOM 1887 O O . ASP A 1 245 ? 3.78596 -8.64909 7.86766 1.000 18.64476 245 ASP A O 1
ATOM 1892 N N . TRP A 1 246 ? 5.55601 -7.61012 6.94676 1.000 17.73427 246 TRP A N 1
ATOM 1893 C CA . TRP A 1 246 ? 6.48427 -8.41672 7.73444 1.000 18.23397 246 TRP A CA 1
ATOM 1894 C C . TRP A 1 246 ? 6.30865 -8.14790 9.21996 1.000 17.01670 246 TRP A C 1
ATOM 1895 O O . TRP A 1 246 ? 6.24384 -9.08239 10.03207 1.000 17.31871 246 TRP A O 1
ATOM 1906 N N . ALA A 1 247 ? 6.26729 -6.86913 9.60221 1.000 16.20676 247 ALA A N 1
ATOM 1907 C CA . ALA A 1 247 ? 6.13753 -6.54365 11.01906 1.000 16.08827 247 ALA A CA 1
ATOM 1908 C C . ALA A 1 247 ? 4.87070 -7.14686 11.59921 1.000 15.25438 247 ALA A C 1
ATOM 1909 O O . ALA A 1 247 ? 4.88691 -7.69349 12.70673 1.000 15.66604 247 ALA A O 1
ATOM 1911 N N . LEU A 1 248 ? 3.76521 -7.07290 10.85823 1.000 15.69664 248 LEU A N 1
ATOM 1912 C CA . LEU A 1 248 ? 2.51364 -7.62721 11.35834 1.000 15.56945 248 LEU A CA 1
ATOM 1913 C C . LEU A 1 248 ? 2.57331 -9.14421 11.47332 1.000 17.74158 248 LEU A C 1
ATOM 1914 O O . LEU A 1 248 ? 1.87281 -9.72557 12.30853 1.000 16.02735 248 LEU A O 1
ATOM 1919 N N . SER A 1 249 ? 3.41742 -9.79605 10.67075 1.000 16.62471 249 SER A N 1
ATOM 1920 C CA . SER A 1 249 ? 3.54175 -11.25064 10.71276 1.000 16.67105 249 SER A CA 1
ATOM 1921 C C . SER A 1 249 ? 4.31437 -11.74226 11.92561 1.000 16.48326 249 SER A C 1
ATOM 1922 O O . SER A 1 249 ? 4.26671 -12.94042 12.22939 1.000 20.52881 249 SER A O 1
ATOM 1925 N N . THR A 1 250 ? 5.02401 -10.85867 12.61572 1.000 14.97223 250 THR A N 1
ATOM 1926 C CA . THR A 1 250 ? 5.74869 -11.26441 13.80676 1.000 15.89938 250 THR A CA 1
ATOM 1927 C C . THR A 1 250 ? 4.77533 -11.35272 14.98214 1.000 17.45869 250 THR A C 1
ATOM 1928 O O . THR A 1 250 ? 3.59170 -11.01068 14.87183 1.000 17.24391 250 THR A O 1
ATOM 1932 N N . ALA A 1 251 ? 5.26729 -11.84918 16.11368 1.000 17.63743 251 ALA A N 1
ATOM 1933 C CA . ALA A 1 251 ? 4.37287 -11.99877 17.25759 1.000 18.74124 251 ALA A CA 1
ATOM 1934 C C . ALA A 1 251 ? 4.11959 -10.66244 17.94557 1.000 17.32788 251 ALA A C 1
ATOM 1935 O O . ALA A 1 251 ? 2.96470 -10.30074 18.20823 1.000 18.57085 251 ALA A O 1
ATOM 1937 N N . ALA A 1 252 ? 5.18268 -9.90491 18.23202 1.000 14.51458 252 ALA A N 1
ATOM 1938 C CA . ALA A 1 252 ? 5.06115 -8.68445 19.02187 1.000 14.33843 252 ALA A CA 1
ATOM 1939 C C . ALA A 1 252 ? 4.98787 -7.40883 18.18908 1.000 13.73500 252 ALA A C 1
ATOM 1940 O O . ALA A 1 252 ? 4.59624 -6.36991 18.72531 1.000 13.53814 252 ALA A O 1
ATOM 1942 N N . VAL A 1 253 ? 5.36621 -7.45493 16.90842 1.000 13.27506 253 VAL A N 1
ATOM 1943 C CA . VAL A 1 253 ? 5.37888 -6.27736 16.03740 1.000 13.21561 253 VAL A CA 1
ATOM 1944 C C . VAL A 1 253 ? 6.28552 -5.21956 16.65562 1.000 14.85420 253 VAL A C 1
ATOM 1945 O O . VAL A 1 253 ? 5.95576 -4.03135 16.68220 1.000 14.99990 253 VAL A O 1
ATOM 1949 N N . PHE A 1 254 ? 7.45889 -5.62989 17.13389 1.000 15.53919 254 PHE A N 1
ATOM 1950 C CA . PHE A 1 254 ? 8.39215 -4.67559 17.71668 1.000 15.99317 254 PHE A CA 1
ATOM 1951 C C . PHE A 1 254 ? 9.60423 -4.42809 16.83074 1.000 19.11753 254 PHE A C 1
ATOM 1952 O O . PHE A 1 254 ? 10.54949 -3.76272 17.26611 1.000 20.17314 254 PHE A O 1
ATOM 1960 N N . GLY A 1 255 ? 9.59631 -4.92644 15.59825 1.000 14.74634 255 GLY A N 1
ATOM 1961 C CA . GLY A 1 255 ? 10.66962 -4.65849 14.66564 1.000 18.02816 255 GLY A CA 1
ATOM 1962 C C . GLY A 1 255 ? 11.73438 -5.72456 14.60020 1.000 20.94494 255 GLY A C 1
ATOM 1963 O O . GLY A 1 255 ? 12.81696 -5.46787 14.05302 1.000 21.78043 255 GLY A O 1
ATOM 1964 N N . PHE A 1 256 ? 11.46608 -6.91132 15.12837 1.000 15.42632 256 PHE A N 1
ATOM 1965 C CA . PHE A 1 256 ? 12.39596 -8.02293 15.01274 1.000 16.67397 256 PHE A CA 1
ATOM 1966 C C . PHE A 1 256 ? 11.59786 -9.30871 14.86534 1.000 16.36610 256 PHE A C 1
ATOM 1967 O O . PHE A 1 256 ? 10.40477 -9.36083 15.18031 1.000 16.26549 256 PHE A O 1
ATOM 1975 N N . ASP A 1 257 ? 12.27537 -10.34944 14.37803 1.000 17.49511 257 ASP A N 1
ATOM 1976 C CA . ASP A 1 257 ? 11.71763 -11.69751 14.34948 1.000 18.03918 257 ASP A CA 1
ATOM 1977 C C . ASP A 1 257 ? 11.95666 -12.36940 15.69414 1.000 16.01516 257 ASP A C 1
ATOM 1978 O O . ASP A 1 257 ? 13.09087 -12.39685 16.18362 1.000 16.80972 257 ASP A O 1
ATOM 1983 N N . GLU A 1 258 ? 10.89875 -12.90170 16.29782 1.000 16.04133 258 GLU A N 1
ATOM 1984 C CA . GLU A 1 258 ? 11.07436 -13.58632 17.57480 1.000 15.47715 258 GLU A CA 1
ATOM 1985 C C . GLU A 1 258 ? 11.93242 -14.82929 17.38234 1.000 18.46803 258 GLU A C 1
ATOM 1986 O O . GLU A 1 258 ? 11.91219 -15.46629 16.32606 1.000 17.30246 258 GLU A O 1
ATOM 1992 N N . SER A 1 259 ? 12.71739 -15.15588 18.40593 1.000 15.39254 259 SER A N 1
ATOM 1993 C CA . SER A 1 259 ? 13.55892 -16.33933 18.33502 1.000 17.42618 259 SER A CA 1
ATOM 1994 C C . SER A 1 259 ? 12.71323 -17.60654 18.31268 1.000 16.06852 259 SER A C 1
ATOM 1995 O O . SER A 1 259 ? 11.64960 -17.67885 18.93892 1.000 17.07993 259 SER A O 1
ATOM 1998 N N . THR A 1 260 ? 13.20024 -18.61228 17.57979 1.000 17.96631 260 THR A N 1
ATOM 1999 C CA . THR A 1 260 ? 12.62643 -19.95430 17.60470 1.000 18.33081 260 THR A CA 1
ATOM 2000 C C . THR A 1 260 ? 13.54334 -20.96715 18.27756 1.000 18.79398 260 THR A C 1
ATOM 2001 O O . THR A 1 260 ? 13.33940 -22.17740 18.11836 1.000 23.80778 260 THR A O 1
ATOM 2005 N N . VAL A 1 261 ? 14.55823 -20.50795 19.00402 1.000 15.18744 261 VAL A N 1
ATOM 2006 C CA . VAL A 1 261 ? 15.56503 -21.37015 19.61722 1.000 14.32555 261 VAL A CA 1
ATOM 2007 C C . VAL A 1 261 ? 15.33191 -21.38536 21.12240 1.000 16.88399 261 VAL A C 1
ATOM 2008 O O . VAL A 1 261 ? 15.24970 -20.32615 21.75090 1.000 16.52494 261 VAL A O 1
ATOM 2012 N N . SER A 1 262 ? 15.23543 -22.58136 21.70053 1.000 15.21438 262 SER A N 1
ATOM 2013 C CA . SER A 1 262 ? 15.08771 -22.68941 23.14874 1.000 15.38355 262 SER A CA 1
ATOM 2014 C C . SER A 1 262 ? 16.39822 -22.34751 23.85169 1.000 15.16787 262 SER A C 1
ATOM 2015 O O . SER A 1 262 ? 17.47659 -22.79280 23.44108 1.000 15.25278 262 SER A O 1
ATOM 2018 N N . ALA A 1 263 ? 16.29983 -21.57565 24.94520 1.000 13.48368 263 ALA A N 1
ATOM 2019 C CA . ALA A 1 263 ? 17.48817 -21.27865 25.73769 1.000 14.48074 263 ALA A CA 1
ATOM 2020 C C . ALA A 1 263 ? 18.13109 -22.54815 26.26725 1.000 15.41758 263 ALA A C 1
ATOM 2021 O O . ALA A 1 263 ? 19.33051 -22.56219 26.56817 1.000 17.97997 263 ALA A O 1
ATOM 2023 N N . LEU A 1 264 ? 17.35071 -23.61724 26.41270 1.000 14.29393 264 LEU A N 1
ATOM 2024 C CA . LEU A 1 264 ? 17.86364 -24.83493 27.02272 1.000 17.26362 264 LEU A CA 1
ATOM 2025 C C . LEU A 1 264 ? 18.44995 -25.81419 26.01462 1.000 18.80137 264 LEU A C 1
ATOM 2026 O O . LEU A 1 264 ? 19.02082 -26.83068 26.42819 1.000 24.99554 264 LEU A O 1
ATOM 2031 N N . GLU A 1 265 ? 18.33578 -25.54607 24.71512 1.000 16.83066 265 GLU A N 1
ATOM 2032 C CA . GLU A 1 265 ? 18.87187 -26.44524 23.69931 1.000 16.11390 265 GLU A CA 1
ATOM 2033 C C . GLU A 1 265 ? 20.20095 -25.97282 23.12875 1.000 21.65690 265 GLU A C 1
ATOM 2034 O O . GLU A 1 265 ? 20.69966 -26.57921 22.17581 1.000 23.80131 265 GLU A O 1
ATOM 2040 N N . VAL A 1 266 ? 20.78429 -24.91369 23.68014 1.000 16.20824 266 VAL A N 1
ATOM 2041 C CA . VAL A 1 266 ? 22.08076 -24.42858 23.23187 1.000 17.54477 266 VAL A CA 1
ATOM 2042 C C . VAL A 1 266 ? 23.07396 -24.53465 24.37975 1.000 15.98657 266 VAL A C 1
ATOM 2043 O O . VAL A 1 266 ? 22.70993 -24.74322 25.53468 1.000 18.00916 266 VAL A O 1
ATOM 2047 N N . SER A 1 267 ? 24.34362 -24.36126 24.04032 1.000 15.63271 267 SER A N 1
ATOM 2048 C CA . SER A 1 267 ? 25.40908 -24.41544 25.02888 1.000 16.79342 267 SER A CA 1
ATOM 2049 C C . SER A 1 267 ? 25.37422 -23.18949 25.93507 1.000 16.54980 267 SER A C 1
ATOM 2050 O O . SER A 1 267 ? 24.74164 -22.17321 25.63523 1.000 16.31024 267 SER A O 1
ATOM 2053 N N . GLU A 1 268 ? 26.06591 -23.30339 27.07143 1.000 16.46454 268 GLU A N 1
ATOM 2054 C CA . GLU A 1 268 ? 26.19336 -22.16111 27.96448 1.000 15.00118 268 GLU A CA 1
ATOM 2055 C C . GLU A 1 268 ? 26.86407 -20.99349 27.25838 1.000 13.25921 268 GLU A C 1
ATOM 2056 O O . GLU A 1 268 ? 26.45736 -19.83651 27.42977 1.000 15.12561 268 GLU A O 1
ATOM 2062 N N . ALA A 1 269 ? 27.88518 -21.27863 26.44874 1.000 14.55843 269 ALA A N 1
ATOM 2063 C CA . ALA A 1 269 ? 28.58452 -20.21288 25.73538 1.000 13.79217 269 ALA A CA 1
ATOM 2064 C C . ALA A 1 269 ? 27.64023 -19.48166 24.79292 1.000 14.10342 269 ALA A C 1
ATOM 2065 O O . ALA A 1 269 ? 27.71923 -18.25477 24.63947 1.000 14.41329 269 ALA A O 1
ATOM 2067 N N . GLU A 1 270 ? 26.71413 -20.21408 24.17888 1.000 14.35921 270 GLU A N 1
ATOM 2068 C CA . GLU A 1 270 ? 25.77749 -19.56157 23.27493 1.000 14.59607 270 GLU A CA 1
ATOM 2069 C C . GLU A 1 270 ? 24.76870 -18.71778 24.04272 1.000 13.04091 270 GLU A C 1
ATOM 2070 O O . GLU A 1 270 ? 24.43091 -17.60854 23.61118 1.000 14.12050 270 GLU A O 1
ATOM 2076 N N . ARG A 1 271 ? 24.29324 -19.19990 25.19818 1.000 13.77125 271 ARG A N 1
ATOM 2077 C CA . ARG A 1 271 ? 23.43669 -18.34499 26.01721 1.000 15.01282 271 ARG A CA 1
ATOM 2078 C C . ARG A 1 271 ? 24.14323 -17.04699 26.37559 1.000 14.87865 271 ARG A C 1
ATOM 2079 O O . ARG A 1 271 ? 23.55614 -15.96004 26.28211 1.000 13.14411 271 ARG A O 1
ATOM 2087 N N . GLN A 1 272 ? 25.40885 -17.13535 26.78571 1.000 13.71369 272 GLN A N 1
ATOM 2088 C CA . GLN A 1 272 ? 26.13819 -15.92320 27.14268 1.000 14.60881 272 GLN A CA 1
ATOM 2089 C C . GLN A 1 272 ? 26.32618 -15.01440 25.93672 1.000 15.54444 272 GLN A C 1
ATOM 2090 O O . GLN A 1 272 ? 26.21926 -13.78709 26.05208 1.000 15.62702 272 GLN A O 1
ATOM 2096 N N . ARG A 1 273 ? 26.61312 -15.59792 24.77186 1.000 12.59728 273 ARG A N 1
ATOM 2097 C CA . ARG A 1 273 ? 26.81033 -14.78870 23.57490 1.000 14.18390 273 ARG A CA 1
ATOM 2098 C C . ARG A 1 273 ? 25.52326 -14.06626 23.19893 1.000 13.66948 273 ARG A C 1
ATOM 2099 O O . ARG A 1 273 ? 25.53029 -12.86108 22.89625 1.000 14.71409 273 ARG A O 1
ATOM 2107 N N . VAL A 1 274 ? 24.40683 -14.79294 23.22859 1.000 12.48205 274 VAL A N 1
ATOM 2108 C CA . VAL A 1 274 ? 23.12522 -14.23043 22.82110 1.000 12.30718 274 VAL A CA 1
ATOM 2109 C C . VAL A 1 274 ? 22.69577 -13.12695 23.77473 1.000 11.98640 274 VAL A C 1
ATOM 2110 O O . VAL A 1 274 ? 22.26568 -12.04973 23.34808 1.000 13.77015 274 VAL A O 1
ATOM 2114 N N . TYR A 1 275 ? 22.78463 -13.37973 25.07752 1.000 12.92098 275 TYR A N 1
ATOM 2115 C CA . TYR A 1 275 ? 22.33424 -12.36502 26.03107 1.000 11.50178 275 TYR A CA 1
ATOM 2116 C C . TYR A 1 275 ? 23.23457 -11.13667 26.00607 1.000 12.27200 275 TYR A C 1
ATOM 2117 O O . TYR A 1 275 ? 22.74501 -10.00627 26.10602 1.000 14.35292 275 TYR A O 1
ATOM 2126 N N . GLU A 1 276 ? 24.54759 -11.32969 25.85617 1.000 12.85242 276 GLU A N 1
ATOM 2127 C CA . GLU A 1 276 ? 25.42957 -10.16716 25.78842 1.000 14.93145 276 GLU A CA 1
ATOM 2128 C C . GLU A 1 276 ? 25.15395 -9.34341 24.53796 1.000 14.74479 276 GLU A C 1
ATOM 2129 O O . GLU A 1 276 ? 25.16038 -8.10761 24.58623 1.000 16.02155 276 GLU A O 1
ATOM 2135 N N . GLU A 1 277 ? 24.90355 -10.00869 23.41246 1.000 14.83394 277 GLU A N 1
ATOM 2136 C CA . GLU A 1 277 ? 24.55642 -9.28936 22.19279 1.000 16.32884 277 GLU A CA 1
ATOM 2137 C C . GLU A 1 277 ? 23.26066 -8.51087 22.37498 1.000 16.37919 277 GLU A C 1
ATOM 2138 O O . GLU A 1 277 ? 23.15615 -7.34775 21.96152 1.000 14.87056 277 GLU A O 1
ATOM 2144 N N . ALA A 1 278 ? 22.26138 -9.13491 23.00927 1.000 14.62738 278 ALA A N 1
ATOM 2145 C CA . ALA A 1 278 ? 20.99172 -8.45087 23.22491 1.000 15.18082 278 ALA A CA 1
ATOM 2146 C C . ALA A 1 278 ? 21.13840 -7.30954 24.22065 1.000 14.42778 278 ALA A C 1
ATOM 2147 O O . ALA A 1 278 ? 20.47968 -6.27117 24.08918 1.000 14.70590 278 ALA A O 1
ATOM 2149 N N . TRP A 1 279 ? 21.97590 -7.49909 25.23972 1.000 14.39055 279 TRP A N 1
ATOM 2150 C CA . TRP A 1 279 ? 22.22522 -6.43971 26.21378 1.000 14.44842 279 TRP A CA 1
ATOM 2151 C C . TRP A 1 279 ? 22.82301 -5.20965 25.53653 1.000 15.69472 279 TRP A C 1
ATOM 2152 O O . TRP A 1 279 ? 22.42027 -4.07126 25.81305 1.000 16.34772 279 TRP A O 1
ATOM 2163 N N . GLN A 1 280 ? 23.78650 -5.41851 24.63656 1.000 15.03793 280 GLN A N 1
ATOM 2164 C CA . GLN A 1 280 ? 24.40519 -4.27776 23.97500 1.000 16.27685 280 GLN A CA 1
ATOM 2165 C C . GLN A 1 280 ? 23.48194 -3.65144 22.94704 1.000 18.61884 280 GLN A C 1
ATOM 2166 O O . GLN A 1 280 ? 23.54561 -2.43672 22.72469 1.000 22.28091 280 GLN A O 1
ATOM 2172 N N . LYS A 1 281 ? 22.63333 -4.45685 22.30091 1.000 17.06602 281 LYS A N 1
ATOM 2173 C CA . LYS A 1 281 ? 21.68067 -3.90259 21.34914 1.000 18.93473 281 LYS A CA 1
ATOM 2174 C C . LYS A 1 281 ? 20.61590 -3.09250 22.07093 1.000 20.23291 281 LYS A C 1
ATOM 2175 O O . LYS A 1 281 ? 20.24758 -1.99945 21.62218 1.000 22.38206 281 LYS A O 1
ATOM 2181 N N . GLY A 1 282 ? 20.14654 -3.59394 23.20743 1.000 15.58256 282 GLY A N 1
ATOM 2182 C CA . GLY A 1 282 ? 19.12328 -2.93261 23.98340 1.000 16.03663 282 GLY A CA 1
ATOM 2183 C C . GLY A 1 282 ? 17.72811 -3.34930 23.55449 1.000 18.03421 282 GLY A C 1
ATOM 2184 O O . GLY A 1 282 ? 17.52286 -4.02770 22.54666 1.000 22.23323 282 GLY A O 1
ATOM 2185 N N . ASN A 1 283 ? 16.76266 -2.93522 24.37517 1.000 15.85420 283 ASN A N 1
ATOM 2186 C CA . ASN A 1 283 ? 15.31939 -3.06959 24.19317 1.000 15.02096 283 ASN A CA 1
ATOM 2187 C C . ASN A 1 283 ? 14.80633 -4.27855 24.95673 1.000 15.49464 283 ASN A C 1
ATOM 2188 O O . ASN A 1 283 ? 15.30675 -5.40103 24.78025 1.000 13.52888 283 ASN A O 1
ATOM 2193 N N . GLY A 1 284 ? 13.80841 -4.03903 25.81073 1.000 13.61724 284 GLY A N 1
ATOM 2194 C CA . GLY A 1 284 ? 13.32756 -5.08445 26.69779 1.000 13.67736 284 GLY A CA 1
ATOM 2195 C C . GLY A 1 284 ? 12.56907 -6.16878 25.96095 1.000 13.83049 284 GLY A C 1
ATOM 2196 O O . GLY A 1 284 ? 12.69615 -7.34769 26.28237 1.000 13.33057 284 GLY A O 1
ATOM 2197 N N . PHE A 1 285 ? 11.75173 -5.78720 24.97619 1.000 13.28124 285 PHE A N 1
ATOM 2198 C CA . PHE A 1 285 ? 11.03782 -6.81357 24.23165 1.000 12.56289 285 PHE A CA 1
ATOM 2199 C C . PHE A 1 285 ? 12.01512 -7.69055 23.46873 1.000 11.78369 285 PHE A C 1
ATOM 2200 O O . PHE A 1 285 ? 11.83541 -8.91176 23.39440 1.000 12.16866 285 PHE A O 1
ATOM 2208 N N . ALA A 1 286 ? 13.06467 -7.08576 22.90033 1.000 12.30347 286 ALA A N 1
ATOM 2209 C CA . ALA A 1 286 ? 14.06228 -7.88603 22.19688 1.000 13.70163 286 ALA A CA 1
ATOM 2210 C C . ALA A 1 286 ? 14.79018 -8.82016 23.16033 1.000 13.51565 286 ALA A C 1
ATOM 2211 O O . ALA A 1 286 ? 15.05074 -9.98173 22.83155 1.000 12.49562 286 ALA A O 1
ATOM 2213 N N . PHE A 1 287 ? 15.12734 -8.33352 24.35619 1.000 13.14523 287 PHE A N 1
ATOM 2214 C CA . PHE A 1 287 ? 15.83929 -9.18081 25.31071 1.000 11.57029 287 PHE A CA 1
ATOM 2215 C C . PHE A 1 287 ? 14.99081 -10.37848 25.71807 1.000 11.37998 287 PHE A C 1
ATOM 2216 O O . PHE A 1 287 ? 15.51322 -11.48738 25.90028 1.000 14.10165 287 PHE A O 1
ATOM 2224 N N . MET A 1 288 ? 13.67833 -10.17895 25.84671 1.000 10.83129 288 MET A N 1
ATOM 2225 C CA . MET A 1 288 ? 12.80638 -11.26430 26.27549 1.000 11.47657 288 MET A CA 1
ATOM 2226 C C . MET A 1 288 ? 12.42317 -12.19327 25.13421 1.000 12.88771 288 MET A C 1
ATOM 2227 O O . MET A 1 288 ? 12.21531 -13.38511 25.37650 1.000 13.14145 288 MET A O 1
ATOM 2232 N N . LEU A 1 289 ? 12.35325 -11.69420 23.88955 1.000 12.45877 289 LEU A N 1
ATOM 2233 C CA . LEU A 1 289 ? 11.74198 -12.46350 22.81059 1.000 12.06926 289 LEU A CA 1
ATOM 2234 C C . LEU A 1 289 ? 12.63808 -12.71340 21.60706 1.000 14.26659 289 LEU A C 1
ATOM 2235 O O . LEU A 1 289 ? 12.38677 -13.67466 20.86926 1.000 13.72039 289 LEU A O 1
ATOM 2240 N N . GLU A 1 290 ? 13.64279 -11.87092 21.35998 1.000 11.54765 290 GLU A N 1
ATOM 2241 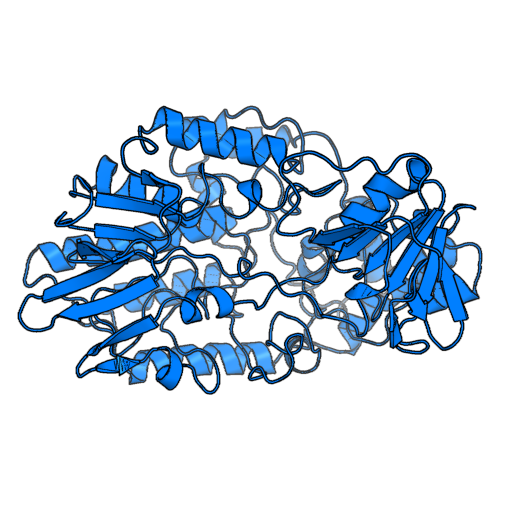C CA . GLU A 1 290 ? 14.50622 -12.06421 20.19906 1.000 11.97405 290 GLU A CA 1
ATOM 2242 C C . GLU A 1 290 ? 15.68410 -12.97785 20.50806 1.000 14.29351 290 GLU A C 1
ATOM 2243 O O . GLU A 1 290 ? 16.35424 -13.45667 19.57972 1.000 16.66021 290 GLU A O 1
ATOM 2249 N N . THR A 1 291 ? 15.91039 -13.24847 21.78761 1.000 12.98358 291 THR A N 1
ATOM 2250 C CA . THR A 1 291 ? 17.03596 -14.06370 22.23800 1.000 12.78637 291 THR A CA 1
ATOM 2251 C C . THR A 1 291 ? 16.70723 -15.54501 22.12644 1.000 14.13488 291 THR A C 1
ATOM 2252 O O . THR A 1 291 ? 17.28685 -16.26626 21.30725 1.000 16.45288 291 THR A O 1
ATOM 2256 N N . PHE A 1 292 ? 15.77763 -16.00280 22.95490 1.000 14.00932 292 PHE A N 1
ATOM 2257 C CA . PHE A 1 292 ? 15.33680 -17.38823 22.96181 1.000 13.16813 292 PHE A CA 1
ATOM 2258 C C . PHE A 1 292 ? 13.82183 -17.41385 23.00760 1.000 15.88712 292 PHE A C 1
ATOM 2259 O O . PHE A 1 292 ? 13.17320 -16.40500 23.28341 1.000 17.56786 292 PHE A O 1
ATOM 2267 N N . SER A 1 293 ? 13.26158 -18.58392 22.72041 1.000 13.89409 293 SER A N 1
ATOM 2268 C CA . SER A 1 293 ? 11.82804 -18.70453 22.51257 1.000 15.43284 293 SER A CA 1
ATOM 2269 C C . SER A 1 293 ? 11.04693 -18.98253 23.78186 1.000 17.96280 293 SER A C 1
ATOM 2270 O O . SER A 1 293 ? 9.81156 -18.90630 23.75844 1.000 18.51505 293 SER A O 1
ATOM 2273 N N . ASP A 1 294 ? 11.71587 -19.36799 24.86422 1.000 15.58171 294 ASP A N 1
ATOM 2274 C CA . ASP A 1 294 ? 11.00620 -19.94446 25.99623 1.000 17.55242 294 ASP A CA 1
ATOM 2275 C C . ASP A 1 294 ? 11.22667 -19.16879 27.28086 1.000 15.05381 294 ASP A C 1
ATOM 2276 O O . ASP A 1 294 ? 10.87634 -19.66167 28.35683 1.000 14.89168 294 ASP A O 1
ATOM 2281 N N . ILE A 1 295 ? 11.75540 -17.94947 27.18805 1.000 13.42769 295 ILE A N 1
ATOM 2282 C CA . ILE A 1 295 ? 12.09658 -17.20020 28.39803 1.000 13.29821 295 ILE A CA 1
ATOM 2283 C C . ILE A 1 295 ? 10.87973 -16.95490 29.27729 1.000 15.39836 295 ILE A C 1
ATOM 2284 O O . ILE A 1 295 ? 10.95724 -17.22843 30.48596 1.000 13.49211 295 ILE A O 1
ATOM 2289 N N . PRO A 1 296 ? 9.73418 -16.48546 28.76557 1.000 16.11763 296 PRO A N 1
ATOM 2290 C CA . PRO A 1 296 ? 8.57667 -16.31837 29.65689 1.000 17.51599 296 PRO A CA 1
ATOM 2291 C C . PRO A 1 296 ? 7.73127 -17.57662 29.79402 1.000 15.96964 296 PRO A C 1
ATOM 2292 O O . PRO A 1 296 ? 6.58726 -17.48680 30.24768 1.000 17.76228 296 PRO A O 1
ATOM 2296 N N . VAL A 1 297 ? 8.25467 -18.74696 29.42562 1.000 13.83959 297 VAL A N 1
ATOM 2297 C CA . VAL A 1 297 ? 7.48070 -19.98426 29.42734 1.000 17.20739 297 VAL A CA 1
ATOM 2298 C C . VAL A 1 297 ? 7.91442 -20.92588 30.54719 1.000 15.92580 297 VAL A C 1
ATOM 2299 O O . VAL A 1 297 ? 7.07490 -21.47331 31.26590 1.000 17.88633 297 VAL A O 1
ATOM 2303 N N . THR A 1 298 ? 9.21962 -21.15154 30.69606 1.000 14.23602 298 THR A N 1
ATOM 2304 C CA . THR A 1 298 ? 9.60138 -22.08165 31.74340 1.000 14.72683 298 THR A CA 1
ATOM 2305 C C . THR A 1 298 ? 10.50948 -21.40901 32.76641 1.000 14.18815 298 THR A C 1
ATOM 2306 O O . THR A 1 298 ? 11.32716 -20.55290 32.41881 1.000 13.91778 298 THR A O 1
ATOM 2310 N N . PRO A 1 299 ? 10.37820 -21.76863 34.04038 1.000 14.75344 299 PRO A N 1
ATOM 2311 C CA . PRO A 1 299 ? 11.30018 -21.21425 35.04188 1.000 13.03238 299 PRO A CA 1
ATOM 2312 C C . PRO A 1 299 ? 12.76737 -21.41926 34.68697 1.000 12.79657 299 PRO A C 1
ATOM 2313 O O . PRO A 1 299 ? 13.58312 -20.51141 34.88681 1.000 13.20912 299 PRO A O 1
ATOM 2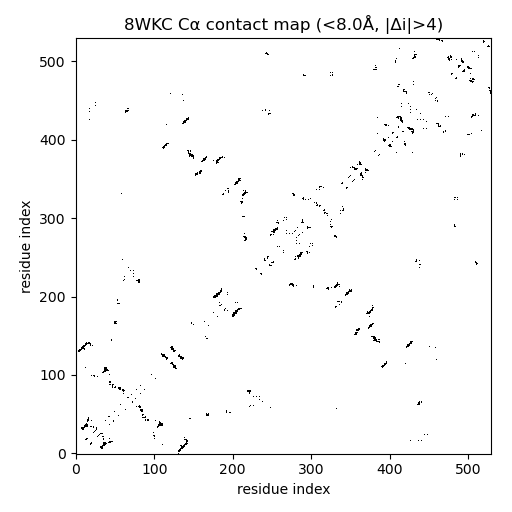317 N N . GLU A 1 300 ? 13.12035 -22.59315 34.15697 1.000 13.58122 300 GLU A N 1
ATOM 2318 C CA . GLU A 1 300 ? 14.52082 -22.86439 33.84640 1.000 16.69922 300 GLU A CA 1
ATOM 2319 C C . GLU A 1 300 ? 15.04496 -21.92066 32.76528 1.000 14.59525 300 GLU A C 1
ATOM 2320 O O . GLU A 1 300 ? 16.13932 -21.36245 32.89834 1.000 14.01347 300 GLU A O 1
ATOM 2326 N N . ALA A 1 301 ? 14.26884 -21.69887 31.70077 1.000 12.75017 301 ALA A N 1
ATOM 2327 C CA . ALA A 1 301 ? 14.70192 -20.74869 30.67535 1.000 12.68660 301 ALA A CA 1
ATOM 2328 C C . ALA A 1 301 ? 14.67936 -19.32337 31.20407 1.000 11.96835 301 ALA A C 1
ATOM 2329 O O . ALA A 1 301 ? 15.58116 -18.53165 30.90779 1.000 12.25574 301 ALA A O 1
ATOM 2331 N N . ASN A 1 302 ? 13.64951 -18.97961 31.98101 1.000 11.46884 302 ASN A N 1
ATOM 2332 C CA . ASN A 1 302 ? 13.56186 -17.64085 32.55053 1.000 11.27356 302 ASN A CA 1
ATOM 2333 C C . ASN A 1 302 ? 14.79572 -17.32353 33.38709 1.000 11.14731 302 ASN A C 1
ATOM 2334 O O . ASN A 1 302 ? 15.30598 -16.19677 33.36077 1.000 10.84291 302 ASN A O 1
ATOM 2339 N N . LYS A 1 303 ? 15.28035 -18.31522 34.13394 1.000 11.67170 303 LYS A N 1
ATOM 2340 C CA . LYS A 1 303 ? 16.42310 -18.12669 35.01810 1.000 11.93042 303 LYS A CA 1
ATOM 2341 C C . LYS A 1 303 ? 17.70356 -17.86415 34.24095 1.000 12.67824 303 LYS A C 1
ATOM 2342 O O . LYS A 1 303 ? 18.61203 -17.21104 34.76137 1.000 13.08726 303 LYS A O 1
ATOM 2348 N N . THR A 1 304 ? 17.82849 -18.39426 33.01690 1.000 13.27359 304 THR A N 1
ATOM 2349 C CA . THR A 1 304 ? 19.03871 -18.07139 32.27171 1.000 12.46528 304 THR A CA 1
ATOM 2350 C C . THR A 1 304 ? 19.09466 -16.57564 31.98430 1.000 11.73674 304 THR A C 1
ATOM 2351 O O . THR A 1 304 ? 20.16614 -15.96001 32.08627 1.000 12.07371 304 THR A O 1
ATOM 2355 N N . ALA A 1 305 ? 17.93557 -15.96739 31.69501 1.000 11.49968 305 ALA A N 1
ATOM 2356 C CA . ALA A 1 305 ? 17.88368 -14.53529 31.41651 1.000 11.02729 305 ALA A CA 1
ATOM 2357 C C . ALA A 1 305 ? 18.07457 -13.72123 32.68797 1.000 11.48313 305 ALA A C 1
ATOM 2358 O O . ALA A 1 305 ? 18.83710 -12.75096 32.70423 1.000 11.26678 305 ALA A O 1
ATOM 2360 N N . THR A 1 306 ? 17.39748 -14.10170 33.77016 1.000 11.04634 306 THR A N 1
ATOM 2361 C CA . THR A 1 306 ? 17.51366 -13.29199 34.97588 1.000 11.06646 306 THR A CA 1
ATOM 2362 C C . THR A 1 306 ? 18.87168 -13.47224 35.63223 1.000 11.99803 306 THR A C 1
ATOM 2363 O O . THR A 1 306 ? 19.39823 -12.51837 36.20489 1.000 13.30441 306 THR A O 1
ATOM 2367 N N . ASP A 1 307 ? 19.46078 -14.66766 35.55763 1.000 11.44884 307 ASP A N 1
ATOM 2368 C CA . ASP A 1 307 ? 20.82886 -14.82397 36.05588 1.000 11.93975 307 ASP A CA 1
ATOM 2369 C C . ASP A 1 307 ? 21.77010 -13.87747 35.32611 1.000 13.22963 307 ASP A C 1
ATOM 2370 O O . ASP A 1 307 ? 22.69313 -13.31470 35.92890 1.000 12.94296 307 ASP A O 1
ATOM 2375 N N . PHE A 1 308 ? 21.55252 -13.70009 34.01719 1.000 12.29197 308 PHE A N 1
ATOM 2376 C CA . PHE A 1 308 ? 22.39659 -12.79930 33.24679 1.000 11.48792 308 PHE A CA 1
ATOM 2377 C C . PHE A 1 308 ? 22.21648 -11.36218 33.71017 1.000 11.62526 308 PHE A C 1
ATOM 2378 O O . PHE A 1 308 ? 23.19663 -10.64297 33.92736 1.000 14.00142 308 PHE A O 1
ATOM 2386 N N . ILE A 1 309 ? 20.96320 -10.92100 33.85149 1.000 11.84016 309 I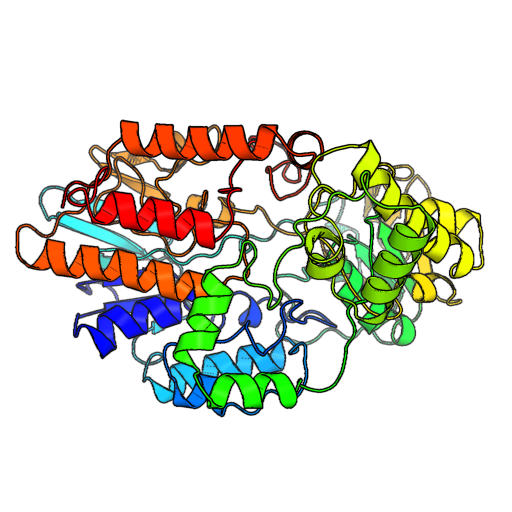LE A N 1
ATOM 2387 C CA . ILE A 1 309 ? 20.71774 -9.54908 34.28719 1.000 11.60882 309 ILE A CA 1
ATOM 2388 C C . ILE A 1 309 ? 21.23362 -9.34107 35.70162 1.000 11.90646 309 ILE A C 1
ATOM 2389 O O . ILE A 1 309 ? 21.81348 -8.29429 36.01509 1.000 12.07874 309 ILE A O 1
ATOM 2394 N N . LYS A 1 310 ? 21.04993 -10.34221 36.57165 1.000 12.92633 310 LYS A N 1
ATOM 2395 C CA . LYS A 1 310 ? 21.53555 -10.22865 37.94516 1.000 12.87975 310 LYS A CA 1
ATOM 2396 C C . LYS A 1 310 ? 23.04465 -10.03968 37.97782 1.000 14.87916 310 LYS A C 1
ATOM 2397 O O . LYS A 1 310 ? 23.55973 -9.23770 38.76528 1.000 14.63493 310 LYS A O 1
ATOM 2403 N N . SER A 1 311 ? 23.76932 -10.74325 37.10439 1.000 12.63422 311 SER A N 1
ATOM 2404 C CA . SER A 1 311 ? 25.21389 -10.57067 37.08739 1.000 15.58442 311 SER A CA 1
ATOM 2405 C C . SER A 1 311 ? 25.57791 -9.16092 36.65217 1.000 15.71094 311 SER A C 1
ATOM 2406 O O . SER A 1 311 ? 26.54801 -8.58821 37.15972 1.000 17.26013 311 SER A O 1
ATOM 2409 N N . LYS A 1 312 ? 24.79436 -8.57420 35.74416 1.000 13.50992 312 LYS A N 1
ATOM 2410 C CA . LYS A 1 312 ? 25.02205 -7.17552 35.37340 1.000 12.95987 312 LYS A CA 1
ATOM 2411 C C . LYS A 1 312 ? 24.77055 -6.24270 36.55775 1.000 15.32913 312 LYS A C 1
ATOM 2412 O O . LYS A 1 312 ? 25.59846 -5.37481 36.86378 1.000 16.21470 312 LYS A O 1
ATOM 2418 N N . ILE A 1 313 ? 23.62789 -6.40100 37.23045 1.000 12.30545 313 ILE A N 1
ATOM 2419 C CA . ILE A 1 313 ? 23.32968 -5.58452 38.41020 1.000 14.02764 313 ILE A CA 1
ATOM 2420 C C . ILE A 1 313 ? 24.47501 -5.64417 39.40957 1.000 14.11890 313 ILE A C 1
ATOM 2421 O O . ILE A 1 313 ? 24.96279 -4.61415 39.88732 1.000 13.85350 313 ILE A O 1
ATOM 2426 N N . ASP A 1 314 ? 24.90318 -6.86011 39.75385 1.000 15.30295 314 ASP A N 1
ATOM 2427 C CA . ASP A 1 314 ? 25.96648 -7.03260 40.74176 1.000 15.41110 314 ASP A CA 1
ATOM 2428 C C . ASP A 1 314 ? 27.26269 -6.35064 40.32583 1.000 17.49126 314 ASP A C 1
ATOM 2429 O O . ASP A 1 314 ? 28.01339 -5.87817 41.18434 1.000 18.71548 314 ASP A O 1
ATOM 2434 N N . SER A 1 315 ? 27.56101 -6.31682 39.02957 1.000 16.79406 315 SER A N 1
ATOM 2435 C CA . SER A 1 315 ? 28.79842 -5.70455 38.56965 1.000 16.87822 315 SER A CA 1
ATOM 2436 C C . SER A 1 315 ? 28.69411 -4.19310 38.45003 1.000 17.72711 315 SER A C 1
ATOM 2437 O O . SER A 1 315 ? 29.72123 -3.51483 38.50909 1.000 22.29282 315 SER A O 1
ATOM 2440 N N . ILE A 1 316 ? 27.48615 -3.65379 38.30171 1.000 13.40306 316 ILE A N 1
ATOM 2441 C CA . ILE A 1 316 ? 27.29732 -2.21694 38.10270 1.000 15.23307 316 ILE A CA 1
ATOM 2442 C C . ILE A 1 316 ? 27.15033 -1.47791 39.42088 1.000 15.52667 316 ILE A C 1
ATOM 2443 O O . ILE A 1 316 ? 27.71475 -0.39579 39.60696 1.000 14.22652 316 ILE A O 1
ATOM 2448 N N . VAL A 1 317 ? 26.34158 -2.02752 40.32075 1.000 15.06974 317 VAL A N 1
ATOM 2449 C CA . VAL A 1 317 ? 25.94320 -1.31882 41.53213 1.000 13.37415 317 VAL A CA 1
ATOM 2450 C C . VAL A 1 317 ? 27.01769 -1.50476 42.59591 1.000 15.64648 317 VAL A C 1
ATOM 2451 O O . VAL A 1 317 ? 27.29336 -2.63072 43.02146 1.000 16.62594 317 VAL A O 1
ATOM 2455 N N . LYS A 1 318 ? 27.58073 -0.39049 43.07252 1.000 14.37087 318 LYS A N 1
ATOM 2456 C CA . LYS A 1 318 ? 28.74816 -0.46810 43.95227 1.000 14.90693 318 LYS A CA 1
ATOM 2457 C C . LYS A 1 318 ? 28.39032 -1.03770 45.32051 1.000 18.23973 318 LYS A C 1
ATOM 2458 O O . LYS A 1 318 ? 29.14618 -1.83854 45.87560 1.000 20.45187 318 LYS A O 1
ATOM 2460 N N . ASP A 1 319 ? 27.24975 -0.63233 45.88318 1.000 14.64881 319 ASP A N 1
ATOM 2461 C CA . ASP A 1 319 ? 26.86472 -1.06106 47.22179 1.000 16.41629 319 ASP A CA 1
ATOM 2462 C C . ASP A 1 319 ? 26.14029 -2.39619 47.14154 1.000 15.13885 319 ASP A C 1
ATOM 2463 O O . ASP A 1 319 ? 25.05494 -2.45804 46.54852 1.000 14.71772 319 ASP A O 1
ATOM 2468 N N . PRO A 1 320 ? 26.67885 -3.47189 47.72737 1.000 15.15531 320 PRO A N 1
ATOM 2469 C CA . PRO A 1 320 ? 26.01191 -4.77821 47.58627 1.000 15.32093 320 PRO A CA 1
ATOM 2470 C C . PRO A 1 320 ? 24.57777 -4.80153 48.09907 1.000 13.75695 320 PRO A C 1
ATOM 2471 O O . PRO A 1 320 ? 23.71436 -5.43420 47.47925 1.000 13.47792 320 PRO A O 1
ATOM 2475 N N . GLU A 1 321 ? 24.28410 -4.12882 49.21436 1.000 14.17056 321 GLU A N 1
ATOM 2476 C CA . GLU A 1 321 ? 22.90437 -4.15803 49.69724 1.000 16.32595 321 GLU A CA 1
ATOM 2477 C C . GLU A 1 321 ? 21.96063 -3.48192 48.70736 1.000 14.72871 321 GLU A C 1
ATOM 2478 O O . GLU A 1 321 ? 20.82396 -3.93229 48.50569 1.000 14.37888 321 GLU A O 1
ATOM 2484 N N . THR A 1 322 ? 22.42162 -2.41234 48.06005 1.000 13.40373 322 THR A N 1
ATOM 2485 C CA . THR A 1 322 ? 21.61102 -1.75737 47.03654 1.000 14.92690 322 THR A CA 1
ATOM 2486 C C . THR A 1 322 ? 21.40098 -2.67242 45.83599 1.000 13.62450 322 THR A C 1
ATOM 2487 O O . THR A 1 322 ? 20.29355 -2.74551 45.28014 1.000 11.81845 322 THR A O 1
ATOM 2491 N N . ALA A 1 323 ? 22.45109 -3.38832 45.43270 1.000 13.72742 323 ALA A N 1
ATOM 2492 C CA . ALA A 1 323 ? 22.31163 -4.35859 44.35396 1.000 13.13533 323 ALA A CA 1
ATOM 2493 C C . ALA A 1 323 ? 21.25242 -5.39991 44.68893 1.000 13.87770 323 ALA A C 1
ATOM 2494 O O . ALA A 1 323 ? 20.42790 -5.75260 43.83329 1.000 14.46495 323 ALA A O 1
ATOM 2496 N N . ARG A 1 324 ? 21.23960 -5.89126 45.93393 1.000 13.06143 324 ARG A N 1
ATOM 2497 C CA . ARG A 1 324 ? 20.23031 -6.87984 46.30155 1.000 12.39433 324 ARG A CA 1
ATOM 2498 C C . ARG A 1 324 ? 18.83654 -6.27204 46.28165 1.000 14.87529 324 ARG A C 1
ATOM 2499 O O . ARG A 1 324 ? 17.87946 -6.91955 45.85261 1.000 13.55546 324 ARG A O 1
ATOM 2507 N N . LYS A 1 325 ? 18.70342 -5.02493 46.72955 1.000 14.60805 325 LYS A N 1
ATOM 2508 C CA . LYS A 1 325 ? 17.39441 -4.38147 46.70711 1.000 13.65669 325 LYS A CA 1
ATOM 2509 C C . LYS A 1 325 ? 16.89798 -4.13949 45.29293 1.000 13.30965 325 LYS A C 1
ATOM 2510 O O . LYS A 1 325 ? 15.68680 -4.02669 45.08889 1.000 13.36960 325 LYS A O 1
ATOM 2516 N N . LEU A 1 326 ? 17.79464 -4.05978 44.31606 1.000 11.77860 326 LEU A N 1
ATOM 2517 C CA . LEU A 1 326 ? 17.40806 -3.90010 42.92053 1.000 11.17151 326 LEU A CA 1
ATOM 2518 C C . LEU A 1 326 ? 17.12250 -5.22940 42.22600 1.000 12.56783 326 LEU A C 1
ATOM 2519 O O . LEU A 1 326 ? 16.71473 -5.22893 41.06156 1.000 12.36765 326 LEU A O 1
ATOM 2524 N N . THR A 1 327 ? 17.32171 -6.35631 42.91719 1.000 13.17257 327 THR A N 1
ATOM 2525 C CA . THR A 1 327 ? 17.20619 -7.67164 42.29093 1.000 13.92961 327 THR A CA 1
ATOM 2526 C C . THR A 1 327 ? 15.82821 -8.24988 42.55029 1.000 11.94045 327 THR A C 1
ATOM 2527 O O . THR A 1 327 ? 15.48658 -8.52980 43.71144 1.000 13.81267 327 THR A O 1
ATOM 2531 N N . PRO A 1 328 ? 15.00710 -8.46104 41.52991 1.000 12.58836 328 PRO A N 1
ATOM 2532 C CA . PRO A 1 328 ? 13.66015 -8.97519 41.78137 1.000 13.26337 328 PRO A CA 1
ATOM 2533 C C . PRO A 1 328 ? 13.68111 -10.41675 42.26340 1.000 14.64723 328 PRO A C 1
ATOM 2534 O O . PRO A 1 328 ? 14.60364 -11.18609 41.97880 1.000 14.74987 328 PRO A O 1
ATOM 2538 N N . LYS A 1 329 ? 12.62046 -10.77769 42.98925 1.000 14.60990 329 LYS A N 1
ATOM 2539 C CA . LYS A 1 329 ? 12.33834 -12.16318 43.34440 1.000 15.08470 329 LYS A CA 1
ATOM 2540 C C . LYS A 1 329 ? 11.37060 -12.82439 42.37236 1.000 17.77995 329 LYS A C 1
ATOM 2541 O O . LYS A 1 329 ? 11.24560 -14.05581 42.37943 1.000 20.87131 329 LYS A O 1
ATOM 2547 N N . GLU A 1 330 ? 10.69557 -12.04426 41.54160 1.000 15.52301 330 GLU A N 1
ATOM 2548 C CA . GLU A 1 330 ? 9.69110 -12.54866 40.62270 1.000 13.98741 330 GLU A CA 1
ATOM 2549 C C . GLU A 1 330 ? 10.35360 -13.00721 39.32893 1.000 13.96770 330 GLU A C 1
ATOM 2550 O O . GLU A 1 330 ? 11.49646 -12.65093 39.03312 1.000 13.17592 330 GLU A O 1
ATOM 2556 N N . TYR A 1 331 ? 9.61010 -13.79304 38.55247 1.000 12.41587 331 TYR A N 1
ATOM 2557 C CA . TYR A 1 331 ? 10.04834 -14.13953 37.20705 1.000 11.16018 331 TYR A CA 1
ATOM 2558 C C . TYR A 1 331 ? 10.14577 -12.89651 36.33916 1.000 11.32162 331 TYR A C 1
ATOM 2559 O O . TYR A 1 331 ? 9.49865 -11.87656 36.57939 1.000 13.67042 331 TYR A O 1
ATOM 2568 N N . TYR A 1 332 ? 10.94634 -13.01091 35.28550 1.000 11.51351 332 TYR A N 1
ATOM 2569 C CA . TYR A 1 332 ? 10.95036 -12.04720 34.19351 1.000 11.23964 332 TYR A CA 1
ATOM 2570 C C . TYR A 1 332 ? 9.70555 -12.34616 33.36984 1.000 13.30870 332 TYR A C 1
ATOM 2571 O O . TYR A 1 332 ? 9.74579 -13.04618 32.35681 1.000 12.97864 332 TYR A O 1
ATOM 2580 N N . ALA A 1 333 ? 8.57751 -11.82580 33.84034 1.000 12.20605 333 ALA A N 1
ATOM 2581 C CA . ALA A 1 333 ? 7.28175 -12.16413 33.26374 1.000 13.48351 333 ALA A CA 1
ATOM 2582 C C . ALA A 1 333 ? 6.31104 -11.01953 33.53252 1.000 11.93190 333 ALA A C 1
ATOM 2583 O O . ALA A 1 333 ? 5.17863 -11.21477 33.97544 1.000 14.38881 333 ALA A O 1
ATOM 2585 N N . LYS A 1 334 ? 6.78031 -9.80356 33.29097 1.000 12.01571 334 LYS A N 1
ATOM 2586 C CA . LYS A 1 334 ? 5.98131 -8.59318 33.25655 1.000 14.15373 334 LYS A CA 1
ATOM 2587 C C . LYS A 1 334 ? 6.28296 -7.90743 31.93393 1.000 14.88534 334 LYS A C 1
ATOM 2588 O O . LYS A 1 334 ? 7.13623 -8.36686 31.16394 1.000 13.87506 334 LYS A O 1
ATOM 2594 N N . ARG A 1 335 ? 5.59014 -6.81001 31.64823 1.000 11.92245 335 ARG A N 1
ATOM 2595 C CA . ARG A 1 335 ? 5.95099 -6.03340 30.47068 1.000 14.30395 335 ARG A CA 1
ATOM 2596 C C . ARG A 1 335 ? 7.43957 -5.69655 30.54567 1.000 15.01133 335 ARG A C 1
ATOM 2597 O O . ARG A 1 335 ? 7.86848 -5.06070 31.51657 1.000 12.78202 335 ARG A O 1
ATOM 2605 N N . PRO A 1 336 ? 8.25343 -6.11868 29.57626 1.000 12.69866 336 PRO A N 1
ATOM 2606 C CA . PRO A 1 336 ? 9.70541 -5.95095 29.72743 1.000 13.43786 336 PRO A CA 1
ATOM 2607 C C . PRO A 1 336 ? 10.08754 -4.47950 29.69334 1.000 15.06324 336 PRO A C 1
ATOM 2608 O O . PRO A 1 336 ? 9.58350 -3.71047 28.87357 1.000 18.03849 336 PRO A O 1
ATOM 2612 N N . LEU A 1 337 ? 10.99376 -4.10288 30.58719 1.000 13.82311 337 LEU A N 1
ATOM 2613 C CA . LEU A 1 337 ? 11.39926 -2.72171 30.81066 1.000 15.75286 337 LEU A CA 1
ATOM 2614 C C . LEU A 1 337 ? 12.77162 -2.48160 30.22545 1.000 14.97851 337 LEU A C 1
ATOM 2615 O O . LEU A 1 337 ? 13.62637 -3.37438 30.22875 1.000 14.67756 337 LEU A O 1
ATOM 2620 N N . ALA A 1 338 ? 13.00595 -1.24702 29.79239 1.000 12.05409 338 ALA A N 1
ATOM 2621 C CA . ALA A 1 338 ? 14.33569 -0.90490 29.32850 1.000 12.39023 338 ALA A CA 1
ATOM 2622 C C . ALA A 1 338 ? 14.57807 0.58343 29.48638 1.000 12.48937 338 ALA A C 1
ATOM 2623 O O . ALA A 1 338 ? 13.70748 1.39899 29.19081 1.000 13.80792 338 ALA A O 1
ATOM 2625 N N . ALA A 1 339 ? 15.79111 0.92396 29.90494 1.000 11.00165 339 ALA A N 1
ATOM 2626 C CA . ALA A 1 339 ? 16.21734 2.30762 30.03005 1.000 10.61300 339 ALA A CA 1
ATOM 2627 C C . ALA A 1 339 ? 17.73265 2.29177 30.10643 1.000 13.63396 339 ALA A C 1
ATOM 2628 O O . ALA A 1 339 ? 18.31734 1.36294 30.66634 1.000 14.21074 339 ALA A O 1
ATOM 2630 N N . ASP A 1 340 ? 18.36019 3.31538 29.54440 1.000 12.32906 340 ASP A N 1
ATOM 2631 C CA . ASP A 1 340 ? 19.81391 3.37678 29.59167 1.000 14.21494 340 ASP A CA 1
ATOM 2632 C C . ASP A 1 340 ? 20.30846 3.93431 30.92196 1.000 15.52977 340 ASP A C 1
ATOM 2633 O O . ASP A 1 340 ? 19.64982 4.75929 31.56489 1.000 14.32544 340 ASP A O 1
ATOM 2638 N N . HIS A 1 341 ? 21.50651 3.49267 31.31148 1.000 15.45616 341 HIS A N 1
ATOM 2639 C CA . HIS A 1 341 ? 22.17597 3.96154 32.52515 1.000 15.02237 341 HIS A CA 1
ATOM 2640 C C . HIS A 1 341 ? 21.26440 3.84938 33.74536 1.000 13.43505 341 HIS A C 1
ATOM 2641 O O . HIS A 1 341 ? 21.26643 4.72100 34.61315 1.000 14.40996 341 HIS A O 1
ATOM 2648 N N . TYR A 1 342 ? 20.46995 2.77211 33.81951 1.000 13.10138 342 TYR A N 1
ATOM 2649 C CA . TYR A 1 342 ? 19.49799 2.68272 34.90886 1.000 12.14422 342 TYR A CA 1
ATOM 2650 C C . TYR A 1 342 ? 20.16825 2.31116 36.23514 1.000 11.87962 342 TYR A C 1
ATOM 2651 O O . TYR A 1 342 ? 20.08260 3.06155 37.21344 1.000 11.26910 342 TYR A O 1
ATOM 2660 N N . TYR A 1 343 ? 20.84330 1.16087 36.29568 1.000 10.74119 343 TYR A N 1
ATOM 2661 C CA . TYR A 1 343 ? 21.36091 0.72623 37.59285 1.000 11.15964 343 TYR A CA 1
ATOM 2662 C C . TYR A 1 343 ? 22.47121 1.64770 38.07933 1.000 10.68025 343 TYR A C 1
ATOM 2663 O O . TYR A 1 343 ? 22.65742 1.79703 39.29273 1.000 11.34327 343 TYR A O 1
ATOM 2672 N N . GLU A 1 344 ? 23.19371 2.28524 37.15087 1.000 13.13724 344 GLU A N 1
ATOM 2673 C CA . GLU A 1 344 ? 24.23837 3.23984 37.51830 1.000 13.00187 344 GLU A CA 1
ATOM 2674 C C . GLU A 1 344 ? 23.67998 4.41167 38.31118 1.000 12.84568 344 GLU A C 1
ATOM 2675 O O . GLU A 1 344 ? 24.41493 5.05080 39.08005 1.000 13.76217 344 GLU A O 1
ATOM 2681 N N . THR A 1 345 ? 22.39419 4.72477 38.11666 1.000 12.19625 345 THR A N 1
ATOM 2682 C CA . THR A 1 345 ? 21.77793 5.83116 38.84429 1.000 11.66935 345 THR A CA 1
ATOM 2683 C C . THR A 1 345 ? 21.93052 5.66154 40.34897 1.000 11.76338 345 THR A C 1
ATOM 2684 O O . THR A 1 345 ? 22.06942 6.64680 41.08165 1.000 12.33753 345 THR A O 1
ATOM 2688 N N . TYR A 1 346 ? 21.89692 4.42206 40.82356 1.000 9.87883 346 TYR A N 1
ATOM 2689 C CA . TYR A 1 346 ? 21.90585 4.13944 42.24899 1.000 11.16624 346 TYR A CA 1
ATOM 2690 C C . TYR A 1 346 ? 23.29056 4.24981 42.85820 1.000 11.30350 346 TYR A C 1
ATOM 2691 O O . TYR A 1 346 ? 23.42626 4.10193 44.07253 1.000 14.06143 346 TYR A O 1
ATOM 2700 N N . ASN A 1 347 ? 24.30059 4.52336 42.04588 1.000 10.67100 347 ASN A N 1
ATOM 2701 C CA . ASN A 1 347 ? 25.64045 4.82268 42.52385 1.000 12.00680 347 ASN A CA 1
ATOM 2702 C C . ASN A 1 347 ? 25.83149 6.30528 42.83066 1.000 12.79171 347 ASN A C 1
ATOM 2703 O O . ASN A 1 347 ? 26.89647 6.68258 43.34245 1.000 15.43707 347 ASN A O 1
ATOM 2708 N N . ARG A 1 348 ? 24.84156 7.14446 42.51810 1.000 13.26762 348 ARG A N 1
ATOM 2709 C CA . ARG A 1 348 ? 24.96352 8.58265 42.73566 1.000 14.81183 348 ARG A CA 1
ATOM 2710 C C . ARG A 1 348 ? 24.85956 8.91175 44.21517 1.000 15.03724 348 ARG A C 1
ATOM 2711 O O . ARG A 1 348 ? 24.13356 8.25767 44.97074 1.000 16.55228 348 ARG A O 1
ATOM 2719 N N . ASP A 1 349 ? 25.55079 9.97935 44.62655 1.000 15.67949 349 ASP A N 1
ATOM 2720 C CA . ASP A 1 349 ? 25.49587 10.36024 46.02936 1.000 18.67881 349 ASP A CA 1
ATOM 2721 C C . ASP A 1 349 ? 24.19037 11.04829 46.40820 1.000 16.68022 349 ASP A C 1
ATOM 2722 O O . ASP A 1 349 ? 23.97296 11.31480 47.59465 1.000 17.42715 349 ASP A O 1
ATOM 2727 N N . ASN A 1 350 ? 23.31060 11.32760 45.45161 1.000 14.15438 350 ASN A N 1
ATOM 2728 C CA . ASN A 1 350 ? 22.05759 12.01265 45.75061 1.000 14.74764 350 ASN A CA 1
ATOM 2729 C C . ASN A 1 350 ? 20.84892 11.14011 45.44586 1.000 14.65286 350 ASN A C 1
ATOM 2730 O O . ASN A 1 350 ? 19.75302 11.66254 45.22332 1.000 12.86296 350 ASN A O 1
ATOM 2735 N N . VAL A 1 351 ? 21.01773 9.81619 45.43096 1.000 12.10186 351 VAL A N 1
ATOM 2736 C CA . VAL A 1 351 ? 19.91741 8.89528 45.16079 1.000 12.41011 351 VAL A CA 1
ATOM 2737 C C . VAL A 1 351 ? 19.84620 7.88844 46.29200 1.000 11.92087 351 VAL A C 1
ATOM 2738 O O . VAL A 1 351 ? 20.85955 7.27746 46.64774 1.000 14.45537 351 VAL A O 1
ATOM 2742 N N . THR A 1 352 ? 18.65758 7.71942 46.85307 1.000 11.29255 352 THR A N 1
ATOM 2743 C CA . THR A 1 352 ? 18.41030 6.72616 47.88896 1.000 11.63841 352 THR A CA 1
ATOM 2744 C C . THR A 1 352 ? 17.29228 5.81159 47.42424 1.000 13.46979 352 THR A C 1
ATOM 2745 O O . THR A 1 352 ? 16.21867 6.28509 47.04110 1.000 13.16201 352 THR A O 1
ATOM 2749 N N . LEU A 1 353 ? 17.55075 4.50840 47.45696 1.000 11.90022 353 LEU A N 1
ATOM 2750 C CA . LEU A 1 353 ? 16.55792 3.50027 47.12498 1.000 13.81650 353 LEU A CA 1
ATOM 2751 C C . LEU A 1 353 ? 15.90344 3.00047 48.40549 1.000 12.56166 353 LEU A C 1
ATOM 2752 O O . LEU A 1 353 ? 16.59587 2.58506 49.33655 1.000 14.66350 353 LEU A O 1
ATOM 2757 N N . HIS A 1 354 ? 14.57268 3.04457 48.44479 1.000 14.22292 354 HIS A N 1
ATOM 2758 C CA . HIS A 1 354 ? 13.78647 2.54913 49.56812 1.000 15.44905 354 HIS A CA 1
ATOM 2759 C C . HIS A 1 354 ? 12.97442 1.34846 49.11501 1.000 14.57907 354 HIS A C 1
ATOM 2760 O O . HIS A 1 354 ? 12.21988 1.43798 48.14618 1.000 14.83280 354 HIS A O 1
ATOM 2767 N N . ASP A 1 355 ? 13.10627 0.24062 49.83283 1.000 16.53150 355 ASP A N 1
ATOM 2768 C CA . ASP A 1 355 ? 12.25664 -0.91920 49.59795 1.000 17.51317 355 ASP A CA 1
ATOM 2769 C C . ASP A 1 355 ? 10.98267 -0.67502 50.39275 1.000 19.17283 355 ASP A C 1
ATOM 2770 O O . ASP A 1 355 ? 10.96511 -0.83403 51.61237 1.000 19.20202 355 ASP A O 1
ATOM 2775 N N . VAL A 1 356 ? 9.91086 -0.26300 49.71109 1.000 16.21856 356 VAL A N 1
ATOM 2776 C CA . VAL A 1 356 ? 8.66772 0.06268 50.39917 1.000 18.30103 356 VAL A CA 1
ATOM 2777 C C . VAL A 1 356 ? 7.69736 -1.11246 50.40451 1.000 20.76743 356 VAL A C 1
ATOM 2778 O O . VAL A 1 356 ? 6.50968 -0.93745 50.70309 1.000 21.26102 356 VAL A O 1
ATOM 2782 N N . LYS A 1 357 ? 8.17570 -2.31168 50.09225 1.000 17.22465 357 LYS A N 1
ATOM 2783 C CA . LYS A 1 357 ? 7.45770 -3.50148 50.53657 1.000 19.25660 357 LYS A CA 1
ATOM 2784 C C . LYS A 1 357 ? 7.86340 -3.85674 51.96247 1.000 23.92824 357 LYS A C 1
ATOM 2785 O O . LYS A 1 357 ? 7.00804 -4.08473 52.82612 1.000 24.78136 357 LYS A O 1
ATOM 2791 N N . ALA A 1 358 ? 9.17051 -3.85796 52.23294 1.000 22.31485 358 ALA A N 1
ATOM 2792 C CA . ALA A 1 358 ? 9.67293 -4.09487 53.58340 1.000 24.31606 358 ALA A CA 1
ATOM 2793 C C . ALA A 1 358 ? 9.43024 -2.90761 54.50688 1.000 24.37266 358 ALA A C 1
ATOM 2794 O O . ALA A 1 358 ? 9.23325 -3.09056 55.71483 1.000 23.29809 358 ALA A O 1
ATOM 2796 N N . ASN A 1 359 ? 9.44702 -1.69315 53.96247 1.000 19.36297 359 ASN A N 1
ATOM 2797 C CA . ASN A 1 359 ? 9.25382 -0.45334 54.70937 1.000 22.09577 359 ASN A CA 1
ATOM 2798 C C . ASN A 1 359 ? 8.12102 0.32100 54.05271 1.000 21.30474 359 ASN A C 1
ATOM 2799 O O . ASN A 1 359 ? 8.36886 1.25495 53.27967 1.000 19.36652 359 ASN A O 1
ATOM 2804 N N . PRO A 1 360 ? 6.87285 -0.03329 54.33969 1.000 19.83783 360 PRO A N 1
ATOM 2805 C CA . PRO A 1 360 ? 5.75222 0.53168 53.57933 1.000 20.77507 360 PRO A CA 1
ATOM 2806 C C . PRO A 1 360 ? 5.60438 2.02969 53.78767 1.000 22.60209 360 PRO A C 1
ATOM 2807 O O . PRO A 1 360 ? 5.92748 2.57624 54.84611 1.000 25.19191 360 PRO A O 1
ATOM 2811 N N . ILE A 1 361 ? 5.10436 2.69092 52.74863 1.000 23.47687 361 ILE A N 1
ATOM 2812 C CA . ILE A 1 361 ? 4.68240 4.08014 52.85658 1.000 22.23230 361 ILE A CA 1
ATOM 2813 C C . ILE A 1 361 ? 3.45033 4.10463 53.74966 1.000 24.57311 361 ILE A C 1
ATOM 2814 O O . ILE A 1 361 ? 2.39451 3.58417 53.37955 1.000 23.98227 361 ILE A O 1
ATOM 2819 N N . GLU A 1 362 ? 3.58416 4.69129 54.93192 1.000 22.46673 362 GLU A N 1
ATOM 2820 C CA . GLU A 1 362 ? 2.53711 4.56091 55.93269 1.000 24.39515 362 GLU A CA 1
ATOM 2821 C C . GLU A 1 362 ? 1.54655 5.71882 55.89022 1.000 25.78364 362 GLU A C 1
ATOM 2822 O O . GLU A 1 362 ? 0.33773 5.49618 56.02648 1.000 31.88101 362 GLU A O 1
ATOM 2828 N N . ARG A 1 363 ? 2.02400 6.94019 55.66026 1.000 22.59044 363 ARG A N 1
ATOM 2829 C CA . ARG A 1 363 ? 1.19679 8.14109 55.70186 1.000 22.34029 363 ARG A CA 1
ATOM 2830 C C . ARG A 1 363 ? 2.04514 9.33644 55.30109 1.000 23.74544 363 ARG A C 1
ATOM 2831 O O . ARG A 1 363 ? 3.28007 9.27688 55.31027 1.000 25.39335 363 ARG A O 1
ATOM 2839 N N . PHE A 1 364 ? 1.36393 10.42791 54.96314 1.000 24.57732 364 PHE A N 1
ATOM 2840 C CA . PHE A 1 364 ? 2.02573 11.71465 54.81309 1.000 24.73185 364 PHE A CA 1
ATOM 2841 C C . PHE A 1 364 ? 2.31310 12.34062 56.16972 1.000 27.03264 364 PHE A C 1
ATOM 2842 O O . PHE A 1 364 ? 1.60912 12.10070 57.15613 1.000 26.29855 364 PHE A O 1
ATOM 2850 N N . THR A 1 365 ? 3.36224 13.14787 56.20541 1.000 25.94831 365 THR A N 1
ATOM 2851 C CA . THR A 1 365 ? 3.64095 14.06538 57.29693 1.000 25.19301 365 THR A CA 1
ATOM 2852 C C . THR A 1 365 ? 3.61685 15.47737 56.73726 1.000 29.25816 365 THR A C 1
ATOM 2853 O O . THR A 1 365 ? 3.45177 15.68507 55.53321 1.000 27.91606 365 THR A O 1
ATOM 2857 N N . GLU A 1 366 ? 3.80549 16.45510 57.61921 1.000 27.11385 366 GLU A N 1
ATOM 2858 C CA . GLU A 1 366 ? 3.85433 17.83529 57.15882 1.000 29.78298 366 GLU A CA 1
ATOM 2859 C C . GLU A 1 366 ? 4.97818 18.04744 56.15035 1.000 28.59572 366 GLU A C 1
ATOM 2860 O O . GLU A 1 366 ? 4.80292 18.77079 55.16409 1.000 29.00220 366 GLU A O 1
ATOM 2866 N N . ASN A 1 367 ? 6.13102 17.40958 56.36314 1.000 27.25696 367 ASN A N 1
ATOM 2867 C CA . ASN A 1 367 ? 7.31953 17.66856 55.55582 1.000 26.60485 367 ASN A CA 1
ATOM 2868 C C . ASN A 1 367 ? 7.69223 16.51628 54.62706 1.000 28.09489 367 ASN A C 1
ATOM 2869 O O . ASN A 1 367 ? 8.74071 16.56879 53.97315 1.000 23.13893 367 ASN A O 1
ATOM 2874 N N . GLY A 1 368 ? 6.87031 15.48014 54.54312 1.000 24.91832 368 GLY A N 1
ATOM 2875 C CA . GLY A 1 368 ? 7.21561 14.37944 53.66710 1.000 22.56724 368 GLY A CA 1
ATOM 2876 C C . GLY A 1 368 ? 6.31808 13.17837 53.84110 1.000 24.33600 368 GLY A C 1
ATOM 2877 O O . GLY A 1 368 ? 5.09283 13.30521 53.92506 1.000 22.36605 368 GLY A O 1
ATOM 2878 N N . VAL A 1 369 ? 6.92641 12.00353 53.91477 1.000 22.48137 369 VAL A N 1
ATOM 2879 C CA . VAL A 1 369 ? 6.19796 10.74711 53.97075 1.000 22.25573 369 VAL A CA 1
ATOM 2880 C C . VAL A 1 369 ? 6.84595 9.86099 55.02713 1.000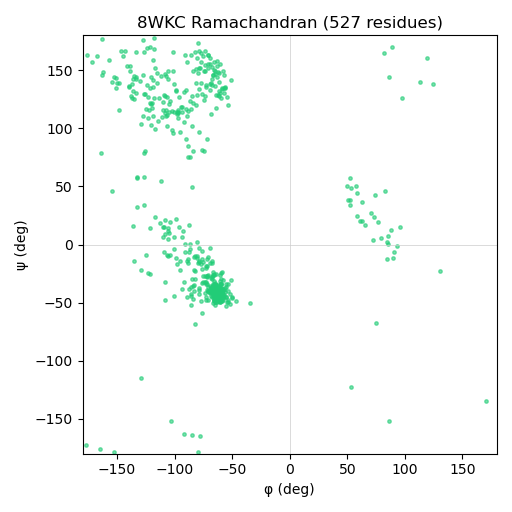 22.64408 369 VAL A C 1
ATOM 2881 O O . VAL A 1 369 ? 8.06739 9.87394 55.19766 1.000 23.59995 369 VAL A O 1
ATOM 2885 N N . MET A 1 370 ? 6.02585 9.11918 55.76416 1.000 21.92470 370 MET A N 1
ATOM 2886 C CA . MET A 1 370 ? 6.51690 8.12434 56.70649 1.000 23.78516 370 MET A CA 1
ATOM 2887 C C . MET A 1 370 ? 6.74173 6.81027 55.96497 1.000 23.77486 370 MET A C 1
ATOM 2888 O O . MET A 1 370 ? 5.81803 6.28577 55.33534 1.000 23.87623 370 MET A O 1
ATOM 2893 N N . VAL A 1 371 ? 7.96483 6.28259 56.03333 1.000 21.60546 371 VAL A N 1
ATOM 2894 C CA . VAL A 1 371 ? 8.36044 5.07389 55.30953 1.000 22.23576 371 VAL A CA 1
ATOM 2895 C C . VAL A 1 371 ? 8.96343 4.11007 56.32009 1.000 24.46768 371 VAL A C 1
ATOM 2896 O O . VAL A 1 371 ? 10.05753 4.36145 56.84193 1.000 23.89408 371 VAL A O 1
ATOM 2900 N N . GLY A 1 372 ? 8.26578 3.01206 56.59167 1.000 22.39390 372 GLY A N 1
ATOM 2901 C CA . GLY A 1 372 ? 8.78130 2.03439 57.55067 1.000 24.62579 372 GLY A CA 1
ATOM 2902 C C . GLY A 1 372 ? 9.21953 2.62856 58.87133 1.000 26.07764 372 GLY A C 1
ATOM 2903 O O . GLY A 1 372 ? 10.23767 2.20942 59.43832 1.000 26.83712 372 GLY A O 1
ATOM 2904 N N . GLY A 1 373 ? 8.48064 3.61391 59.37217 1.000 23.91282 373 GLY A N 1
ATOM 2905 C CA . GLY A 1 373 ? 8.75774 4.18361 60.67266 1.000 27.23079 373 GLY A CA 1
ATOM 2906 C C . GLY A 1 373 ? 9.70450 5.36619 60.68548 1.000 27.72313 373 GLY A C 1
ATOM 2907 O O . GLY A 1 373 ? 9.89837 5.96759 61.74828 1.000 27.92249 373 GLY A O 1
ATOM 2908 N N . GLU A 1 374 ? 10.30953 5.72382 59.55670 1.000 25.93894 374 GLU A N 1
ATOM 2909 C CA . GLU A 1 374 ? 11.17300 6.89578 59.51132 1.000 28.64209 374 GLU A CA 1
ATOM 2910 C C . GLU A 1 374 ? 10.61625 7.90334 58.51738 1.000 26.33721 374 GLU A C 1
ATOM 2911 O O . GLU A 1 374 ? 10.08900 7.53108 57.46316 1.000 26.15383 374 GLU A O 1
ATOM 2917 N N . GLU A 1 375 ? 10.72079 9.17859 58.86258 1.000 25.46304 375 GLU A N 1
ATOM 2918 C CA . GLU A 1 375 ? 10.22682 10.22144 57.97976 1.000 25.26253 375 GLU A CA 1
ATOM 2919 C C . GLU A 1 375 ? 11.23212 10.46248 56.86487 1.000 25.90512 375 GLU A C 1
ATOM 2920 O O . GLU A 1 375 ? 12.43644 10.55984 57.11444 1.000 24.26535 375 GLU A O 1
ATOM 2926 N N . VAL A 1 376 ? 10.73521 10.55016 55.64056 1.000 19.87701 376 VAL A N 1
ATOM 2927 C CA . VAL A 1 376 ? 11.52652 10.94426 54.48238 1.000 19.67104 376 VAL A CA 1
ATOM 2928 C C . VAL A 1 376 ? 11.01725 12.31420 54.06472 1.000 20.42153 376 VAL A C 1
ATOM 2929 O O . VAL A 1 376 ? 9.88489 12.43665 53.58239 1.000 20.28002 376 VAL A O 1
ATOM 2933 N N . GLU A 1 377 ? 11.83473 13.34895 54.27365 1.000 20.78079 377 GLU A N 1
ATOM 2934 C CA . GLU A 1 377 ? 11.42241 14.70686 53.94165 1.000 21.35559 377 GLU A CA 1
ATOM 2935 C C . GLU A 1 377 ? 11.42962 14.90353 52.43095 1.000 20.03957 377 GLU A C 1
ATOM 2936 O O . GLU A 1 377 ? 12.43404 14.62686 51.76547 1.000 19.82143 377 GLU A O 1
ATOM 2942 N N . LEU A 1 378 ? 10.30490 15.38689 51.89099 1.000 20.21981 378 LEU A N 1
ATOM 2943 C CA . LEU A 1 378 ? 10.13267 15.57978 50.45671 1.000 18.10954 378 LEU A CA 1
ATOM 2944 C C . LEU A 1 378 ? 9.52878 16.94630 50.16282 1.000 19.91768 378 LEU A C 1
ATOM 2945 O O . LEU A 1 378 ? 8.66045 17.42740 50.90058 1.000 20.83512 378 LEU A O 1
ATOM 2950 N N . ASP A 1 379 ? 9.99611 17.56602 49.07630 1.000 16.55653 379 ASP A N 1
ATOM 2951 C CA . ASP A 1 379 ? 9.32192 18.70876 48.47005 1.000 17.10911 379 ASP A CA 1
ATOM 2952 C C . ASP A 1 379 ? 8.25080 18.26101 47.48826 1.000 18.18077 379 ASP A C 1
ATOM 2953 O O . ASP A 1 379 ? 7.19086 18.89225 47.38057 1.000 18.40895 379 ASP A O 1
ATOM 2958 N N . VAL A 1 380 ? 8.52057 17.17872 46.76831 1.000 15.27917 380 VAL A N 1
ATOM 2959 C CA . VAL A 1 380 ? 7.67690 16.71127 45.68051 1.000 15.22632 380 VAL A CA 1
ATOM 2960 C C . VAL A 1 380 ? 7.60178 15.19899 45.76644 1.000 14.53247 380 VAL A C 1
ATOM 2961 O O . VAL A 1 380 ? 8.61895 14.53178 45.97669 1.000 14.27063 380 VAL A O 1
ATOM 2965 N N . LEU A 1 381 ? 6.40328 14.65822 45.58717 1.000 14.21035 381 LEU A N 1
ATOM 2966 C CA . LEU A 1 381 ? 6.20435 13.22177 45.48018 1.000 14.25315 381 LEU A CA 1
ATOM 2967 C C . LEU A 1 381 ? 5.56615 12.95375 44.12903 1.000 14.80340 381 LEU A C 1
ATOM 2968 O O . LEU A 1 381 ? 4.49039 13.48939 43.83701 1.000 15.05759 381 LEU A O 1
ATOM 2973 N N . ILE A 1 382 ? 6.23650 12.15797 43.29760 1.000 12.89714 382 ILE A N 1
ATOM 2974 C CA . ILE A 1 382 ? 5.74514 11.83036 41.96343 1.000 11.71342 382 ILE A CA 1
ATOM 2975 C C . ILE A 1 382 ? 5.18469 10.42237 41.98423 1.000 12.73702 382 ILE A C 1
ATOM 2976 O O . ILE A 1 382 ? 5.88880 9.47263 42.34112 1.000 13.27146 382 ILE A O 1
ATOM 2981 N N . MET A 1 383 ? 3.92406 10.29126 41.58692 1.000 12.23389 383 MET A N 1
ATOM 2982 C CA . MET A 1 383 ? 3.25926 8.99799 41.48529 1.000 13.01467 383 MET A CA 1
ATOM 2983 C C . MET A 1 383 ? 3.49217 8.44726 40.08346 1.000 12.16796 383 MET A C 1
ATOM 2984 O O . MET A 1 383 ? 2.95978 8.98390 39.10566 1.000 12.90960 383 MET A O 1
ATOM 2989 N N . ALA A 1 384 ? 4.28814 7.38492 39.98812 1.000 11.71402 384 ALA A N 1
ATOM 2990 C CA . ALA A 1 384 ? 4.51742 6.67959 38.72783 1.000 12.65022 384 ALA A CA 1
ATOM 2991 C C . ALA A 1 384 ? 3.86705 5.31010 38.86180 1.000 12.84126 384 ALA A C 1
ATOM 2992 O O . ALA A 1 384 ? 4.50374 4.26970 38.66943 1.000 11.31318 384 ALA A O 1
ATOM 2994 N N . THR A 1 385 ? 2.58249 5.30110 39.20282 1.000 11.59218 385 THR A N 1
ATOM 2995 C CA . THR A 1 385 ? 1.95422 4.09707 39.71777 1.000 10.40646 385 THR A CA 1
ATOM 2996 C C . THR A 1 385 ? 1.04527 3.40786 38.71050 1.000 11.93524 385 THR A C 1
ATOM 2997 O O . THR A 1 385 ? 0.31857 2.48459 39.08430 1.000 11.39355 385 THR A O 1
ATOM 3001 N N . GLY A 1 386 ? 1.07193 3.81680 37.45538 1.000 10.10695 386 GLY A N 1
ATOM 3002 C CA . GLY A 1 386 ? 0.44135 2.99205 36.43746 1.000 10.36016 386 GLY A CA 1
ATOM 3003 C C . GLY A 1 386 ? -1.04007 3.23527 36.23889 1.000 12.62534 386 GLY A C 1
ATOM 3004 O O . GLY A 1 386 ? -1.55552 4.33123 36.49073 1.000 10.94021 386 GLY A O 1
ATOM 3005 N N . PHE A 1 387 ? -1.74458 2.19377 35.80403 1.000 10.51910 387 PHE A N 1
ATOM 3006 C CA . PHE A 1 387 ? -3.07910 2.34552 35.25170 1.000 10.93420 387 PHE A CA 1
ATOM 3007 C C . PHE A 1 387 ? -4.00344 1.24244 35.72352 1.000 12.36248 387 PHE A C 1
ATOM 3008 O O . PHE A 1 387 ? -3.58448 0.10617 35.93781 1.000 12.15778 387 PHE A O 1
ATOM 3016 N N . ASP A 1 388 ? -5.28513 1.58954 35.83138 1.000 12.06076 388 ASP A N 1
ATOM 3017 C CA . ASP A 1 388 ? -6.36093 0.60646 35.89579 1.000 13.67487 388 ASP A CA 1
ATOM 3018 C C . ASP A 1 388 ? -6.51402 0.07157 34.47879 1.000 12.54010 388 ASP A C 1
ATOM 3019 O O . ASP A 1 388 ? -7.38116 0.48838 33.70587 1.000 12.27751 388 ASP A O 1
ATOM 3024 N N . ALA A 1 389 ? -5.63591 -0.86141 34.13395 1.000 12.00851 389 ALA A N 1
ATOM 3025 C CA . ALA A 1 389 ? -5.39204 -1.18928 32.74012 1.000 13.84694 389 ALA A CA 1
ATOM 3026 C C . ALA A 1 389 ? -6.49993 -2.04921 32.15452 1.000 14.28687 389 ALA A C 1
ATOM 3027 O O . ALA A 1 389 ? -7.23544 -2.75339 32.85637 1.000 12.59569 389 ALA A O 1
ATOM 3029 N N . MET A 1 390 ? -6.58874 -1.98166 30.83014 1.000 12.84267 390 MET A N 1
ATOM 3030 C CA . MET A 1 390 ? -7.49769 -2.77535 30.00883 1.000 14.45140 390 MET A CA 1
ATOM 3031 C C . MET A 1 390 ? -8.91174 -2.24128 30.13027 1.000 15.72831 390 MET A C 1
ATOM 3032 O O . MET A 1 390 ? -9.44219 -1.68376 29.16512 1.000 18.75639 390 MET A O 1
ATOM 3037 N N . THR A 1 391 ? -9.52138 -2.37964 31.30923 1.000 15.86153 391 THR A N 1
ATOM 3038 C CA . THR A 1 391 ? -10.93910 -2.09615 31.46086 1.000 14.81516 391 THR A CA 1
ATOM 3039 C C . THR A 1 391 ? -11.24258 -0.72011 32.03552 1.000 13.87683 391 THR A C 1
ATOM 3040 O O . THR A 1 391 ? -12.40310 -0.30156 31.98227 1.000 14.56231 391 THR A O 1
ATOM 3044 N N . GLY A 1 392 ? -10.24133 -0.01583 32.56151 1.000 13.41637 392 GLY A N 1
ATOM 3045 C CA . GLY A 1 392 ? -10.50779 1.17716 33.35383 1.000 14.86071 392 GLY A CA 1
ATOM 3046 C C . GLY A 1 392 ? -11.35374 2.21388 32.63883 1.000 15.75598 392 GLY A C 1
ATOM 3047 O O . GLY A 1 392 ? -12.37065 2.67241 33.16419 1.000 14.85625 392 GLY A O 1
ATOM 3048 N N . ASN A 1 393 ? -10.95079 2.60681 31.42983 1.000 13.27588 393 ASN A N 1
ATOM 3049 C CA . ASN A 1 393 ? -11.68918 3.67597 30.78070 1.000 14.61017 393 ASN A CA 1
ATOM 3050 C C . ASN A 1 393 ? -12.93499 3.17863 30.06940 1.000 12.45715 393 ASN A C 1
ATOM 3051 O O . ASN A 1 393 ? -13.86099 3.96381 29.87005 1.000 15.05912 393 ASN A O 1
ATOM 3056 N N . TYR A 1 394 ? -12.99759 1.89574 29.71104 1.000 12.60030 394 TYR A N 1
ATOM 3057 C CA . TYR A 1 394 ? -14.26051 1.35966 29.21529 1.000 11.57920 394 TYR A CA 1
ATOM 3058 C C . TYR A 1 394 ? -15.33309 1.44555 30.28534 1.000 13.92678 394 TYR A C 1
ATOM 3059 O O . TYR A 1 394 ? -16.47767 1.81784 29.99938 1.000 14.98494 394 TYR A O 1
ATOM 3068 N N . LEU A 1 395 ? -14.98478 1.10348 31.52123 1.000 14.10756 395 LEU A N 1
ATOM 3069 C CA . LEU A 1 395 ? -15.99009 1.06247 32.57081 1.000 15.20218 395 LEU A CA 1
ATOM 3070 C C . LEU A 1 395 ? -16.30258 2.43810 33.13466 1.000 14.25477 395 LEU A C 1
ATOM 3071 O O . LEU A 1 395 ? -17.27392 2.57213 33.88661 1.000 17.25931 395 LEU A O 1
ATOM 3076 N N . LYS A 1 396 ? -15.52415 3.46356 32.77999 1.000 13.18686 396 LYS A N 1
ATOM 3077 C CA . LYS A 1 396 ? -15.87948 4.82039 33.17140 1.000 15.49513 396 LYS A CA 1
ATOM 3078 C C . LYS A 1 396 ? -16.99443 5.40734 32.32437 1.000 16.50512 396 LYS A C 1
ATOM 3079 O O . LYS A 1 396 ? -17.59665 6.40762 32.73151 1.000 17.97023 396 LYS A O 1
ATOM 3085 N N . ILE A 1 397 ? -17.28560 4.82368 31.17084 1.000 13.13128 397 ILE A N 1
ATOM 3086 C CA . ILE A 1 397 ? -18.46834 5.20428 30.40493 1.000 12.39432 397 ILE A CA 1
ATOM 3087 C C . ILE A 1 397 ? -19.59877 4.26630 30.78139 1.000 13.22474 397 ILE A C 1
ATOM 3088 O O . ILE A 1 397 ? -19.50502 3.05657 30.55651 1.000 14.31062 397 ILE A O 1
ATOM 3093 N N . GLU A 1 398 ? -20.67339 4.81518 31.33599 1.000 14.02887 398 GLU A N 1
ATOM 3094 C CA . GLU A 1 398 ? -21.84783 3.99688 31.58588 1.000 15.75647 398 GLU A CA 1
ATOM 3095 C C . GLU A 1 398 ? -22.37604 3.52110 30.24546 1.000 12.73166 398 GLU A C 1
ATOM 3096 O O . GLU A 1 398 ? -22.75232 4.32848 29.39638 1.000 14.64153 398 GLU A O 1
ATOM 3102 N N . THR A 1 399 ? -22.37064 2.20922 30.03717 1.000 12.46972 399 THR A N 1
ATOM 3103 C CA . THR A 1 399 ? -22.59812 1.64368 28.71672 1.000 12.25193 399 THR A CA 1
ATOM 3104 C C . THR A 1 399 ? -23.73964 0.65211 28.79867 1.000 12.52968 399 THR A C 1
ATOM 3105 O O . THR A 1 399 ? -23.62491 -0.37013 29.47947 1.000 14.64695 399 THR A O 1
ATOM 3109 N N . VAL A 1 400 ? -24.83033 0.95177 28.09484 1.000 12.69853 400 VAL A N 1
ATOM 3110 C CA . VAL A 1 400 ? -26.08649 0.22404 28.23176 1.000 13.29192 400 VAL A CA 1
ATOM 3111 C C . VAL A 1 400 ? -26.42023 -0.38076 26.87808 1.000 14.65539 400 VAL A C 1
ATOM 3112 O O . VAL A 1 400 ? -26.59712 0.34879 25.89397 1.000 15.09058 400 VAL A O 1
ATOM 3116 N N . GLY A 1 401 ? -26.48201 -1.70373 26.82131 1.000 14.59703 401 GLY A N 1
ATOM 3117 C CA . GLY A 1 401 ? -26.68035 -2.41855 25.57969 1.000 14.14805 401 GLY A CA 1
ATOM 3118 C C . GLY A 1 401 ? -28.09478 -2.93174 25.42137 1.000 16.27572 401 GLY A C 1
ATOM 3119 O O . GLY A 1 401 ? -29.05068 -2.36275 25.96064 1.000 15.30577 401 GLY A O 1
ATOM 3120 N N . ARG A 1 402 ? -28.22872 -4.03377 24.68108 1.000 16.49112 402 ARG A N 1
ATOM 3121 C CA . ARG A 1 402 ? -29.54401 -4.60509 24.40783 1.000 17.54008 402 ARG A CA 1
ATOM 3122 C C . ARG A 1 402 ? -30.29101 -4.91661 25.69881 1.000 19.94499 402 ARG A C 1
ATOM 3123 O O . ARG A 1 402 ? -29.72556 -5.48125 26.63971 1.000 20.12050 402 ARG A O 1
ATOM 3131 N N . ASP A 1 403 ? -31.56896 -4.53467 25.73200 1.000 18.09442 403 ASP A N 1
ATOM 3132 C CA . ASP A 1 403 ? -32.46354 -4.80462 26.85852 1.000 20.99413 403 ASP A CA 1
ATOM 3133 C C . ASP A 1 403 ? -31.93747 -4.21299 28.15985 1.000 21.33636 403 ASP A C 1
ATOM 3134 O O . ASP A 1 403 ? -32.26946 -4.68439 29.25142 1.000 21.02217 403 ASP A O 1
ATOM 3139 N N . GLY A 1 404 ? -31.11278 -3.18087 28.05390 1.000 16.61351 404 GLY A N 1
ATOM 3140 C CA . GLY A 1 404 ? -30.67296 -2.46081 29.22406 1.000 20.02577 404 GLY A CA 1
ATOM 3141 C C . GLY A 1 404 ? -29.47485 -3.04772 29.93028 1.000 19.18766 404 GLY A C 1
ATOM 3142 O O . GLY A 1 404 ? -29.11871 -2.55673 31.00789 1.000 18.35858 404 GLY A O 1
ATOM 3143 N N . VAL A 1 405 ? -28.83078 -4.06905 29.35870 1.000 18.29662 405 VAL A N 1
ATOM 3144 C CA . VAL A 1 405 ? -27.69111 -4.68716 30.02803 1.000 17.24825 405 VAL A CA 1
ATOM 3145 C C . VAL A 1 405 ? -26.54594 -3.69008 30.14583 1.000 17.65376 405 VAL A C 1
ATOM 3146 O O . VAL A 1 405 ? -26.21786 -2.96314 29.19618 1.000 16.86662 405 VAL A O 1
ATOM 3150 N N . ARG A 1 406 ? -25.91937 -3.65900 31.32040 1.000 16.49454 406 ARG A N 1
ATOM 3151 C CA . ARG A 1 406 ? -24.84125 -2.72243 31.60744 1.000 14.47424 406 ARG A CA 1
ATOM 3152 C C . ARG A 1 406 ? -23.49540 -3.40716 31.43747 1.000 15.38432 406 ARG A C 1
ATOM 3153 O O . ARG A 1 406 ? -23.29323 -4.52558 31.92183 1.000 15.39069 406 ARG A O 1
ATOM 3161 N N . LEU A 1 407 ? -22.58557 -2.73556 30.72758 1.000 15.04659 407 LEU A N 1
ATOM 3162 C CA . LEU A 1 407 ? -21.22179 -3.23908 30.61804 1.000 15.26729 407 LEU A CA 1
ATOM 3163 C C . LEU A 1 407 ? -20.61168 -3.44912 32.00149 1.000 15.78811 407 LEU A C 1
ATOM 3164 O O . LEU A 1 407 ? -19.87470 -4.41883 32.22683 1.000 15.20719 407 LEU A O 1
ATOM 3169 N N . GLN A 1 408 ? -20.93175 -2.56106 32.95214 1.000 16.52815 408 GLN A N 1
ATOM 3170 C CA . GLN A 1 408 ? -20.42422 -2.71370 34.31535 1.000 18.70032 408 GLN A CA 1
ATOM 3171 C C . GLN A 1 408 ? -20.79569 -4.06900 34.90512 1.000 19.86573 408 GLN A C 1
ATOM 3172 O O . GLN A 1 408 ? -20.00612 -4.67249 35.64406 1.000 21.23351 408 GLN A O 1
ATOM 3178 N N . ASP A 1 409 ? -21.99675 -4.56107 34.60060 1.000 15.92007 409 ASP A N 1
ATOM 3179 C CA . ASP A 1 409 ? -22.40522 -5.87063 35.08857 1.000 17.89155 409 ASP A CA 1
ATOM 3180 C C . ASP A 1 409 ? -21.77708 -6.98704 34.25759 1.000 17.34658 409 ASP A C 1
ATOM 3181 O O . ASP A 1 409 ? -21.29540 -7.98529 34.81035 1.000 18.46383 409 ASP A O 1
ATOM 3186 N N . GLU A 1 410 ? -21.75274 -6.82284 32.93160 1.000 15.01936 410 GLU A N 1
ATOM 3187 C CA . GLU A 1 410 ? -21.16811 -7.84110 32.06391 1.000 16.21185 410 GLU A CA 1
ATOM 3188 C C . GLU A 1 410 ? -19.70295 -8.08692 32.38533 1.000 19.63369 410 GLU A C 1
ATOM 3189 O O . GLU A 1 410 ? -19.21203 -9.21170 32.22882 1.000 16.39958 410 GLU A O 1
ATOM 3195 N N . TRP A 1 411 ? -18.98526 -7.04692 32.79783 1.000 14.99815 411 TRP A N 1
ATOM 3196 C CA . TRP A 1 411 ? -17.55484 -7.14260 33.05731 1.000 14.61783 411 TRP A CA 1
ATOM 3197 C C . TRP A 1 411 ? -17.23984 -7.18402 34.54509 1.000 17.76440 411 TRP A C 1
ATOM 3198 O O . TRP A 1 411 ? -16.09723 -6.92449 34.93879 1.000 16.43303 411 TRP A O 1
ATOM 3209 N N . SER A 1 412 ? -18.23367 -7.53114 35.36945 1.000 18.23038 412 SER A N 1
ATOM 3210 C CA . SER A 1 412 ? -18.07800 -7.51307 36.82107 1.000 22.73664 412 SER A CA 1
ATOM 3211 C C . SER A 1 412 ? -16.98036 -8.45757 37.29766 1.000 19.24790 412 SER A C 1
ATOM 3212 O O . SER A 1 412 ? -16.33824 -8.19304 38.32149 1.000 20.59891 412 SER A O 1
ATOM 3215 N N . ASP A 1 413 ? -16.75636 -9.56458 36.58583 1.000 19.82078 413 ASP A N 1
ATOM 3216 C CA . ASP A 1 413 ? -15.73830 -10.54254 36.95102 1.000 20.55258 413 ASP A CA 1
ATOM 3217 C C . ASP A 1 413 ? -14.54753 -10.50713 36.00267 1.000 21.24674 413 ASP A C 1
ATOM 3218 O O . ASP A 1 413 ? -13.79928 -11.48443 35.90627 1.000 20.43024 413 ASP A O 1
ATOM 3223 N N . GLY A 1 414 ? -14.36240 -9.40381 35.29802 1.000 16.32629 414 GLY A N 1
ATOM 3224 C CA . GLY A 1 414 ? -13.33422 -9.32220 34.29431 1.000 17.15959 414 GLY A CA 1
ATOM 3225 C C . GLY A 1 414 ? -13.96813 -9.06124 32.95080 1.000 15.39030 414 GLY A C 1
ATOM 3226 O O . GLY A 1 414 ? -15.16558 -9.28567 32.75719 1.000 15.75399 414 GLY A O 1
ATOM 3227 N N . PRO A 1 415 ? -13.18437 -8.57082 31.99843 1.000 14.46338 415 PRO A N 1
ATOM 3228 C CA . PRO A 1 415 ? -13.74696 -8.25156 30.68739 1.000 13.43130 415 PRO A CA 1
ATOM 3229 C C . PRO A 1 415 ? -14.05178 -9.51630 29.90498 1.000 14.50871 415 PRO A C 1
ATOM 3230 O O . PRO A 1 415 ? -13.46931 -10.57867 30.13541 1.000 14.65383 415 PRO A O 1
ATOM 3234 N N . HIS A 1 416 ? -15.01299 -9.39188 28.99530 1.000 12.73297 416 HIS A N 1
ATOM 3235 C CA . HIS A 1 416 ? -15.29088 -10.40880 27.99352 1.000 15.29450 416 HIS A CA 1
ATOM 3236 C C . HIS A 1 416 ? -15.51887 -9.67975 26.68461 1.000 16.65083 416 HIS A C 1
ATOM 3237 O O . HIS A 1 416 ? -16.33308 -8.75393 26.62868 1.000 16.20026 416 HIS A O 1
ATOM 3244 N N . ALA A 1 417 ? -14.77589 -10.06412 25.65025 1.000 13.91549 417 ALA A N 1
ATOM 3245 C CA . ALA A 1 417 ? -14.92621 -9.42179 24.35529 1.000 14.24961 417 ALA A CA 1
ATOM 3246 C C . ALA A 1 417 ? -14.43209 -10.37468 23.28218 1.000 17.58062 417 ALA A C 1
ATOM 3247 O O . ALA A 1 417 ? -13.66858 -11.30607 23.55294 1.000 18.33271 417 ALA A O 1
ATOM 3249 N N . TYR A 1 418 ? -14.89148 -10.12743 22.05687 1.000 13.90397 418 TYR A N 1
ATOM 3250 C CA . TYR A 1 418 ? -14.54592 -10.93254 20.89489 1.000 13.63422 418 TYR A CA 1
ATOM 3251 C C . TYR A 1 418 ? -13.42409 -10.23637 20.13755 1.000 15.46445 418 TYR A C 1
ATOM 3252 O O . TYR A 1 418 ? -13.61790 -9.13205 19.61787 1.000 15.13059 418 TYR A O 1
ATOM 3261 N N . ALA A 1 419 ? -12.24385 -10.86222 20.10669 1.000 17.74949 419 ALA A N 1
ATOM 3262 C CA . ALA A 1 419 ? -11.13248 -10.44808 19.24281 1.000 18.77546 419 ALA A CA 1
ATOM 3263 C C . ALA A 1 419 ? -10.61825 -9.04931 19.56248 1.000 16.87446 419 ALA A C 1
ATOM 3264 O O . ALA A 1 419 ? -9.96524 -8.41536 18.71854 1.000 17.06722 419 ALA A O 1
ATOM 3266 N N . GLY A 1 420 ? -10.88970 -8.54836 20.76238 1.000 13.69673 420 GLY A N 1
ATOM 3267 C CA . GLY A 1 420 ? -10.53564 -7.18217 21.07820 1.000 13.62035 420 GLY A CA 1
ATOM 3268 C C . GLY A 1 420 ? -11.27953 -6.13496 20.28398 1.000 14.92810 420 GLY A C 1
ATOM 3269 O O . GLY A 1 420 ? -10.84656 -4.98133 20.23865 1.000 16.60593 420 GLY A O 1
ATOM 3270 N N . MET A 1 421 ? -12.39279 -6.48601 19.64034 1.000 11.99565 421 MET A N 1
ATOM 3271 C CA . MET A 1 421 ? -13.07544 -5.46793 18.85733 1.000 15.68688 421 MET A CA 1
ATOM 3272 C C . MET A 1 421 ? -14.59049 -5.39713 19.01503 1.000 16.13458 421 MET A C 1
ATOM 3273 O O . MET A 1 421 ? -15.15712 -4.37502 18.63107 1.000 15.83029 421 MET A O 1
ATOM 3278 N N . SER A 1 422 ? -15.25880 -6.39374 19.59123 1.000 12.41668 422 SER A N 1
ATOM 3279 C CA . SER A 1 422 ? -16.70727 -6.28029 19.75001 1.000 12.69002 422 SER A CA 1
ATOM 3280 C C . SER A 1 422 ? -17.13150 -6.98478 21.03179 1.000 15.73354 422 SER A C 1
ATOM 3281 O O . SER A 1 422 ? -16.35859 -7.73162 21.62993 1.000 16.60113 422 SER A O 1
ATOM 3284 N N . ILE A 1 423 ? -18.37049 -6.72871 21.46091 1.000 14.79198 423 ILE A N 1
ATOM 3285 C CA . ILE A 1 423 ? -18.86464 -7.22341 22.74838 1.000 13.72391 423 ILE A CA 1
ATOM 3286 C C . ILE A 1 423 ? -20.28450 -7.72555 22.56126 1.000 15.99759 423 ILE A C 1
ATOM 3287 O O . ILE A 1 423 ? -21.14263 -6.99956 22.04776 1.000 14.51551 423 ILE A O 1
ATOM 3292 N N . ALA A 1 424 ? -20.54042 -8.95850 22.98463 1.000 14.91942 424 ALA A N 1
ATOM 3293 C CA . ALA A 1 424 ? -21.88248 -9.51133 22.87112 1.000 16.59490 424 ALA A CA 1
ATOM 3294 C C . ALA A 1 424 ? -22.85472 -8.67171 23.69343 1.000 18.29278 424 ALA A C 1
ATOM 3295 O O . ALA A 1 424 ? -22.51983 -8.20594 24.78656 1.000 17.49492 424 ALA A O 1
ATOM 3297 N N . ASN A 1 425 ? -24.04962 -8.45178 23.13791 1.000 17.83714 425 ASN A N 1
ATOM 3298 C CA . ASN A 1 425 ? -25.15403 -7.67566 23.71830 1.000 18.25285 425 ASN A CA 1
ATOM 3299 C C . ASN A 1 425 ? -24.97205 -6.17125 23.56838 1.000 16.74337 425 ASN A C 1
ATOM 3300 O O . ASN A 1 425 ? -25.80767 -5.40997 24.08893 1.000 17.39492 425 ASN A O 1
ATOM 3305 N N . PHE A 1 426 ? -23.93977 -5.70959 22.86219 1.000 14.26273 426 PHE A N 1
ATOM 3306 C CA . PHE A 1 426 ? -23.72951 -4.28465 22.60670 1.000 13.71797 426 PHE A CA 1
ATOM 3307 C C . PHE A 1 426 ? -23.57722 -4.09248 21.10432 1.000 13.91263 426 PHE A C 1
ATOM 3308 O O . PHE A 1 426 ? -22.45909 -3.92004 20.59503 1.000 13.54732 426 PHE A O 1
ATOM 3316 N N . PRO A 1 427 ? -24.68788 -4.09303 20.36727 1.000 14.57116 427 PRO A N 1
ATOM 3317 C CA . PRO A 1 427 ? -24.61186 -4.01202 18.90349 1.000 14.93506 427 PRO A CA 1
ATOM 3318 C C . PRO A 1 427 ? -23.96879 -2.71530 18.45275 1.000 14.47291 427 PRO A C 1
ATOM 3319 O O . PRO A 1 427 ? -24.10095 -1.68089 19.10500 1.000 14.52266 427 PRO A O 1
ATOM 3323 N N . ASN A 1 428 ? -23.26826 -2.78636 17.31807 1.000 14.59206 428 ASN A N 1
ATOM 3324 C CA . ASN A 1 428 ? -22.72202 -1.61587 16.63628 1.000 14.44390 428 ASN A CA 1
ATOM 3325 C C . ASN A 1 428 ? -21.71898 -0.85398 17.48777 1.000 14.27340 428 ASN A C 1
ATOM 3326 O O . ASN A 1 428 ? -21.45473 0.32956 17.22836 1.000 14.19947 428 ASN A O 1
ATOM 3331 N N . LEU A 1 429 ? -21.15850 -1.51285 18.49469 1.000 13.17897 429 LEU A N 1
ATOM 3332 C CA . LEU A 1 429 ? -20.10192 -0.95634 19.32393 1.000 12.52502 429 LEU A CA 1
ATOM 3333 C C . LEU A 1 429 ? -18.82172 -1.70712 18.99944 1.000 14.69293 429 LEU A C 1
ATOM 3334 O O . LEU A 1 429 ? -18.74376 -2.92266 19.20396 1.000 13.87985 429 LEU A O 1
ATOM 3339 N N . LEU A 1 430 ? -17.84580 -1.00085 18.44640 1.000 14.10992 430 LEU A N 1
ATOM 3340 C CA . LEU A 1 430 ? -16.60007 -1.60514 18.00994 1.000 14.17155 430 LEU A CA 1
ATOM 3341 C C . LEU A 1 430 ? -15.45303 -0.94053 18.74553 1.000 13.06516 430 LEU A C 1
ATOM 3342 O O . LEU A 1 430 ? -15.43521 0.28049 18.89524 1.000 17.11292 430 LEU A O 1
ATOM 3347 N N . MET A 1 431 ? -14.51914 -1.74582 19.23994 1.000 12.04084 431 MET A N 1
ATOM 3348 C CA . MET A 1 431 ? -13.36258 -1.22028 19.95464 1.000 13.41160 431 MET A CA 1
ATOM 3349 C C . MET A 1 431 ? -12.14407 -1.22268 19.05139 1.000 13.91277 431 MET A C 1
ATOM 3350 O O . MET A 1 431 ? -12.00802 -2.08364 18.18503 1.000 13.91188 431 MET A O 1
ATOM 3355 N N . VAL A 1 432 ? -11.24622 -0.26565 19.27761 1.000 13.69167 432 VAL A N 1
ATOM 3356 C CA . VAL A 1 432 ? -9.90836 -0.30263 18.69615 1.000 13.10930 432 VAL A CA 1
ATOM 3357 C C . VAL A 1 432 ? -8.97265 -0.80071 19.78571 1.000 12.44434 432 VAL A C 1
ATOM 3358 O O . VAL A 1 432 ? -8.79686 -0.13571 20.81085 1.000 12.46978 432 VAL A O 1
ATOM 3362 N N . PHE A 1 433 ? -8.40614 -1.98904 19.58158 1.000 12.05648 433 PHE A N 1
ATOM 3363 C CA . PHE A 1 433 ? -7.42743 -2.56549 20.51334 1.000 11.96649 433 PHE A CA 1
ATOM 3364 C C . PHE A 1 433 ? -8.01868 -2.68659 21.91768 1.000 11.89333 433 PHE A C 1
ATOM 3365 O O . PHE A 1 433 ? -7.43272 -2.24860 22.90612 1.000 12.58333 433 PHE A O 1
ATOM 3373 N N . GLY A 1 434 ? -9.20289 -3.27489 22.00106 1.000 12.52923 434 GLY A N 1
ATOM 3374 C CA . GLY A 1 434 ? -9.80454 -3.52392 23.28940 1.000 11.89262 434 GLY A CA 1
ATOM 3375 C C . GLY A 1 434 ? -9.21654 -4.74757 23.95873 1.000 12.06119 434 GLY A C 1
ATOM 3376 O O . GLY A 1 434 ? -8.30912 -5.41357 23.44546 1.000 13.03675 434 GLY A O 1
ATOM 3377 N N . PRO A 1 435 ? -9.74306 -5.06012 25.13571 1.000 11.11011 435 PRO A N 1
ATOM 3378 C CA . PRO A 1 435 ? -9.32697 -6.28148 25.83665 1.000 11.58249 435 PRO A CA 1
ATOM 3379 C C . PRO A 1 435 ? -9.40478 -7.50559 24.93313 1.000 11.27940 435 PRO A C 1
ATOM 3380 O O . PRO A 1 435 ? -10.31940 -7.63814 24.11718 1.000 11.50381 435 PRO A O 1
ATOM 3384 N N . PHE A 1 436 ? -8.41834 -8.39789 25.08210 1.000 12.26938 436 PHE A N 1
ATOM 3385 C CA . PHE A 1 436 ? -8.25835 -9.65217 24.33334 1.000 11.97948 436 PHE A CA 1
ATOM 3386 C C . PHE A 1 436 ? -7.73660 -9.42230 22.92057 1.000 12.04117 436 PHE A C 1
ATOM 3387 O O . PHE A 1 436 ? -7.85616 -10.29716 22.05297 1.000 13.12021 436 PHE A O 1
ATOM 3395 N N . SER A 1 437 ? -7.14132 -8.25119 22.69485 1.000 12.02758 437 SER A N 1
ATOM 3396 C CA . SER A 1 437 ? -6.26677 -7.99792 21.56464 1.000 13.87705 437 SER A CA 1
ATOM 3397 C C . SER A 1 437 ? -4.92460 -8.70131 21.77459 1.000 12.12496 437 SER A C 1
ATOM 3398 O O . SER A 1 437 ? -4.60072 -9.14326 22.88050 1.000 13.31976 437 SER A O 1
ATOM 3401 N N . PRO A 1 438 ? -4.11256 -8.80795 20.72833 1.000 12.71442 438 PRO A N 1
ATOM 3402 C CA . PRO A 1 438 ? -2.76237 -9.35632 20.89716 1.000 12.72394 438 PRO A CA 1
ATOM 3403 C C . PRO A 1 438 ? -1.85473 -8.38873 21.64227 1.000 12.49615 438 PRO A C 1
ATOM 3404 O O . PRO A 1 438 ? -2.06799 -7.17696 21.65767 1.000 14.98143 438 PRO A O 1
ATOM 3408 N N . PHE A 1 439 ? -0.82460 -8.94831 22.27572 1.000 13.41173 439 PHE A N 1
ATOM 3409 C CA . PHE A 1 439 ? 0.12152 -8.16799 23.08353 1.000 15.88397 439 PHE A CA 1
ATOM 3410 C C . PHE A 1 439 ? 1.25330 -7.72751 22.16829 1.000 15.78560 439 PHE A C 1
ATOM 3411 O O . PHE A 1 439 ? 2.26248 -8.41783 22.01054 1.000 16.41249 439 PHE A O 1
ATOM 3419 N N . THR A 1 440 ? 1.09147 -6.54465 21.57406 1.000 16.12198 440 THR A N 1
ATOM 3420 C CA . THR A 1 440 ? 1.89831 -6.10435 20.44086 1.000 13.29674 440 THR A CA 1
ATOM 3421 C C . THR A 1 440 ? 2.15884 -4.61424 20.57894 1.000 13.81978 440 THR A C 1
ATOM 3422 O O . THR A 1 440 ? 1.49723 -3.92916 21.36317 1.000 16.20191 440 THR A O 1
ATOM 3426 N N . SER A 1 441 ? 3.10614 -4.09761 19.78879 1.000 14.74600 441 SER A N 1
ATOM 3427 C CA . SER A 1 441 ? 3.12448 -2.65501 19.60699 1.000 14.57212 441 SER A CA 1
ATOM 3428 C C . SER A 1 441 ? 1.79976 -2.22933 18.98085 1.000 15.31068 441 SER A C 1
ATOM 3429 O O . SER A 1 441 ? 1.10991 -3.02229 18.33441 1.000 15.90857 441 SER A O 1
ATOM 3432 N N . GLN A 1 442 ? 1.42492 -0.98171 19.19545 1.000 14.09484 442 GLN A N 1
ATOM 3433 C CA . GLN A 1 442 ? 0.01095 -0.72765 18.92923 1.000 14.14842 442 GLN A CA 1
ATOM 3434 C C . GLN A 1 442 ? -0.29458 -0.06358 17.58366 1.000 14.51554 442 GLN A C 1
ATOM 3435 O O . GLN A 1 442 ? -1.21770 -0.53111 16.90218 1.000 14.15103 442 GLN A O 1
ATOM 3441 N N . PRO A 1 443 ? 0.42758 0.97441 17.12897 1.000 15.35866 443 PRO A N 1
ATOM 3442 C CA . PRO A 1 443 ? -0.04473 1.69352 15.92448 1.000 13.76719 443 PRO A CA 1
ATOM 3443 C C . PRO A 1 443 ? -0.31041 0.81826 14.70205 1.000 14.28390 443 PRO A C 1
ATOM 3444 O O . PRO A 1 443 ? -1.38692 0.93938 14.10170 1.000 14.67589 443 PRO A O 1
ATOM 3448 N N . LEU A 1 444 ? 0.62309 -0.05199 14.30655 1.000 14.37876 444 LEU A N 1
ATOM 3449 C CA . LEU A 1 444 ? 0.37087 -0.86313 13.11238 1.000 14.74975 444 LEU A CA 1
ATOM 3450 C C . LEU A 1 444 ? -0.74567 -1.87054 13.33647 1.000 14.33083 444 LEU A C 1
ATOM 3451 O O . LEU A 1 444 ? -1.44707 -2.23752 12.38106 1.000 14.59989 444 LEU A O 1
ATOM 3456 N N . VAL A 1 445 ? -0.92993 -2.32718 14.57798 1.000 13.78038 445 VAL A N 1
ATOM 3457 C CA . VAL A 1 445 ? -2.00639 -3.27577 14.85604 1.000 13.47119 445 VAL A CA 1
ATOM 3458 C C . VAL A 1 445 ? -3.34648 -2.55991 14.94657 1.000 13.27575 445 VAL A C 1
ATOM 3459 O O . VAL A 1 445 ? -4.36679 -3.07505 14.46377 1.000 13.80864 445 VAL A O 1
ATOM 3463 N N . HIS A 1 446 ? -3.37460 -1.36031 15.55041 1.000 12.88212 446 HIS A N 1
ATOM 3464 C CA . HIS A 1 446 ? -4.56671 -0.51839 15.46138 1.000 12.86879 446 HIS A CA 1
ATOM 3465 C C . HIS A 1 446 ? -5.03575 -0.36979 14.02310 1.000 14.42215 446 HIS A C 1
ATOM 3466 O O . HIS A 1 446 ? -6.23474 -0.46340 13.73584 1.000 13.36314 446 HIS A O 1
ATOM 3473 N N . GLU A 1 447 ? -4.10604 -0.09199 13.10713 1.000 13.76783 447 GLU A N 1
ATOM 3474 C CA . GLU A 1 447 ? -4.49092 0.08067 11.70960 1.000 15.72801 447 GLU A CA 1
ATOM 3475 C C . GLU A 1 447 ? -5.16705 -1.17421 11.17434 1.000 14.81713 447 GLU A C 1
ATOM 3476 O O . GLU A 1 447 ? -6.22787 -1.10631 10.53577 1.000 16.12770 447 GLU A O 1
ATOM 3482 N N . TRP A 1 448 ? -4.56691 -2.33435 11.43911 1.000 14.51930 448 TRP A N 1
ATOM 3483 C CA . TRP A 1 448 ? -5.13207 -3.58561 10.94983 1.000 14.80558 448 TRP A CA 1
ATOM 3484 C C . TRP A 1 448 ? -6.52720 -3.80652 11.51986 1.000 15.49056 448 TRP A C 1
ATOM 3485 O O . TRP A 1 448 ? -7.45582 -4.17945 10.78822 1.000 16.57954 448 TRP A O 1
ATOM 3496 N N . GLN A 1 449 ? -6.69208 -3.57625 12.83115 1.000 13.74213 449 GLN A N 1
ATOM 3497 C CA . GLN A 1 449 ? -8.00838 -3.75453 13.44468 1.000 13.42867 449 GLN A CA 1
ATOM 3498 C C . GLN A 1 449 ? -9.01905 -2.75255 12.90742 1.000 13.54962 449 GLN A C 1
ATOM 3499 O O . GLN A 1 449 ? -10.17474 -3.11293 12.63763 1.000 13.93203 449 GLN A O 1
ATOM 3505 N N . VAL A 1 450 ? -8.62397 -1.48172 12.78223 1.000 13.51271 450 VAL A N 1
ATOM 3506 C CA . VAL A 1 450 ? -9.54261 -0.47955 12.24500 1.000 14.54282 450 VAL A CA 1
ATOM 3507 C C . VAL A 1 450 ? -9.98798 -0.86171 10.83729 1.000 16.02975 450 VAL A C 1
ATOM 3508 O O . VAL A 1 450 ? -11.17226 -0.76341 10.49841 1.000 15.27084 450 VAL A O 1
ATOM 3512 N N . LYS A 1 451 ? -9.05559 -1.30676 9.99576 1.000 14.96271 451 LYS A N 1
ATOM 3513 C CA . LYS A 1 451 ? -9.45292 -1.74260 8.66125 1.000 16.00388 451 LYS A CA 1
ATOM 3514 C C . LYS A 1 451 ? -10.43899 -2.90135 8.73710 1.000 15.89388 451 LYS A C 1
ATOM 3515 O O . LYS A 1 451 ? -11.41583 -2.94475 7.98271 1.000 17.47774 451 LYS A O 1
ATOM 3521 N N . PHE A 1 452 ? -10.20768 -3.84392 9.64975 1.000 15.84551 452 PHE A N 1
ATOM 3522 C CA . PHE A 1 452 ? -11.11698 -4.97932 9.78273 1.000 15.96804 452 PHE A CA 1
ATOM 3523 C C . PHE A 1 452 ? -12.50880 -4.51630 10.20799 1.000 17.85743 452 PHE A C 1
ATOM 3524 O O . PHE A 1 452 ? -13.51820 -4.89279 9.59294 1.000 18.36300 452 PHE A O 1
ATOM 3532 N N . LEU A 1 453 ? -12.58755 -3.68906 11.25217 1.000 14.73073 453 LEU A N 1
ATOM 3533 C CA . LEU A 1 453 ? -13.90858 -3.33678 11.77244 1.000 15.34579 453 LEU A CA 1
ATOM 3534 C C . LEU A 1 453 ? -14.64136 -2.33454 10.88424 1.000 18.24274 453 LEU A C 1
ATOM 3535 O O . LEU A 1 453 ? -15.88006 -2.38590 10.79935 1.000 15.60467 453 LEU A O 1
ATOM 3540 N N . THR A 1 454 ? -13.92342 -1.42976 10.20320 1.000 15.69599 454 THR A N 1
ATOM 3541 C CA . THR A 1 454 ? -14.62766 -0.51150 9.31313 1.000 18.84062 454 THR A CA 1
ATOM 3542 C C . THR A 1 454 ? -15.10815 -1.21723 8.05568 1.000 20.94799 454 THR A C 1
ATOM 3543 O O . THR A 1 454 ? -16.12101 -0.80858 7.46647 1.000 20.95437 454 THR A O 1
ATOM 3547 N N . ASN A 1 455 ? -14.42812 -2.28964 7.63913 1.000 17.93728 455 ASN A N 1
ATOM 3548 C CA . ASN A 1 455 ? -14.98101 -3.09067 6.55679 1.000 20.96351 455 ASN A CA 1
ATOM 3549 C C . ASN A 1 455 ? -16.27126 -3.78457 6.98498 1.000 22.17697 455 ASN A C 1
ATOM 3550 O O . ASN A 1 455 ? -17.19545 -3.91348 6.17171 1.000 22.81056 455 ASN A O 1
ATOM 3555 N N . MET A 1 456 ? -16.37051 -4.20691 8.25231 1.000 20.77028 456 MET A N 1
ATOM 3556 C CA . MET A 1 456 ? -17.63767 -4.74144 8.75159 1.000 20.28044 456 MET A CA 1
ATOM 3557 C C . MET A 1 456 ? -18.72594 -3.67540 8.75872 1.000 20.83811 456 MET A C 1
ATOM 3558 O O . MET A 1 456 ? -19.87632 -3.95385 8.39410 1.000 20.29352 456 MET A O 1
ATOM 3563 N N . ILE A 1 457 ? -18.38978 -2.45424 9.18306 1.000 18.39115 457 ILE A N 1
ATOM 3564 C CA . ILE A 1 457 ? -19.36420 -1.36176 9.14067 1.000 20.27664 457 ILE A CA 1
ATOM 3565 C C . ILE A 1 457 ? -19.85680 -1.14397 7.71761 1.000 21.57411 457 ILE A C 1
ATOM 3566 O O . ILE A 1 457 ? -21.05876 -1.01620 7.46570 1.000 20.79665 457 ILE A O 1
ATOM 3571 N N . GLN A 1 458 ? -18.93161 -1.07821 6.76439 1.000 22.66375 458 GLN A N 1
ATOM 3572 C CA . GLN A 1 458 ? -19.34361 -0.80732 5.39461 1.000 24.20830 458 GLN A CA 1
ATOM 3573 C C . GLN A 1 458 ? -20.23611 -1.92402 4.86505 1.000 26.75424 458 GLN A C 1
ATOM 3574 O O . GLN A 1 458 ? -21.21881 -1.66414 4.15576 1.000 25.87314 458 GLN A O 1
ATOM 3580 N N . THR A 1 459 ? -19.93272 -3.17221 5.23227 1.000 24.13508 459 THR A N 1
ATOM 3581 C CA . THR A 1 459 ? -20.79893 -4.28476 4.85683 1.000 27.62208 459 THR A CA 1
ATOM 3582 C C . THR A 1 459 ? -22.17298 -4.15361 5.50339 1.000 22.75443 459 THR A C 1
ATOM 3583 O O . THR A 1 459 ? -23.20190 -4.33058 4.83514 1.000 25.59794 459 THR A O 1
ATOM 3587 N N . ALA A 1 460 ? -22.21009 -3.82918 6.80132 1.000 24.04228 460 ALA A N 1
ATOM 3588 C CA . ALA A 1 460 ? -23.48797 -3.63924 7.48573 1.000 22.22225 460 ALA A CA 1
ATOM 3589 C C . ALA A 1 460 ? -24.30743 -2.53463 6.83439 1.000 25.79131 460 ALA A C 1
ATOM 3590 O O . ALA A 1 460 ? -25.53566 -2.64448 6.72309 1.000 25.28803 460 ALA A O 1
ATOM 3592 N N . GLU A 1 461 ? -23.64577 -1.46065 6.39652 1.000 23.44253 461 GLU A N 1
ATOM 3593 C CA . GLU A 1 461 ? -24.35457 -0.33319 5.80381 1.000 26.23141 461 GLU A CA 1
ATOM 3594 C C . GLU A 1 461 ? -24.96669 -0.66552 4.45274 1.000 29.32649 461 GLU A C 1
ATOM 3595 O O . GLU A 1 461 ? -25.82601 0.08410 3.97726 1.000 31.99183 461 GLU A O 1
ATOM 3601 N N . GLU A 1 462 ? -24.54624 -1.76009 3.81878 1.000 28.70006 462 GLU A N 1
ATOM 3602 C CA . GLU A 1 462 ? -25.19625 -2.17838 2.58311 1.000 30.68144 462 GLU A CA 1
ATOM 3603 C C . GLU A 1 462 ? -26.58054 -2.75972 2.83011 1.000 33.17726 462 GLU A C 1
ATOM 3604 O O . GLU A 1 462 ? -27.38612 -2.83432 1.89163 1.000 32.52170 462 GLU A O 1
ATOM 3610 N N . GLY A 1 463 ? -26.87332 -3.17005 4.06350 1.000 29.03014 463 GLY A N 1
ATOM 3611 C CA . GLY A 1 463 ? -28.17548 -3.70779 4.40093 1.000 30.71404 463 GLY A CA 1
ATOM 3612 C C . GLY A 1 463 ? -28.80171 -3.05975 5.61803 1.000 28.37368 463 GLY A C 1
ATOM 3613 O O . GLY A 1 463 ? -29.11559 -1.86592 5.60109 1.000 32.62199 463 GLY A O 1
ATOM 3614 N N . GLU A 1 464 ? -28.98238 -3.84007 6.68547 1.000 26.77836 464 GLU A N 1
ATOM 3615 C CA . GLU A 1 464 ? -29.70726 -3.37384 7.86392 1.000 28.22862 464 GLU A CA 1
ATOM 3616 C C . GLU A 1 464 ? -28.89326 -2.42597 8.73660 1.000 30.74211 464 GLU A C 1
ATOM 3617 O O . GLU A 1 464 ? -29.47891 -1.67795 9.52779 1.000 30.73318 464 GLU A O 1
ATOM 3623 N N . GLY A 1 465 ? -27.57073 -2.45403 8.63190 1.000 26.24224 465 GLY A N 1
ATOM 3624 C CA . GLY A 1 465 ? -26.74949 -1.61324 9.48786 1.000 26.40978 465 GLY A CA 1
ATOM 3625 C C . GLY A 1 465 ? -26.66666 -2.09867 10.91733 1.000 23.40779 465 GLY A C 1
ATOM 3626 O O . GLY A 1 465 ? -26.72919 -1.28877 11.84856 1.000 21.41990 465 GLY A O 1
ATOM 3627 N N . LEU A 1 466 ? -26.51118 -3.40214 11.11896 1.000 20.63804 466 LEU A N 1
ATOM 3628 C CA . LEU A 1 466 ? -26.49039 -3.98396 12.45235 1.000 19.81427 466 LEU A CA 1
ATOM 3629 C C . LEU A 1 466 ? -25.34413 -4.97699 12.53076 1.000 23.71631 466 LEU A C 1
ATOM 3630 O O . LEU A 1 466 ? -25.24960 -5.87829 11.69198 1.000 22.12575 466 LEU A O 1
ATOM 3635 N N . ILE A 1 467 ? -24.46243 -4.79431 13.51150 1.000 18.59017 467 ILE A N 1
ATOM 3636 C CA . ILE A 1 467 ? -23.36499 -5.72111 13.77665 1.000 21.16376 467 ILE A CA 1
ATOM 3637 C C . ILE A 1 467 ? -23.55870 -6.26968 15.18103 1.000 18.22340 467 ILE A C 1
ATOM 3638 O O . ILE A 1 467 ? -23.39296 -5.54175 16.16498 1.000 17.96174 467 ILE A O 1
ATOM 3643 N N . GLU A 1 468 ? -23.90204 -7.54918 15.28489 1.000 19.64083 468 GLU A N 1
ATOM 3644 C CA . GLU A 1 468 ? -24.04577 -8.19710 16.57826 1.000 18.08392 468 GLU A CA 1
ATOM 3645 C C . GLU A 1 468 ? -22.99141 -9.28652 16.70934 1.000 23.79087 468 GLU A C 1
ATOM 3646 O O . GLU A 1 468 ? -22.58092 -9.89169 15.71589 1.000 23.21452 468 GLU A O 1
ATOM 3652 N N . THR A 1 469 ? -22.51741 -9.51197 17.92801 1.000 18.45624 469 THR A N 1
ATOM 3653 C CA . THR A 1 469 ? -21.51655 -10.54584 18.15360 1.000 16.36233 469 THR A CA 1
ATOM 3654 C C . THR A 1 469 ? -22.09528 -11.63755 19.04561 1.000 19.63500 469 THR A C 1
ATOM 3655 O O . THR A 1 469 ? -22.86869 -11.37172 19.97449 1.000 18.03958 469 THR A O 1
ATOM 3659 N N . SER A 1 470 ? -21.76823 -12.87526 18.69409 1.000 19.39054 470 SER A N 1
ATOM 3660 C CA . SER A 1 470 ? -22.29364 -14.04193 19.38369 1.000 22.22984 470 SER A CA 1
ATOM 3661 C C . SER A 1 470 ? -21.65531 -14.18605 20.75994 1.000 19.87213 470 SER A C 1
ATOM 3662 O O . SER A 1 470 ? -20.43784 -14.04078 20.90813 1.000 18.89701 470 SER A O 1
ATOM 3665 N N . ARG A 1 471 ? -22.48394 -14.47665 21.76788 1.000 22.34804 471 ARG A N 1
ATOM 3666 C CA . ARG A 1 471 ? -21.96894 -14.76951 23.10144 1.000 22.57914 471 ARG A CA 1
ATOM 3667 C C . ARG A 1 471 ? -21.00241 -15.94582 23.07386 1.000 21.32152 471 ARG A C 1
ATOM 3668 O O . ARG A 1 471 ? -19.93579 -15.89578 23.70147 1.000 21.86459 471 ARG A O 1
ATOM 3676 N N . GLU A 1 472 ? -21.36397 -17.01599 22.35596 1.000 20.84972 472 GLU A N 1
ATOM 3677 C CA . GLU A 1 472 ? -20.52260 -18.21055 22.30907 1.000 21.97129 472 GLU A CA 1
ATOM 3678 C C . GLU A 1 472 ? -19.16835 -17.90794 21.68478 1.000 23.28237 472 GLU A C 1
ATOM 3679 O O . GLU A 1 472 ? -18.12747 -18.36426 22.18080 1.000 21.55437 472 GLU A O 1
ATOM 3685 N N . ALA A 1 473 ? -19.15869 -17.13677 20.59595 1.000 19.84469 473 ALA A N 1
ATOM 3686 C CA . ALA A 1 473 ? -17.89310 -16.76635 19.97433 1.000 19.58062 473 ALA A CA 1
ATOM 3687 C C . ALA A 1 473 ? -17.04059 -15.95319 20.93161 1.000 19.52454 473 ALA A C 1
ATOM 3688 O O . ALA A 1 473 ? -15.82684 -16.16578 21.03670 1.000 17.54500 473 ALA A O 1
ATOM 3690 N N . GLN A 1 474 ? -17.66652 -15.02098 21.64776 1.000 17.48974 474 GLN A N 1
ATOM 3691 C CA . GLN A 1 474 ? -16.93792 -14.20660 22.61082 1.000 16.69110 474 GLN A CA 1
ATOM 3692 C C . GLN A 1 474 ? -16.31289 -15.06620 23.70473 1.000 18.29879 474 GLN A C 1
ATOM 3693 O O . GLN A 1 474 ? -15.11942 -14.93627 24.00438 1.000 15.88683 474 GLN A O 1
ATOM 3699 N N . GLU A 1 475 ? -17.10577 -15.95651 24.31243 1.000 19.32437 475 GLU A N 1
ATOM 3700 C CA . GLU A 1 475 ? -16.57563 -16.78512 25.39313 1.000 21.14379 475 GLU A CA 1
ATOM 3701 C C . GLU A 1 475 ? -15.49166 -17.73209 24.89707 1.000 20.39345 475 GLU A C 1
ATOM 3702 O O . GLU A 1 475 ? -14.53810 -17.99945 25.63204 1.000 19.70539 475 GLU A O 1
ATOM 3708 N N . GLU A 1 476 ? -15.59971 -18.23406 23.66168 1.000 17.70701 476 GLU A N 1
ATOM 3709 C CA . GLU A 1 476 ? -14.52723 -19.08068 23.13665 1.000 19.05428 476 GLU A CA 1
ATOM 3710 C C . GLU A 1 476 ? -13.24885 -18.28018 22.91966 1.000 19.19483 476 GLU A C 1
ATOM 3711 O O . GLU A 1 476 ? -12.14624 -18.78558 23.16931 1.000 17.32900 476 GLU A O 1
ATOM 3717 N N . TRP A 1 477 ? -13.37694 -17.02576 22.46749 1.000 16.56382 477 TRP A N 1
ATOM 3718 C CA . TRP A 1 477 ? -12.20490 -16.16883 22.30845 1.000 15.71713 477 TRP A CA 1
ATOM 3719 C C . TRP A 1 477 ? -11.54355 -15.91644 23.65564 1.000 16.51914 477 TRP A C 1
ATOM 3720 O O . TRP A 1 477 ? -10.31993 -16.05071 23.80200 1.000 15.77837 477 TRP A O 1
ATOM 3731 N N . VAL A 1 478 ? -12.35104 -15.56289 24.65908 1.000 15.09771 478 VAL A N 1
ATOM 3732 C CA . VAL A 1 478 ? -11.83275 -15.35129 26.00615 1.000 15.71485 478 VAL A CA 1
ATOM 3733 C C . VAL A 1 478 ? -11.12920 -16.60541 26.49969 1.000 15.47050 478 VAL A C 1
ATOM 3734 O O . VAL A 1 478 ? -10.02582 -16.54006 27.05943 1.000 15.81215 478 VAL A O 1
ATOM 3738 N N . ARG A 1 479 ? -11.74023 -17.77000 26.26173 1.000 16.32241 479 ARG A N 1
ATOM 3739 C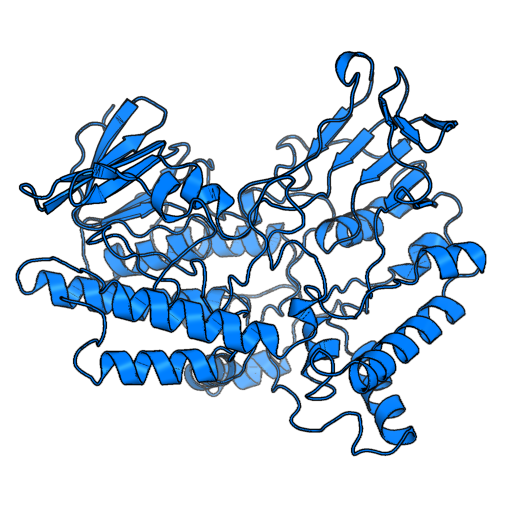 CA . ARG A 1 479 ? -11.15663 -19.03302 26.70167 1.000 17.24923 479 ARG A CA 1
ATOM 3740 C C . ARG A 1 479 ? -9.79328 -19.26683 26.05223 1.000 18.97633 479 ARG A C 1
ATOM 3741 O O . ARG A 1 479 ? -8.83819 -19.67831 26.72362 1.000 18.48372 479 ARG A O 1
ATOM 3749 N N . VAL A 1 480 ? -9.66594 -18.96503 24.75371 1.000 17.27094 480 VAL A N 1
ATOM 3750 C CA . VAL A 1 480 ? -8.37708 -19.12933 24.07920 1.000 17.35890 480 VAL A CA 1
ATOM 3751 C C . VAL A 1 480 ? -7.32391 -18.22298 24.70279 1.000 17.28328 480 VAL A C 1
ATOM 3752 O O . VAL A 1 480 ? -6.15794 -18.61543 24.86393 1.000 17.69752 480 VAL A O 1
ATOM 3756 N N . CYS A 1 481 ? -7.71401 -16.99734 25.06205 1.000 15.67480 481 CYS A N 1
ATOM 3757 C CA . CYS A 1 481 ? -6.77600 -16.08625 25.71133 1.000 15.41638 481 CYS A CA 1
ATOM 3758 C C . CYS A 1 481 ? -6.38560 -16.59195 27.09592 1.000 18.68917 481 CYS A C 1
ATOM 3759 O O . CYS A 1 481 ? -5.21665 -16.50661 27.48546 1.000 16.89520 481 CYS A O 1
ATOM 3762 N N . GLN A 1 482 ? -7.34570 -17.12836 27.85210 1.000 15.51391 482 GLN A N 1
ATOM 3763 C CA . GLN A 1 482 ? -7.01309 -17.68593 29.16002 1.000 15.94937 482 GLN A CA 1
ATOM 3764 C C . GLN A 1 482 ? -6.06168 -18.86720 29.02304 1.000 18.66008 482 GLN A C 1
ATOM 3765 O O . GLN A 1 482 ? -5.07822 -18.97372 29.76785 1.000 16.85993 482 GLN A O 1
ATOM 3771 N N . GLU A 1 483 ? -6.33385 -19.76084 28.06814 1.000 17.23191 483 GLU A N 1
ATOM 3772 C CA . GLU A 1 483 ? -5.47888 -20.92848 27.89033 1.000 19.23661 483 GLU A CA 1
ATOM 3773 C C . GLU A 1 483 ? -4.07350 -20.51480 27.49102 1.000 20.49713 483 GLU A C 1
ATOM 3774 O O . GLU A 1 483 ? -3.08800 -21.10227 27.95744 1.000 20.34209 483 GLU A O 1
ATOM 3780 N N . GLY A 1 484 ? -3.95910 -19.50625 26.62594 1.000 19.21414 484 GLY A N 1
ATOM 3781 C CA . GLY A 1 484 ? -2.63780 -19.07688 26.19154 1.000 20.47309 484 GLY A CA 1
ATOM 3782 C C . GLY A 1 484 ? -1.82596 -18.48544 27.32547 1.000 18.81656 484 GLY A C 1
ATOM 3783 O O . GLY A 1 484 ? -0.63667 -18.78021 27.46804 1.000 16.94982 484 GLY A O 1
ATOM 3784 N N . MET A 1 485 ? -2.45920 -17.64896 28.15168 1.000 18.29608 485 MET A N 1
ATOM 3785 C CA . MET A 1 485 ? -1.77933 -17.10205 29.32452 1.000 17.52337 485 MET A CA 1
ATOM 3786 C C . MET A 1 485 ? -1.36506 -18.20427 30.28403 1.000 17.80007 485 MET A C 1
ATOM 3787 O O . MET A 1 485 ? -0.27515 -18.15529 30.86707 1.000 17.01897 485 MET A O 1
ATOM 3792 N N . ALA A 1 486 ? -2.21975 -19.21448 30.45097 1.000 17.62474 486 ALA A N 1
ATOM 3793 C CA . ALA A 1 486 ? -1.99134 -20.22335 31.47646 1.000 18.19233 486 ALA A CA 1
ATOM 3794 C C . ALA A 1 486 ? -0.77225 -21.08098 31.18747 1.000 18.88697 486 ALA A C 1
ATOM 3795 O O . ALA A 1 486 ? -0.28432 -21.76571 32.09126 1.000 20.75748 486 ALA A O 1
ATOM 3797 N N . GLY A 1 487 ? -0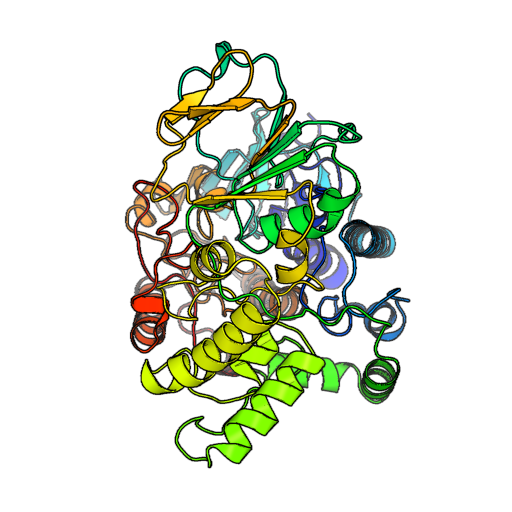.27560 -21.06696 29.95791 1.000 15.86458 487 GLY A N 1
ATOM 3798 C CA . GLY A 1 487 ? 0.93544 -21.78331 29.64100 1.000 19.14267 487 GLY A CA 1
ATOM 3799 C C . GLY A 1 487 ? 2.19323 -20.95469 29.75731 1.000 18.67073 487 GLY A C 1
ATOM 3800 O O . GLY A 1 487 ? 3.24393 -21.38922 29.28609 1.000 17.91940 487 GLY A O 1
ATOM 3801 N N . THR A 1 488 ? 2.12157 -19.76350 30.34365 1.000 16.06571 488 THR A N 1
ATOM 3802 C CA . THR A 1 488 ? 3.28521 -18.90154 30.48284 1.000 17.27461 488 THR A CA 1
ATOM 3803 C C . THR A 1 488 ? 3.45796 -18.49719 31.93698 1.000 16.15346 488 THR A C 1
ATOM 3804 O O . THR A 1 488 ? 2.56059 -18.66179 32.76566 1.000 15.73071 488 THR A O 1
ATOM 3808 N N . LEU A 1 489 ? 4.64102 -17.95440 32.23538 1.000 14.79067 489 LEU A N 1
ATOM 3809 C CA . LEU A 1 489 ? 4.89561 -17.43212 33.56854 1.000 14.83670 489 LEU A CA 1
ATOM 3810 C C . LEU A 1 489 ? 4.12630 -16.14589 33.86327 1.000 15.08888 489 LEU A C 1
ATOM 3811 O O . LEU A 1 489 ? 4.09552 -15.71967 35.02223 1.000 15.35931 489 LEU A O 1
ATOM 3816 N N . PHE A 1 490 ? 3.50322 -15.51538 32.86265 1.000 15.90104 490 PHE A N 1
ATOM 3817 C CA . PHE A 1 490 ? 2.63512 -14.37872 33.15495 1.000 16.83399 490 PHE A CA 1
ATOM 3818 C C . PHE A 1 490 ? 1.44408 -14.81605 33.99067 1.000 18.18456 490 PHE A C 1
ATOM 3819 O O . PHE A 1 490 ? 0.87119 -14.01028 34.73429 1.000 17.61402 490 PHE A O 1
ATOM 3827 N N . GLU A 1 491 ? 1.07665 -16.09085 33.89147 1.000 17.39475 491 GLU A N 1
ATOM 3828 C CA . GLU A 1 491 ? -0.02924 -16.62020 34.67916 1.000 18.44281 491 GLU A CA 1
ATOM 3829 C C . GLU A 1 491 ? 0.24537 -16.51690 36.17100 1.000 18.70229 491 GLU A C 1
ATOM 3830 O O . GLU A 1 491 ? -0.67341 -16.26837 36.95923 1.000 20.88437 491 GLU A O 1
ATOM 3836 N N . VAL A 1 492 ? 1.49805 -16.71798 36.58240 1.000 14.96503 492 VAL A N 1
ATOM 3837 C CA . VAL A 1 492 ? 1.84885 -16.78552 37.99657 1.000 15.49692 492 VAL A CA 1
ATOM 3838 C C . VAL A 1 492 ? 2.64059 -15.56566 38.44084 1.000 15.93706 492 VAL A C 1
ATOM 3839 O O . VAL A 1 492 ? 3.25423 -15.58706 39.51154 1.000 20.50109 492 VAL A O 1
ATOM 3843 N N . THR A 1 493 ? 2.65146 -14.50274 37.63845 1.000 14.73211 493 THR A N 1
ATOM 3844 C CA . THR A 1 493 ? 3.35208 -13.26751 37.96447 1.000 14.84176 493 THR A CA 1
ATOM 3845 C C . THR A 1 493 ? 2.35223 -12.12158 37.92538 1.000 15.72848 493 THR A C 1
ATOM 3846 O O . THR A 1 493 ? 1.89279 -11.72750 36.84912 1.000 15.85047 493 THR A O 1
ATOM 3850 N N . ASP A 1 494 ? 2.02468 -11.59512 39.10294 1.000 16.69983 494 ASP A N 1
ATOM 3851 C CA . ASP A 1 494 ? 1.07488 -10.49866 39.21133 1.000 15.81209 494 ASP A CA 1
ATOM 3852 C C . ASP A 1 494 ? 1.65932 -9.21224 38.64287 1.000 14.89628 494 ASP A C 1
ATOM 3853 O O . ASP A 1 494 ? 2.78620 -8.83038 38.97338 1.000 15.85909 494 ASP A O 1
ATOM 3858 N N . SER A 1 495 ? 0.87732 -8.52115 37.82053 1.000 13.20790 495 SER A N 1
ATOM 3859 C CA . SER A 1 495 ? 1.21683 -7.17247 37.37828 1.000 12.07436 495 SER A CA 1
ATOM 3860 C C . SER A 1 495 ? -0.03964 -6.55330 36.78225 1.000 12.54572 495 SER A C 1
ATOM 3861 O O . SER A 1 495 ? -1.11698 -7.15577 36.80361 1.000 13.72791 495 SER A O 1
ATOM 3864 N N . TRP A 1 496 ? 0.09317 -5.33807 36.24176 1.000 11.40813 496 TRP A N 1
ATOM 3865 C CA . TRP A 1 496 ? -1.08228 -4.71397 35.64369 1.000 12.01989 496 TRP A CA 1
ATOM 3866 C C . TRP A 1 496 ? -1.67310 -5.55138 34.51956 1.000 12.95911 496 TRP A C 1
ATOM 3867 O O . TRP A 1 496 ? -2.87080 -5.43235 34.24504 1.000 11.77761 496 TRP A O 1
ATOM 3878 N N . ILE A 1 497 ? -0.86895 -6.42203 33.90120 1.000 12.36199 497 ILE A N 1
ATOM 3879 C CA . ILE A 1 497 ? -1.30083 -7.21876 32.75327 1.000 12.50221 497 ILE A CA 1
ATOM 3880 C C . ILE A 1 497 ? -2.47552 -8.12455 33.09839 1.000 14.27218 497 ILE A C 1
ATOM 3881 O O . ILE A 1 497 ? -3.35101 -8.36480 32.25782 1.000 15.20223 497 ILE A O 1
ATOM 3886 N N . ASN A 1 498 ? -2.53064 -8.63718 34.32690 1.000 13.99012 498 ASN A N 1
ATOM 3887 C CA . ASN A 1 498 ? -3.66325 -9.45410 34.74973 1.000 13.21734 498 ASN A CA 1
ATOM 3888 C C . ASN A 1 498 ? -4.50101 -8.77646 35.82597 1.000 15.36769 498 ASN A C 1
ATOM 3889 O O . ASN A 1 498 ? -5.28062 -9.44623 36.51045 1.000 16.40867 498 ASN A O 1
ATOM 3894 N N . GLY A 1 499 ? -4.37548 -7.45581 35.97975 1.000 12.74536 499 GLY A N 1
ATOM 3895 C CA . GLY A 1 499 ? -5.23765 -6.71552 36.88138 1.000 14.82391 499 GLY A CA 1
ATOM 3896 C C . GLY A 1 499 ? -4.81233 -6.70250 38.33153 1.000 14.32896 499 GLY A C 1
ATOM 3897 O O . GLY A 1 499 ? -5.50828 -6.09805 39.15964 1.000 16.39160 499 GLY A O 1
ATOM 3898 N N . ALA A 1 500 ? -3.67871 -7.32207 38.66889 1.000 14.20717 500 ALA A N 1
ATOM 3899 C CA . ALA A 1 500 ? -3.32767 -7.51855 40.06425 1.000 15.15801 500 ALA A CA 1
ATOM 3900 C C . ALA A 1 500 ? -2.91817 -6.23318 40.77195 1.000 16.34692 500 ALA A C 1
ATOM 3901 O O . ALA A 1 500 ? -2.82220 -6.23718 42.00212 1.000 18.72350 500 ALA A O 1
ATOM 3903 N N . ASN A 1 501 ? -2.67883 -5.14578 40.03704 1.000 15.68215 501 ASN A N 1
ATOM 3904 C CA . ASN A 1 501 ? -2.19382 -3.90722 40.63282 1.000 14.35280 501 ASN A CA 1
ATOM 3905 C C . ASN A 1 501 ? -3.29926 -3.04545 41.22277 1.000 15.20932 501 ASN A C 1
ATOM 3906 O O . ASN A 1 501 ? -2.99562 -2.05220 41.89352 1.000 17.53858 501 ASN A O 1
ATOM 3911 N N . ILE A 1 502 ? -4.55814 -3.36376 40.96176 1.000 13.84607 502 ILE A N 1
ATOM 3912 C CA . ILE A 1 502 ? -5.68885 -2.55969 41.41460 1.000 13.90925 502 ILE A CA 1
ATOM 3913 C C . ILE A 1 502 ? -6.38290 -3.32055 42.53790 1.000 17.83619 502 ILE A C 1
ATOM 3914 O O . ILE A 1 502 ? -6.92349 -4.40854 42.29166 1.000 16.91863 502 ILE A O 1
ATOM 3919 N N . PRO A 1 503 ? -6.39816 -2.80071 43.76413 1.000 18.05843 503 PRO A N 1
ATOM 3920 C CA . PRO A 1 503 ? -7.11124 -3.48622 44.85052 1.000 19.17231 503 PRO A CA 1
ATOM 3921 C C . PRO A 1 503 ? -8.56115 -3.76347 44.47337 1.000 20.68948 503 PRO A C 1
ATOM 3922 O O . PRO A 1 503 ? -9.29275 -2.86419 44.05011 1.000 19.60796 503 PRO A O 1
ATOM 3926 N N . GLY A 1 504 ? -8.96906 -5.03214 44.60065 1.000 20.20606 504 GLY A N 1
ATOM 3927 C CA . GLY A 1 504 ? -10.33679 -5.43966 44.33089 1.000 18.74331 504 GLY A CA 1
ATOM 3928 C C . GLY A 1 504 ? -10.62436 -5.86083 42.90558 1.000 20.80640 504 GLY A C 1
ATOM 3929 O O . GLY A 1 504 ? -11.69942 -6.42289 42.64179 1.000 20.31708 504 GLY A O 1
ATOM 3930 N N . LYS A 1 505 ? -9.71875 -5.60974 41.98777 1.000 18.34213 505 LYS A N 1
ATOM 3931 C CA . LYS A 1 505 ? -9.95637 -5.85423 40.57192 1.000 17.21077 505 LYS A CA 1
ATOM 3932 C C . LYS A 1 505 ? -9.83062 -7.34446 40.25955 1.000 15.70845 505 LYS A C 1
ATOM 3933 O O . LYS A 1 505 ? -8.92700 -8.01028 40.77708 1.000 17.32095 505 LYS A O 1
ATOM 3939 N N . PRO A 1 506 ? -10.71549 -7.89262 39.42435 1.000 16.20055 506 PRO A N 1
ATOM 3940 C CA . PRO A 1 506 ? -10.59393 -9.30682 39.05441 1.000 17.89105 506 PRO A CA 1
ATOM 3941 C C . PRO A 1 506 ? -9.23539 -9.58094 38.43364 1.000 18.54253 506 PRO A C 1
ATOM 3942 O O . PRO A 1 506 ? -8.78908 -8.86140 37.53625 1.000 16.60299 506 PRO A O 1
ATOM 3946 N N . ARG A 1 507 ? -8.56841 -10.62155 38.92400 1.000 16.70355 507 ARG A N 1
ATOM 3947 C CA . ARG A 1 507 ? -7.25206 -10.98836 38.40805 1.000 15.50764 507 ARG A CA 1
ATOM 3948 C C . ARG A 1 507 ? -7.43477 -12.10011 37.38288 1.000 16.72898 507 ARG A C 1
ATOM 3949 O O . ARG A 1 507 ? -7.83001 -13.21515 37.73561 1.000 19.00569 507 ARG A O 1
ATOM 3957 N N . THR A 1 508 ? -7.13965 -11.81143 36.11724 1.000 16.00913 508 THR A N 1
ATOM 3958 C CA . THR A 1 508 ? -7.51444 -12.75268 35.07311 1.000 15.67222 508 THR A CA 1
ATOM 3959 C C . THR A 1 508 ? -6.81230 -12.36715 33.77782 1.000 15.25231 508 THR A C 1
ATOM 3960 O O . THR A 1 508 ? -6.33609 -11.24002 33.62474 1.000 15.72723 508 THR A O 1
ATOM 3964 N N . SER A 1 509 ? -6.75809 -13.31856 32.84635 1.000 15.47084 509 SER A N 1
ATOM 3965 C CA . SER A 1 509 ? -6.13914 -13.04705 31.55548 1.000 15.80989 509 SER A CA 1
ATOM 3966 C C . SER A 1 509 ? -6.98417 -12.06888 30.75108 1.000 14.17338 509 SER A C 1
ATOM 3967 O O . SER A 1 509 ? -8.21598 -12.15487 30.72655 1.000 17.37507 509 SER A O 1
ATOM 3970 N N . MET A 1 510 ? -6.31670 -11.11669 30.10216 1.000 12.65057 510 MET A N 1
ATOM 3971 C CA . MET A 1 510 ? -7.04262 -10.11671 29.32790 1.000 12.43360 510 MET A CA 1
ATOM 3972 C C . MET A 1 510 ? -6.39093 -9.87459 27.96790 1.000 13.78939 510 MET A C 1
ATOM 3973 O O . MET A 1 510 ? -6.69458 -8.86923 27.31522 1.000 13.40154 510 MET A O 1
ATOM 3978 N N . TRP A 1 511 ? -5.51640 -10.77101 27.52860 1.000 12.24905 511 TRP A N 1
ATOM 3979 C CA . TRP A 1 511 ? -4.75088 -10.60392 26.29593 1.000 11.90630 511 TRP A CA 1
ATOM 3980 C C . TRP A 1 511 ? -4.77553 -11.87121 25.46087 1.000 14.13026 511 TRP A C 1
ATOM 3981 O O . TRP A 1 511 ? -4.70515 -12.98157 25.99571 1.000 14.56563 511 TRP A O 1
ATOM 3992 N N . PHE A 1 512 ? -4.80463 -11.69828 24.14128 1.000 13.75685 512 PHE A N 1
ATOM 3993 C CA . PHE A 1 512 ? -4.50416 -12.79820 23.23224 1.000 13.60781 512 PHE A CA 1
ATOM 3994 C C . PHE A 1 512 ? -2.99590 -13.02733 23.21197 1.000 14.68092 512 PHE A C 1
ATOM 3995 O O . PHE A 1 512 ? -2.22347 -12.08363 23.04432 1.000 14.94975 512 PHE A O 1
ATOM 4003 N N . MET A 1 513 ? -2.56904 -14.27328 23.39407 1.000 15.96517 513 MET A N 1
ATOM 4004 C CA . MET A 1 513 ? -1.15087 -14.55248 23.59799 1.000 19.48998 513 MET A CA 1
ATOM 4005 C C . MET A 1 513 ? -0.47056 -15.17895 22.38889 1.000 23.77812 513 MET A C 1
ATOM 4006 O O . MET A 1 513 ? 0.71685 -15.51484 22.47196 1.000 22.97588 513 MET A O 1
ATOM 4011 N N . GLY A 1 514 ? -1.17217 -15.32712 21.26815 1.000 19.93906 514 GLY A N 1
ATOM 4012 C CA . GLY A 1 514 ? -0.59269 -15.96103 20.10058 1.000 19.51397 514 GLY A CA 1
ATOM 4013 C C . GLY A 1 514 ? 0.17761 -15.05822 19.16438 1.000 20.04777 514 GLY A C 1
ATOM 4014 O O . GLY A 1 514 ? 0.68946 -15.54290 18.14834 1.000 24.55141 514 GLY A O 1
ATOM 4015 N N . GLY A 1 515 ? 0.28796 -13.77061 19.46622 1.000 20.65592 515 GLY A N 1
ATOM 4016 C CA . GLY A 1 515 ? 1.01501 -12.85020 18.61727 1.000 20.37202 515 GLY A CA 1
ATOM 4017 C C . GLY A 1 515 ? 0.18503 -12.36710 17.43946 1.000 19.82207 515 GLY A C 1
ATOM 4018 O O . GLY A 1 515 ? -0.84808 -12.93714 17.08673 1.000 17.62599 515 GLY A O 1
ATOM 4019 N N . MET A 1 516 ? 0.66696 -11.28651 16.81344 1.000 17.91744 516 MET A N 1
ATOM 4020 C CA . MET A 1 516 ? -0.09401 -10.66805 15.72959 1.000 16.69852 516 MET A CA 1
ATOM 4021 C C . MET A 1 516 ? -0.22627 -11.60299 14.52792 1.000 16.79426 516 MET A C 1
ATOM 4022 O O . MET A 1 516 ? -1.29715 -11.67472 13.90872 1.000 15.63996 516 MET A O 1
ATOM 4027 N N . GLY A 1 517 ? 0.84287 -12.32124 14.17148 1.000 14.97265 517 GLY A N 1
ATOM 4028 C CA . GLY A 1 517 ? 0.72303 -13.31863 13.11697 1.000 16.94627 517 GLY A CA 1
ATOM 4029 C C . GLY A 1 517 ? -0.39746 -14.30504 13.37657 1.000 20.84178 517 GLY A C 1
ATOM 4030 O O . GLY A 1 517 ? -1.21791 -14.57889 12.49621 1.000 20.51099 517 GLY A O 1
ATOM 4031 N N . GLY A 1 518 ? -0.45671 -14.84124 14.59822 1.000 19.63384 518 GLY A N 1
ATOM 4032 C CA . GLY A 1 518 ? -1.50624 -15.79122 14.92943 1.000 18.79137 518 GLY A CA 1
ATOM 4033 C C . GLY A 1 518 ? -2.87670 -15.14395 15.00606 1.000 18.40629 518 GLY A C 1
ATOM 4034 O O . GLY A 1 518 ? -3.88220 -15.74986 14.62070 1.000 20.10253 518 GLY A O 1
ATOM 4035 N N . TYR A 1 519 ? -2.92890 -13.90618 15.49362 1.000 17.52181 519 TYR A N 1
ATOM 4036 C CA . TYR A 1 519 ? -4.17884 -13.15392 15.55314 1.000 16.79686 519 TYR A CA 1
ATOM 4037 C C . TYR A 1 519 ? -4.75333 -12.93473 14.15989 1.000 17.43702 519 TYR A C 1
ATOM 4038 O O . TYR A 1 519 ? -5.94037 -13.17685 13.92351 1.000 16.77905 519 TYR A O 1
ATOM 4047 N N . MET A 1 520 ? -3.92373 -12.46603 13.22114 1.000 17.55491 520 MET A N 1
ATOM 4048 C CA . MET A 1 520 ? -4.41798 -12.24169 11.86619 1.000 18.65360 520 MET A CA 1
ATOM 4049 C C . MET A 1 520 ? -4.88435 -13.53922 11.22960 1.000 19.08367 520 MET A C 1
ATOM 4050 O O . MET A 1 520 ? -5.90680 -13.56023 10.53127 1.000 19.32530 520 MET A O 1
ATOM 4055 N N . GLU A 1 521 ? -4.15136 -14.63329 11.45304 1.000 19.07296 521 GLU A N 1
ATOM 4056 C CA . GLU A 1 521 ? -4.57933 -15.91338 10.90142 1.000 21.91841 521 GLU A CA 1
ATOM 4057 C C . GLU A 1 521 ? -5.96349 -16.28857 11.41104 1.000 22.57815 521 GLU A C 1
ATOM 4058 O O . GLU A 1 521 ? -6.83125 -16.69929 10.63035 1.000 23.01262 521 GLU A O 1
ATOM 4064 N N . LYS A 1 522 ? -6.19157 -16.13477 12.72013 1.000 19.95787 522 LYS A N 1
ATOM 4065 C CA . LYS A 1 522 ? -7.50388 -16.42572 13.28860 1.000 21.29892 522 LYS A CA 1
ATOM 4066 C C . LYS A 1 522 ? -8.56480 -15.48953 12.72947 1.000 20.39864 522 LYS A C 1
ATOM 4067 O O . LYS A 1 522 ? -9.65460 -15.93090 12.34067 1.000 20.87803 522 LYS A O 1
ATOM 4073 N N . MET A 1 523 ? -8.26851 -14.18508 12.69036 1.000 16.48014 523 MET A N 1
ATOM 4074 C CA . MET A 1 523 ? -9.25366 -13.21865 12.21027 1.000 17.67190 523 MET A CA 1
ATOM 4075 C C . MET A 1 523 ? -9.55256 -13.40766 10.73197 1.000 18.71341 523 MET A C 1
ATOM 4076 O O . MET A 1 523 ? -10.68805 -13.19867 10.29148 1.000 18.75564 523 MET A O 1
ATOM 4081 N N . ASN A 1 524 ? -8.54868 -13.78851 9.94247 1.000 18.45641 524 ASN A N 1
ATOM 4082 C CA . ASN A 1 524 ? -8.81533 -13.98972 8.52481 1.000 22.28731 524 ASN A CA 1
ATOM 4083 C C . ASN A 1 524 ? -9.64822 -15.24204 8.29537 1.000 20.36248 524 ASN A C 1
ATOM 4084 O O . ASN A 1 524 ? -10.49384 -15.26013 7.39221 1.000 23.35365 524 ASN A O 1
ATOM 4089 N N . GLU A 1 525 ? -9.45021 -16.27574 9.12164 1.000 21.77415 525 GLU A N 1
ATOM 4090 C CA . GLU A 1 525 ? -10.30560 -17.45944 9.06090 1.000 25.34199 525 GLU A CA 1
ATOM 4091 C C . GLU A 1 525 ? -11.73700 -17.11715 9.44622 1.000 23.89435 525 GLU A C 1
ATOM 4092 O O . GLU A 1 525 ? -12.69114 -17.62204 8.83958 1.000 26.09906 525 GLU A O 1
ATOM 4098 N N . ILE A 1 526 ? -11.90287 -16.27071 10.46327 1.000 19.39322 526 ILE A N 1
ATOM 4099 C CA . ILE A 1 526 ? -13.23703 -15.83970 10.86803 1.000 19.88158 526 ILE A CA 1
ATOM 4100 C C . ILE A 1 526 ? -13.89996 -15.05881 9.74458 1.000 21.10823 526 ILE A C 1
ATOM 4101 O O . ILE A 1 526 ? -15.06955 -15.28535 9.40663 1.000 20.93427 526 ILE A O 1
ATOM 4106 N N . LYS A 1 527 ? -13.15787 -14.12958 9.14171 1.000 22.71587 527 LYS A N 1
ATOM 4107 C CA . LYS A 1 527 ? -13.72390 -13.34991 8.05044 1.000 22.14167 527 LYS A CA 1
ATOM 4108 C C . LYS A 1 527 ? -14.10723 -14.24401 6.88161 1.000 23.99620 527 LYS A C 1
ATOM 4109 O O . LYS A 1 527 ? -15.18392 -14.08540 6.29096 1.000 25.54812 527 LYS A O 1
ATOM 4115 N N . ALA A 1 528 ? -13.24082 -15.19882 6.54331 1.000 22.18805 528 ALA A N 1
ATOM 4116 C CA . ALA A 1 528 ? -13.50120 -16.05977 5.39477 1.000 23.93334 528 ALA A CA 1
ATOM 4117 C C . ALA A 1 528 ? -14.72888 -16.92745 5.61561 1.000 26.93371 528 ALA A C 1
ATOM 4118 O O . ALA A 1 528 ? -15.46233 -17.21669 4.66389 1.000 31.89150 528 ALA A O 1
ATOM 4120 N N . ASP A 1 529 ? -14.97743 -17.33684 6.85583 1.000 26.01702 529 ASP A N 1
ATOM 4121 C CA . ASP A 1 529 ? -16.14710 -18.14075 7.20348 1.000 24.63337 529 ASP A CA 1
ATOM 4122 C C . ASP A 1 529 ? -17.37186 -17.25915 7.45235 1.000 28.57943 529 ASP A C 1
ATOM 4123 O O . ASP A 1 529 ? -18.04881 -17.36907 8.47917 1.000 30.06351 529 ASP A O 1
ATOM 4128 N N . ASN A 1 530 ? -17.63381 -16.35474 6.50765 1.000 26.74783 530 ASN A N 1
ATOM 4129 C CA . ASN A 1 530 ? -18.75656 -15.41670 6.56754 1.000 26.61641 530 ASN A CA 1
ATOM 4130 C C . ASN A 1 530 ? -18.81387 -14.70381 7.91821 1.000 27.18786 530 ASN A C 1
ATOM 4131 O O . ASN A 1 530 ? -19.84879 -14.66940 8.59087 1.000 27.63000 530 ASN A O 1
ATOM 4136 N N . TYR A 1 531 ? -17.67200 -14.15296 8.32927 1.000 24.02074 531 TYR A N 1
ATOM 4137 C CA . TYR A 1 531 ? -17.57145 -13.37663 9.56304 1.000 23.47057 531 TYR A CA 1
ATOM 4138 C C . TYR A 1 531 ? -18.13067 -14.16440 10.74713 1.000 22.15834 531 TYR A C 1
ATOM 4139 O O . TYR A 1 531 ? -19.04992 -13.72974 11.43659 1.000 22.84075 531 TYR A O 1
ATOM 4148 N N . ARG A 1 532 ? -17.55428 -15.34804 10.96185 1.000 22.82799 532 ARG A N 1
ATOM 4149 C CA . ARG A 1 532 ? -18.01057 -16.23632 12.02402 1.000 23.16950 532 ARG A CA 1
ATOM 4150 C C . ARG A 1 532 ? -17.97464 -15.53444 13.37579 1.000 23.30650 532 ARG A C 1
ATOM 4151 O O . ARG A 1 532 ? -17.00524 -14.85134 13.72112 1.000 21.88902 532 ARG A O 1
ATOM 4159 N N . GLY A 1 533 ? -19.03994 -15.71871 14.14950 1.000 22.33494 533 GLY A N 1
ATOM 4160 C CA . GLY A 1 533 ? -19.17767 -15.05779 15.42539 1.000 21.75114 533 GLY A CA 1
ATOM 4161 C C . GLY A 1 533 ? -19.74649 -13.66231 15.35499 1.000 21.94111 533 GLY A C 1
ATOM 4162 O O . GLY A 1 533 ? -20.08838 -13.09736 16.40081 1.000 22.17409 533 GLY A O 1
ATOM 4163 N N . PHE A 1 534 ? -19.83446 -13.07392 14.16622 1.000 23.81221 534 PHE A N 1
ATOM 4164 C CA . PHE A 1 534 ? -20.52838 -11.81410 13.96498 1.000 22.92356 534 PHE A CA 1
ATOM 4165 C C . PHE A 1 534 ? -21.81307 -12.08729 13.19972 1.000 25.73744 534 PHE A C 1
ATOM 4166 O O . PHE A 1 534 ? -21.88431 -13.00186 12.37459 1.000 28.78037 534 PHE A O 1
ATOM 4174 N N . SER A 1 535 ? -22.83792 -11.30180 13.48837 1.000 23.32560 535 SER A N 1
ATOM 4175 C CA . SER A 1 535 ? -24.03545 -11.28018 12.66200 1.000 24.33572 535 SER A CA 1
ATOM 4176 C C . SER A 1 535 ? -24.09589 -9.90009 12.03853 1.000 27.99954 535 SER A C 1
ATOM 4177 O O . SER A 1 535 ? -24.37155 -8.91525 12.73214 1.000 27.48264 535 SER A O 1
ATOM 4180 N N . ILE A 1 536 ? -23.78921 -9.82469 10.75070 1.000 28.70596 536 ILE A N 1
ATOM 4181 C CA . ILE A 1 536 ? -23.81089 -8.55335 10.05427 1.000 27.03876 536 ILE A CA 1
ATOM 4182 C C . ILE A 1 536 ? -25.00186 -8.50786 9.11422 1.000 32.37573 536 ILE A C 1
ATOM 4183 O O . ILE A 1 536 ? -25.94731 -7.73336 9.29555 1.000 33.99194 536 ILE A O 1
#

Sequence (530 aa):
SKLDGRKLDVAVIGAGVGGLYALHRVKNELGMNAQGFDDASGVGGTWYWNRYPGCRVDTESTVYTYSFDMDMFQNWEWSERYAKQEEVLGYLNAVADKHGLKEAINFNTRIAKMEWQEEARRWRLTTEAGETVTAKYVVIEAVGLLSSSYAPQFPDRDKFKGEVLLASKWPRDEPDLAGKRVGVVGTGSTGIQIITSIADKVGHLHVLQRTPQWVVPLGVGPFPKETREKIKRDPEGFRDWALSTAAVFGFDESTVSALEVSEAERQRVYEEAWQKGNGFAFMLETFSDIPVTPEANKTATDFIKSKIDSIVKDPETARKLTPKEYYAKRPLAADHYYETYNRDNVTLHDVKANPIERFTENGVMVGGEEVELDVLIMATGFDAMTGNYLKIETVGRDGVRLQDEWSDGPHAYAGMSIANFPNLLMVFGPFSPFTSQPLVHEWQVKFLTNMIQTAEEGEGLIETSREAQEEWVRVCQEGMAGTLFEVTDSWINGANIPGKPRTSMWFMGGMGGYMEKMNEIKADNYRGFSI

Foldseek 3Di:
DVQFPAEFAEEEEAQALLSVLLQLCVCVVVPGRYAYEYLAQDHHQQLRFQPAAQAKALFFPLQLDACPPVCCNLPVPQFWGIHHSVVSRVRSVVSCVVSVRVVRYHYSWAWAAWAQDVVVCWIWTATPVGGTYIHNFYAYANAQFRADDFDDFAPPVLAPAAEAESRRGDPPHDDQAQFFEEEEEDFQSRLSNLVRCLVGHVFYEYAYQFAALEAASQIGGRPVVVSVVCVVPVPVQLVVLLQAFASRRDHFAAAAPVVDDPVLLVVLQVVDRNNHGFVCNQTNRHHCCQFDPVSQCSSLVVSLVVLCVQAPDVVLSVLNRGPATNQDDGHHHPCRSNSNNDPRYHYHNCNCFPFRHAHHQATRTNNDGDGGNYYYYPQTRLGQCNVVQSHFYAFAPGDTLCVVQVQHDWAAQQFGDARHKSYTYQNHWAHANYSHSSSSSVRSVVVVVVQVVLVVPVRIKHFAPVNRVVSQVQQQVLCVSGSNVVGDDSQQSNSDPPHNGGHGYRHRGSSVSVVVQVVCVVVVNPRMDD

B-factor: mean 20.71, std 8.76, range [9.28, 55.97]

Radius of gyration: 23.31 Å; Cα contacts (8 Å, |Δi|>4): 1174; chains: 1; bounding box: 65×50×62 Å

Nearest PDB structures (foldseek):
  8wkc-assembly1_A  TM=1.002E+00  e=0.000E+00  Oceanicola granulosus HTCC2516
  4d03-assembly1_A  TM=9.717E-01  e=5.274E-68  Thermobifida fusca
  2ylr-assembly1_A  TM=9.683E-01  e=1.146E-67  Thermobifida fusca
  8xg8-assembly1_A  TM=9.655E-01  e=9.519E-65  Thermobifida fusca YX
  8xg7-assembly1_A  TM=9.664E-01  e=3.468E-64  Thermobifida fusca YX

Organism: Oceanicola granulosus (strain ATCC BAA-861 / DSM 15982 / KCTC 12143 / HTCC2516) (NCBI:txid314256)

Secondary structure (DSSP, 8-state):
--STTEEEEEEEE--SHHHHHHHIIIIIIS---EEEE-SSSSS-THHHH---TT-B-SS-TTTSS-SSSHHHHHH---SSSS-BHHHHHHHHHHHHHHTT-GGGEETT--EEEEEEETTTTEEEEEETT--EEEEEEEEE---SS-SB-----TTGGG--SEEEEGGG--SSPP--TT-EEEEE--SHHHHHHHHHHTTTSSEEEEEESS----B-----S--HHHHHHHHH-HHHHHHHHHHSSS-SSSPPP-S-GGGS-HHHHHHHHHHHHHH--HHHHHHTS-S-TTT-HHHHHHHHHHHHHHHHHH-SSHHHHHHTS-SS-S-SS--B-TTTGGGGGSTTEEEEETTTS-EEEE-SSEEEETTEEEE-SEEEE---B-TTTHHHHHSEEE-GGG-BHHHHTBTB---BTTTB-TT-TTEEESS-TT-BSS-SHHHHHHHHHHHHHHHHHHHTTT---EE-HHHHHHHHHHHHHHHHTSGGGGS-SGGGTTTSTT------SB-SHHHHHHHHHHHHHHTTSTTEE-

InterPro domains:
  IPR020946 Flavin monooxygenase-like [PF00743] (16-221)
  IPR036188 FAD/NAD(P)-binding domain superfamily [G3DSA:3.50.50.60] (10-279)
  IPR036188 FAD/NAD(P)-binding domain superfamily [G3DSA:3.50.50.60] (344-537)
  IPR036188 FAD/NAD(P)-binding domain superfamily [SSF51905] (13-241)
  IPR036188 FAD/NAD(P)-binding domain superfamily [SSF51905] (317-534)
  IPR050775 Baeyer-Villiger monooxygenase-like [PTHR43098] (10-536)